Protein AF-A0A849STH9-F1 (afdb_monomer_lite)

pLDDT: mean 73.0, std 20.39, range [23.73, 96.5]

Sequence (697 aa):
MSNASRDKDNRKSISVLEIKLRSEIDTLRRQVTKLKKALAIHDAAAAAALGDVASPVGAETAAHSQVEAADTLPVAPTAELGEGVALARSPADAALRLGGVRVRELLRAVSHISGHLDLGAVLQGVAEGIRDALGYRIVMIRLCDAATQRLEARAFVGLRASERARLEADPIAVDEFRSWLKEDFRIGRAFLIGHQHPFARVLPEGVVSDLGDRVAGEWHPEDVLLVPLQNVDGELLGYVSVDDPVDRQVPSQETVELLEVFAGHAVVAIQNARLYSQLGEHTRQLEQANDRLQELHVLKSHFVSTISHELRTPLTAIRAYVDTLLTLPADRQEPEQTRRFLQVINEESHRLSRLIESVLDLSRFDAGAVQPRRESHNLAELVRETSELLRPIADAARVVLKVVEVEADTHVDADRDQMRQLLLHLGGNAIKFTPAGGSVVLRLTGGERGVSLFVEDTGIGIPEPELDKIFDRFYQIDSSLVRQYGGTGLGLAISRSIVESHGGEIVATSTPGKGSTFQVRLPRHAGPRVLLRSHPEGAKPSDDVLRIAVEMVSEAMDARVVSVMGLEPDGDLVIRAAAGLDLWVVQETRVRPGDGVAGWVAQNRRPLAVGDVTTHDSLPSANGLPRYRSRTFLSVPLEGEHGMLGVLNVTDPLQERAFGTEDCGLLLELAARVSRAWQKADRVDRGHEGHADVVHR

Organism: Eiseniibacteriota bacterium (NCBI:txid2212470)

Foldseek 3Di:
DPPVVVVVVLVVVLVVLVVVLVVLLVVLVVVLVVLVVVVVVVVVVVVVVVDDDDDDDDDDDDDDDDDDDDDDDDDDDDDDDDDDDDDDDDPVVVVVVVLVVVVVVLVVVLVVVLVDLDLLVSVQSLQVSLCVNLQFQKKWWWFADPVQQWTATRYIGNDDPVLVVVRRVDTHHNVRVVVQPDPVQDQPQKGKDDPVDPCLVVDPDHDQDCPDDDDPQFDHSSIKIKGFQADPVRDGGTMMITGHGPVRHDDDSVSVVVVVVSSPSSNVSVVSSVVVVVVVVVVVVVVVVVVVVVVVVVVVVVVVVLLVVQLVVLVVLLVVLVVVVVPDDPVRDDVVVNVVSVVSNVVSVVVNVVSVVLVVLVVCLVVVNDQAQWDWDQLLVLLVVLQVVCVVVLVVQQEAEEEAEDDDGRIARGRSVLSSLLSCLLSVVQSLQAHRPWYWYFYWDDDPFFIKTKIWHQGQKDDPVCQVPLLPAQDDDPDPSRVVSDDSSRSSVSSQSRLVSQLKDWGKDIDGNRTIMIMITGGRHRWWDKDFLDDPDDDALLLVLLRSLQVSLCSSLQFQKKFWWFADPVQWTATGIMTNFDNCCRNPDTHHQQAFQFNVCQVVQAKDWDQASVVDPRHPDPPPVVTAPFRTKTKHFQADPVGTGTMIITGHHPPPDGDDPVSNVVVVVSSPSSSVSSVSRVVSRVVVVVVVVVVVD

Radius of gyration: 39.27 Å; chains: 1; bounding box: 104×84×126 Å

Structure (mmCIF, N/CA/C/O backbone):
data_AF-A0A849STH9-F1
#
_entry.id   AF-A0A849STH9-F1
#
loop_
_atom_site.group_PDB
_atom_site.id
_atom_site.type_symbol
_atom_site.label_atom_id
_atom_site.label_alt_id
_atom_site.label_comp_id
_atom_site.label_asym_id
_atom_site.label_entity_id
_atom_site.label_seq_id
_atom_site.pdbx_PDB_ins_code
_atom_site.Cartn_x
_atom_site.Cartn_y
_atom_site.Cartn_z
_atom_site.occupancy
_atom_site.B_iso_or_equiv
_atom_site.auth_seq_id
_atom_site.auth_comp_id
_atom_site.auth_asym_id
_atom_site.auth_atom_id
_atom_site.pdbx_PDB_model_num
ATOM 1 N N . MET A 1 1 ? 39.028 -28.696 0.237 1.00 41.56 1 MET A N 1
ATOM 2 C CA . MET A 1 1 ? 38.561 -27.314 -0.042 1.00 41.56 1 MET A CA 1
ATOM 3 C C . MET A 1 1 ? 37.402 -27.228 -1.052 1.00 41.56 1 MET A C 1
ATOM 5 O O . MET A 1 1 ? 36.836 -26.153 -1.168 1.00 41.56 1 MET A O 1
ATOM 9 N N . SER A 1 2 ? 36.979 -28.301 -1.740 1.00 46.41 2 SER A N 1
ATOM 10 C CA . SER A 1 2 ? 35.912 -28.227 -2.764 1.00 46.41 2 SER A CA 1
ATOM 11 C C . SER A 1 2 ? 34.483 -28.014 -2.226 1.00 46.41 2 SER A C 1
ATOM 13 O O . SER A 1 2 ? 33.717 -27.280 -2.847 1.00 46.41 2 SER A O 1
ATOM 15 N N . ASN A 1 3 ? 34.111 -28.592 -1.074 1.00 34.88 3 ASN A N 1
ATOM 16 C CA . ASN A 1 3 ? 32.731 -28.482 -0.559 1.00 34.88 3 ASN A CA 1
ATOM 17 C C . ASN A 1 3 ? 32.338 -27.051 -0.146 1.00 34.88 3 ASN A C 1
ATOM 19 O O . ASN A 1 3 ? 31.227 -26.620 -0.438 1.00 34.88 3 ASN A O 1
ATOM 23 N N . ALA A 1 4 ? 33.255 -26.288 0.459 1.00 37.16 4 ALA A N 1
ATOM 24 C CA . ALA A 1 4 ? 32.973 -24.925 0.923 1.00 37.16 4 ALA A CA 1
ATOM 25 C C . ALA A 1 4 ? 32.753 -23.911 -0.220 1.00 37.16 4 ALA A C 1
ATOM 27 O O . ALA A 1 4 ? 32.120 -22.882 -0.001 1.00 37.16 4 ALA A O 1
ATOM 28 N N . SER A 1 5 ? 33.254 -24.188 -1.433 1.00 34.88 5 SER A N 1
ATOM 29 C CA . SER A 1 5 ? 32.958 -23.353 -2.608 1.00 34.88 5 SER A CA 1
ATOM 30 C C . SER A 1 5 ? 31.560 -23.649 -3.151 1.00 34.88 5 SER A C 1
ATOM 32 O O . SER A 1 5 ? 30.793 -22.724 -3.394 1.00 34.88 5 SER A O 1
ATOM 34 N N . ARG A 1 6 ? 31.195 -24.939 -3.255 1.00 36.56 6 ARG A N 1
ATOM 35 C CA . ARG A 1 6 ? 29.871 -25.373 -3.732 1.00 36.56 6 ARG A CA 1
ATOM 36 C C . ARG A 1 6 ? 28.722 -24.826 -2.882 1.00 36.56 6 ARG A C 1
ATOM 38 O O . ARG A 1 6 ? 27.776 -24.300 -3.450 1.00 36.56 6 ARG A O 1
ATOM 45 N N . ASP A 1 7 ? 28.817 -24.896 -1.554 1.00 35.53 7 ASP A N 1
ATOM 46 C CA . ASP A 1 7 ? 27.783 -24.367 -0.638 1.00 35.53 7 ASP A CA 1
ATOM 47 C C . ASP A 1 7 ? 27.615 -22.836 -0.788 1.00 35.53 7 ASP A C 1
ATOM 49 O O . ASP A 1 7 ? 26.506 -22.299 -0.794 1.00 35.53 7 ASP A O 1
ATOM 53 N N . LYS A 1 8 ? 28.717 -22.113 -1.031 1.00 36.25 8 LYS A N 1
ATOM 54 C CA . LYS A 1 8 ? 28.707 -20.651 -1.198 1.00 36.25 8 LYS A CA 1
ATOM 55 C C . LYS A 1 8 ? 28.076 -20.198 -2.519 1.00 36.25 8 LYS A C 1
ATOM 57 O O . LYS A 1 8 ? 27.388 -19.176 -2.535 1.00 36.25 8 LYS A O 1
ATOM 62 N N . ASP A 1 9 ? 28.277 -20.953 -3.597 1.00 37.19 9 ASP A N 1
ATOM 63 C CA . ASP A 1 9 ? 27.620 -20.699 -4.883 1.00 37.19 9 ASP A CA 1
ATOM 64 C C . ASP A 1 9 ? 26.142 -21.124 -4.854 1.00 37.19 9 ASP A C 1
ATOM 66 O O . ASP A 1 9 ? 25.290 -20.389 -5.348 1.00 37.19 9 ASP A O 1
ATOM 70 N N . ASN A 1 10 ? 25.804 -22.223 -4.166 1.00 35.47 10 ASN A N 1
ATOM 71 C CA . ASN A 1 10 ? 24.419 -22.688 -4.030 1.00 35.47 10 ASN A CA 1
ATOM 72 C C . ASN A 1 10 ? 23.546 -21.685 -3.244 1.00 35.47 10 ASN A C 1
ATOM 74 O O . ASN A 1 10 ? 22.456 -21.324 -3.689 1.00 35.47 10 ASN A O 1
ATOM 78 N N . ARG A 1 11 ? 24.053 -21.134 -2.127 1.00 33.84 11 ARG A N 1
ATOM 79 C CA . ARG A 1 11 ? 23.356 -20.076 -1.362 1.00 33.84 11 ARG A CA 1
ATOM 80 C C . ARG A 1 11 ? 23.145 -18.787 -2.164 1.00 33.84 11 ARG A C 1
ATOM 82 O O . ARG A 1 11 ? 22.103 -18.152 -2.021 1.00 33.84 11 ARG A O 1
ATOM 89 N N . LYS A 1 12 ? 24.096 -18.409 -3.029 1.00 36.41 12 LYS A N 1
ATOM 90 C CA . LYS A 1 12 ? 23.926 -17.277 -3.959 1.00 36.41 12 LYS A CA 1
ATOM 91 C C . LYS A 1 12 ? 22.850 -17.558 -5.009 1.00 36.41 12 LYS A C 1
ATOM 93 O O . LYS A 1 12 ? 22.065 -16.669 -5.323 1.00 36.41 12 LYS A O 1
ATOM 98 N N . SER A 1 13 ? 22.786 -18.778 -5.545 1.00 37.84 13 SER A N 1
ATOM 99 C CA . SER A 1 13 ? 21.746 -19.162 -6.506 1.00 37.84 13 SER A CA 1
ATOM 100 C C . SER A 1 13 ? 20.342 -19.111 -5.894 1.00 37.84 13 SER A C 1
ATOM 102 O O . SER A 1 13 ? 19.417 -18.637 -6.554 1.00 37.84 13 SER A O 1
ATOM 104 N N . ILE A 1 14 ? 20.192 -19.521 -4.629 1.00 37.72 14 ILE A N 1
ATOM 105 C CA . ILE A 1 14 ? 18.919 -19.461 -3.895 1.00 37.72 14 ILE A CA 1
ATOM 106 C C . ILE A 1 14 ? 18.461 -18.008 -3.684 1.00 37.72 14 ILE A C 1
ATOM 108 O O . ILE A 1 14 ? 17.322 -17.689 -4.023 1.00 37.72 14 ILE A O 1
ATOM 112 N N . SER A 1 15 ? 19.333 -17.093 -3.233 1.00 41.56 15 SER A N 1
ATOM 113 C CA . SER A 1 15 ? 18.920 -15.690 -3.031 1.00 41.56 15 SER A CA 1
ATOM 114 C C . SER A 1 15 ? 18.577 -14.967 -4.342 1.00 41.56 15 SER A C 1
ATOM 116 O O . SER A 1 15 ? 17.655 -14.155 -4.380 1.00 41.56 15 SER A O 1
ATOM 118 N N . VAL A 1 16 ? 19.246 -15.303 -5.453 1.00 41.38 16 VAL A N 1
ATOM 119 C CA . VAL A 1 16 ? 18.903 -14.781 -6.791 1.00 41.38 16 VAL A CA 1
ATOM 120 C C . VAL A 1 16 ? 17.549 -15.310 -7.282 1.00 41.38 16 VAL A C 1
ATOM 122 O O . VAL A 1 16 ? 16.809 -14.575 -7.942 1.00 41.38 16 VAL A O 1
ATOM 125 N N . LEU A 1 17 ? 17.196 -16.559 -6.962 1.00 42.12 17 LEU A N 1
ATOM 126 C CA . LEU A 1 17 ? 15.872 -17.123 -7.246 1.00 42.12 17 LEU A CA 1
ATOM 127 C C . LEU A 1 17 ? 14.774 -16.433 -6.430 1.00 42.12 17 LEU A C 1
ATOM 129 O O . LEU A 1 17 ? 13.747 -16.070 -7.000 1.00 42.12 17 LEU A O 1
ATOM 133 N N . GLU A 1 18 ? 15.013 -16.176 -5.144 1.00 42.72 18 GLU A N 1
ATOM 134 C CA . GLU A 1 18 ? 14.070 -15.479 -4.264 1.00 42.72 18 GLU A CA 1
ATOM 135 C C . GLU A 1 18 ? 13.828 -14.023 -4.709 1.00 42.72 18 GLU A C 1
ATOM 137 O O . GLU A 1 18 ? 12.683 -13.580 -4.813 1.00 42.72 18 GLU A O 1
ATOM 142 N N . ILE A 1 19 ? 14.887 -13.293 -5.084 1.00 46.78 19 ILE A N 1
ATOM 143 C CA . ILE A 1 19 ? 14.786 -11.935 -5.651 1.00 46.78 19 ILE A CA 1
ATOM 144 C C . ILE A 1 19 ? 13.994 -11.946 -6.970 1.00 46.78 19 ILE A C 1
ATOM 146 O O . ILE A 1 19 ? 13.142 -11.082 -7.191 1.00 46.78 19 ILE A O 1
ATOM 150 N N . LYS A 1 20 ? 14.216 -12.943 -7.839 1.00 47.22 20 LYS A N 1
ATOM 151 C CA . LYS A 1 20 ? 13.427 -13.110 -9.073 1.00 47.22 20 LYS A CA 1
ATOM 152 C C . LYS A 1 20 ? 11.958 -13.437 -8.790 1.00 47.22 20 LYS A C 1
ATOM 154 O O . LYS A 1 20 ? 11.107 -12.954 -9.530 1.00 47.22 20 LYS A O 1
ATOM 159 N N . LEU A 1 21 ? 11.660 -14.212 -7.746 1.00 43.81 21 LEU A N 1
ATOM 160 C CA . LEU A 1 21 ? 10.289 -14.546 -7.347 1.00 43.81 21 LEU A CA 1
ATOM 161 C C . LEU A 1 21 ? 9.547 -13.309 -6.813 1.00 43.81 21 LEU A C 1
ATOM 163 O O . LEU A 1 21 ? 8.432 -13.030 -7.246 1.00 43.81 21 LEU A O 1
ATOM 167 N N . ARG A 1 22 ? 10.198 -12.504 -5.959 1.00 47.34 22 ARG A N 1
ATOM 168 C CA . ARG A 1 22 ? 9.665 -11.211 -5.486 1.00 47.34 22 ARG A CA 1
ATOM 169 C C . ARG A 1 22 ? 9.408 -10.243 -6.651 1.00 47.34 22 ARG A C 1
ATOM 171 O O . ARG A 1 22 ? 8.345 -9.636 -6.714 1.00 47.34 22 ARG A O 1
ATOM 178 N N . SER A 1 23 ? 10.319 -10.173 -7.625 1.00 47.00 23 SER A N 1
ATOM 179 C CA . SER A 1 23 ? 10.143 -9.361 -8.842 1.00 47.00 23 SER A CA 1
ATOM 180 C C . SER A 1 23 ? 8.957 -9.817 -9.711 1.00 47.00 23 SER A C 1
ATOM 182 O O . SER A 1 23 ? 8.210 -8.982 -10.227 1.00 47.00 23 SER A O 1
ATOM 184 N N . GLU A 1 24 ? 8.721 -11.127 -9.844 1.00 50.28 24 GLU A N 1
ATOM 185 C CA . GLU A 1 24 ? 7.532 -11.668 -10.523 1.00 50.28 24 GLU A CA 1
ATOM 186 C C . GLU A 1 24 ? 6.239 -11.383 -9.749 1.00 50.28 24 GLU A C 1
ATOM 188 O O . GLU A 1 24 ? 5.254 -10.983 -10.366 1.00 50.28 24 GLU A O 1
ATOM 193 N N . ILE A 1 25 ? 6.248 -11.489 -8.417 1.00 46.19 25 ILE A N 1
ATOM 194 C CA . ILE A 1 25 ? 5.127 -11.089 -7.550 1.00 46.19 25 ILE A CA 1
ATOM 195 C C . ILE A 1 25 ? 4.799 -9.599 -7.732 1.00 46.19 25 ILE A C 1
ATOM 197 O O . ILE A 1 25 ? 3.639 -9.243 -7.940 1.00 46.19 25 ILE A O 1
ATOM 201 N N . ASP A 1 26 ? 5.803 -8.722 -7.748 1.00 46.94 26 ASP A N 1
ATOM 202 C CA . ASP A 1 26 ? 5.603 -7.288 -7.985 1.00 46.94 26 ASP A CA 1
ATOM 203 C C . ASP A 1 26 ? 5.234 -6.964 -9.441 1.00 46.94 26 ASP A C 1
ATOM 205 O O . ASP A 1 26 ? 4.660 -5.909 -9.722 1.00 46.94 26 ASP A O 1
ATOM 209 N N . THR A 1 27 ? 5.538 -7.858 -10.383 1.00 50.00 27 THR A N 1
ATOM 210 C CA . THR A 1 27 ? 5.085 -7.761 -11.778 1.00 50.00 27 THR A CA 1
ATOM 211 C C . THR A 1 27 ? 3.618 -8.172 -11.898 1.00 50.00 27 THR A C 1
ATOM 213 O O . THR A 1 27 ? 2.844 -7.445 -12.518 1.00 50.00 27 THR A O 1
ATOM 216 N N . LEU A 1 28 ? 3.207 -9.264 -11.245 1.00 48.53 28 LEU A N 1
ATOM 217 C CA . LEU A 1 28 ? 1.808 -9.686 -11.126 1.00 48.53 28 LEU A CA 1
ATOM 218 C C . LEU A 1 28 ? 0.972 -8.590 -10.453 1.00 48.53 28 LEU A C 1
ATOM 220 O O . LEU A 1 28 ? -0.009 -8.139 -11.036 1.00 48.53 28 LEU A O 1
ATOM 224 N N . ARG A 1 29 ? 1.417 -8.053 -9.308 1.00 48.03 29 ARG A N 1
ATOM 225 C CA . ARG A 1 29 ? 0.772 -6.916 -8.622 1.00 48.03 29 ARG A CA 1
ATOM 226 C C . ARG A 1 29 ? 0.625 -5.689 -9.525 1.00 48.03 29 ARG A C 1
ATOM 228 O O . ARG A 1 29 ? -0.466 -5.137 -9.635 1.00 48.03 29 ARG A O 1
ATOM 235 N N . ARG A 1 30 ? 1.690 -5.277 -10.228 1.00 49.25 30 ARG A N 1
ATOM 236 C CA . ARG A 1 30 ? 1.625 -4.151 -11.183 1.00 49.25 30 ARG A CA 1
ATOM 237 C C . ARG A 1 30 ? 0.674 -4.421 -12.353 1.00 49.25 30 ARG A C 1
ATOM 239 O O . ARG A 1 30 ? 0.010 -3.494 -12.813 1.00 49.25 30 ARG A O 1
ATOM 246 N N . GLN A 1 31 ? 0.579 -5.666 -12.819 1.00 50.94 31 GLN A N 1
ATOM 247 C CA . GLN A 1 31 ? -0.357 -6.063 -13.873 1.00 50.94 31 GLN A CA 1
ATOM 248 C C . GLN A 1 31 ? -1.809 -6.109 -13.382 1.00 50.94 31 GLN A C 1
ATOM 250 O O . GLN A 1 31 ? -2.675 -5.638 -14.113 1.00 50.94 31 GLN A O 1
ATOM 255 N N . VAL A 1 32 ? -2.074 -6.547 -12.146 1.00 44.38 32 VAL A N 1
ATOM 256 C CA . VAL A 1 32 ? -3.393 -6.416 -11.498 1.00 44.38 32 VAL A CA 1
ATOM 257 C C . VAL A 1 32 ? -3.796 -4.945 -11.420 1.00 44.38 32 VAL A C 1
ATOM 259 O O . VAL A 1 32 ? -4.875 -4.587 -11.878 1.00 44.38 32 VAL A O 1
ATOM 262 N N . THR A 1 33 ? -2.910 -4.049 -10.975 1.00 46.50 33 THR A N 1
ATOM 263 C CA . THR A 1 33 ? -3.182 -2.598 -10.975 1.00 46.50 33 THR A CA 1
ATOM 264 C C . THR A 1 33 ? -3.432 -2.040 -12.385 1.00 46.50 33 THR A C 1
ATOM 266 O O . THR A 1 33 ? -4.225 -1.112 -12.549 1.00 46.50 33 THR A O 1
ATOM 269 N N . LYS A 1 34 ? -2.801 -2.602 -13.426 1.00 48.47 34 LYS A N 1
ATOM 270 C CA . LYS A 1 34 ? -3.046 -2.217 -14.826 1.00 48.47 34 LYS A CA 1
ATOM 271 C C . LYS A 1 34 ? -4.391 -2.742 -15.351 1.00 48.47 34 LYS A C 1
ATOM 273 O O . LYS A 1 34 ? -5.082 -1.995 -16.035 1.00 48.47 34 LYS A O 1
ATOM 278 N N . LEU A 1 35 ? -4.781 -3.968 -14.996 1.00 46.81 35 LEU A N 1
ATOM 279 C CA . LEU A 1 35 ? -6.092 -4.552 -15.308 1.00 46.81 35 LEU A CA 1
ATOM 280 C C . LEU A 1 35 ? -7.223 -3.811 -14.580 1.00 46.81 35 LEU A C 1
ATOM 282 O O . LEU A 1 35 ? -8.195 -3.433 -15.223 1.00 46.81 35 LEU A O 1
ATOM 286 N N . LYS A 1 36 ? -7.042 -3.472 -13.296 1.00 42.94 36 LYS A N 1
ATOM 287 C CA . LYS A 1 36 ? -7.938 -2.582 -12.532 1.00 42.94 36 LY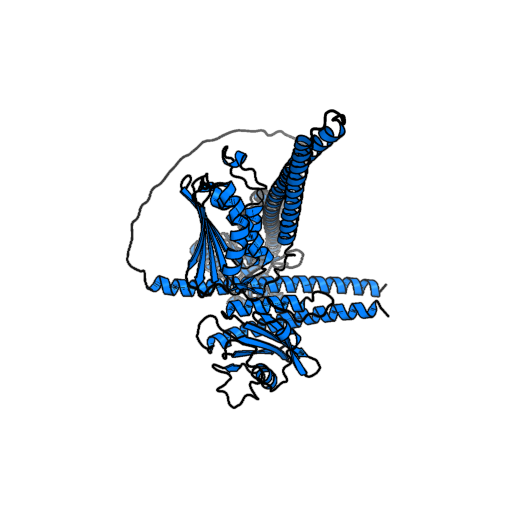S A CA 1
ATOM 288 C C . LYS A 1 36 ? -8.163 -1.249 -13.237 1.00 42.94 36 LYS A C 1
ATOM 290 O O . LYS A 1 36 ? -9.300 -0.813 -13.376 1.00 42.94 36 LYS A O 1
ATOM 295 N N . LYS A 1 37 ? -7.088 -0.610 -13.717 1.00 45.56 37 LYS A N 1
ATOM 296 C CA . LYS A 1 37 ? -7.201 0.627 -14.504 1.00 45.56 37 LYS A CA 1
ATOM 297 C C . LYS A 1 37 ? -7.923 0.404 -15.835 1.00 45.56 37 LYS A C 1
ATOM 299 O O . LYS A 1 37 ? -8.713 1.256 -16.212 1.00 45.56 37 LYS A O 1
ATOM 304 N N . ALA A 1 38 ? -7.688 -0.711 -16.525 1.00 42.81 38 ALA A N 1
ATOM 305 C CA . ALA A 1 38 ? -8.368 -1.019 -17.784 1.00 42.81 38 ALA A CA 1
ATOM 306 C C . ALA A 1 38 ? -9.883 -1.248 -17.599 1.00 42.81 38 ALA A C 1
ATOM 308 O O . ALA A 1 38 ? -10.659 -0.672 -18.356 1.00 42.81 38 ALA A O 1
ATOM 309 N N . LEU A 1 39 ? -10.305 -1.998 -16.570 1.00 38.66 39 LEU A N 1
ATOM 310 C CA . LEU A 1 39 ? -11.725 -2.158 -16.222 1.00 38.66 39 LEU A CA 1
ATOM 311 C C . LEU A 1 39 ? -12.363 -0.819 -15.824 1.00 38.66 39 LEU A C 1
ATOM 313 O O . LEU A 1 39 ? -13.390 -0.447 -16.380 1.00 38.66 39 LEU A O 1
ATOM 317 N N . ALA A 1 40 ? -11.715 -0.047 -14.944 1.00 39.19 40 ALA A N 1
ATOM 318 C CA . ALA A 1 40 ? -12.232 1.253 -14.510 1.00 39.19 40 ALA A CA 1
ATOM 319 C C . ALA A 1 40 ? -12.358 2.272 -15.661 1.00 39.19 40 ALA A C 1
ATOM 321 O O . ALA A 1 40 ? -13.253 3.114 -15.646 1.00 39.19 40 ALA A O 1
ATOM 322 N N . ILE A 1 41 ? -11.491 2.195 -16.680 1.00 41.56 41 ILE A N 1
ATOM 323 C CA . ILE A 1 41 ? -11.625 2.982 -17.918 1.00 41.56 41 ILE A CA 1
ATOM 324 C C . ILE A 1 41 ? -12.841 2.519 -18.734 1.00 41.56 41 ILE A C 1
ATOM 326 O O . ILE A 1 41 ? -13.489 3.350 -19.365 1.00 41.56 41 ILE A O 1
ATOM 330 N N . HIS A 1 42 ? -13.181 1.229 -18.709 1.00 38.59 42 HIS A N 1
ATOM 331 C CA . HIS A 1 42 ? -14.335 0.695 -19.430 1.00 38.59 42 HIS A CA 1
ATOM 332 C C . HIS A 1 42 ? -15.671 1.141 -18.806 1.00 38.59 42 HIS A C 1
ATOM 334 O O . HIS A 1 42 ? -16.572 1.551 -19.541 1.00 38.59 42 HIS A O 1
ATOM 340 N N . ASP A 1 43 ? -15.760 1.159 -17.472 1.00 35.22 43 ASP A N 1
ATOM 341 C CA . ASP A 1 43 ? -16.900 1.725 -16.732 1.00 35.22 43 ASP A CA 1
ATOM 342 C C . ASP A 1 43 ? -16.995 3.250 -16.914 1.00 35.22 43 ASP A C 1
ATOM 344 O O . ASP A 1 43 ? -18.076 3.797 -17.150 1.00 35.22 43 ASP A O 1
ATOM 348 N N . ALA A 1 44 ? -15.858 3.955 -16.880 1.00 37.22 44 ALA A N 1
ATOM 349 C CA . ALA A 1 44 ? -15.813 5.394 -17.135 1.00 37.22 44 ALA A CA 1
ATOM 350 C C . ALA A 1 44 ? -16.218 5.751 -18.578 1.00 37.22 44 ALA A C 1
ATOM 352 O O . ALA A 1 44 ? -16.884 6.762 -18.789 1.00 37.22 44 ALA A O 1
ATOM 353 N N . ALA A 1 45 ? -15.875 4.920 -19.567 1.00 34.88 45 ALA A N 1
ATOM 354 C CA . ALA A 1 45 ? -16.301 5.098 -20.955 1.00 34.88 45 ALA A CA 1
ATOM 355 C C . ALA A 1 45 ? -17.816 4.881 -21.130 1.00 34.88 45 ALA A C 1
ATOM 357 O O . ALA A 1 45 ? -18.457 5.626 -21.872 1.00 34.88 45 ALA A O 1
ATOM 358 N N . ALA A 1 46 ? -18.403 3.920 -20.407 1.00 33.34 46 ALA A N 1
ATOM 359 C CA . ALA A 1 46 ? -19.853 3.721 -20.374 1.00 33.34 46 ALA A CA 1
ATOM 360 C C . ALA A 1 46 ? -20.591 4.911 -19.727 1.00 33.34 46 ALA A C 1
ATOM 362 O O . ALA A 1 46 ? -21.652 5.309 -20.206 1.00 33.34 46 ALA A O 1
ATOM 363 N N . ALA A 1 47 ? -20.011 5.527 -18.690 1.00 33.56 47 ALA A N 1
ATOM 364 C CA . ALA A 1 47 ? -20.545 6.744 -18.076 1.00 33.56 47 ALA A CA 1
ATOM 365 C C . ALA A 1 47 ? -20.375 7.995 -18.966 1.00 33.56 47 ALA A C 1
ATOM 367 O O . ALA A 1 47 ? -21.281 8.826 -19.044 1.00 33.56 47 ALA A O 1
ATOM 368 N N . ALA A 1 48 ? -19.246 8.124 -19.672 1.00 36.56 48 ALA A N 1
ATOM 369 C CA . ALA A 1 48 ? -18.962 9.259 -20.555 1.00 36.56 48 ALA A CA 1
ATOM 370 C C . ALA A 1 48 ? -19.886 9.314 -21.787 1.00 36.56 48 ALA A C 1
ATOM 372 O O . ALA A 1 48 ? -20.227 10.400 -22.252 1.00 36.56 48 ALA A O 1
ATOM 373 N N . ALA A 1 49 ? -20.362 8.162 -22.275 1.00 33.38 49 ALA A N 1
ATOM 374 C CA . ALA A 1 49 ? -21.292 8.073 -23.406 1.00 33.38 49 ALA A CA 1
ATOM 375 C C . ALA A 1 49 ? -22.685 8.702 -23.153 1.00 33.38 49 ALA A C 1
ATOM 377 O O . ALA A 1 49 ? -23.494 8.781 -24.076 1.00 33.38 49 ALA A O 1
ATOM 378 N N . LEU A 1 50 ? -22.976 9.147 -21.923 1.00 32.69 50 LEU A N 1
ATOM 379 C CA . LEU A 1 50 ? -24.247 9.763 -21.518 1.00 32.69 50 LEU A CA 1
ATOM 380 C C . LEU A 1 50 ? -24.153 11.271 -21.212 1.00 32.69 50 LEU A C 1
ATOM 382 O O . LEU A 1 50 ? -25.153 11.860 -20.803 1.00 32.69 50 LEU A O 1
ATOM 386 N N . GLY A 1 51 ? -22.988 11.908 -21.392 1.00 31.56 51 GLY A N 1
ATOM 387 C CA . GLY A 1 51 ? -22.738 13.261 -20.881 1.00 31.56 51 GLY A CA 1
ATOM 388 C C . GLY A 1 51 ? -21.923 14.172 -21.796 1.00 31.56 51 GLY A C 1
ATOM 389 O O . GLY A 1 51 ? -20.881 14.656 -21.367 1.00 31.56 51 GLY A O 1
ATOM 390 N N . ASP A 1 52 ? -22.406 14.454 -23.011 1.00 28.59 52 ASP A N 1
ATOM 391 C CA . ASP A 1 52 ? -21.755 15.405 -23.928 1.00 28.59 52 ASP A CA 1
ATOM 392 C C . ASP A 1 52 ? -22.720 16.489 -24.454 1.00 28.59 52 ASP A C 1
ATOM 394 O O . ASP A 1 52 ? -23.321 16.360 -25.520 1.00 28.59 52 ASP A O 1
ATOM 398 N N . VAL A 1 53 ? -22.885 17.566 -23.670 1.00 26.91 53 VAL A N 1
ATOM 399 C CA . VAL A 1 53 ? -23.423 18.867 -24.120 1.00 26.91 53 VAL A CA 1
ATOM 400 C C . VAL A 1 53 ? -22.793 20.009 -23.302 1.00 26.91 53 VAL A C 1
ATOM 402 O O . VAL A 1 53 ? -23.325 20.364 -22.252 1.00 26.91 53 VAL A O 1
ATOM 405 N N . ALA A 1 54 ? -21.699 20.613 -23.787 1.00 25.17 54 ALA A N 1
ATOM 406 C CA . ALA A 1 54 ? -21.453 22.075 -23.793 1.00 25.17 54 ALA A CA 1
ATOM 407 C C . ALA A 1 54 ? -20.009 22.432 -24.214 1.00 25.17 54 ALA A C 1
ATOM 409 O O . ALA A 1 54 ? -19.058 21.715 -23.930 1.00 25.17 54 ALA A O 1
ATOM 410 N N . SER A 1 55 ? -19.854 23.586 -24.871 1.00 23.73 55 SER A N 1
ATOM 411 C CA . SER A 1 55 ? -18.599 24.118 -25.441 1.00 23.73 55 SER A CA 1
ATOM 412 C C . SER A 1 55 ? -18.292 25.543 -24.882 1.00 23.73 55 SER A C 1
ATOM 414 O O . SER A 1 55 ? -19.057 25.997 -24.028 1.00 23.73 55 SER A O 1
ATOM 416 N N . PRO A 1 56 ? -17.183 26.249 -25.223 1.00 40.50 56 PRO A N 1
ATOM 417 C CA . PRO A 1 56 ? -16.287 26.787 -24.182 1.00 40.50 56 PRO A CA 1
ATOM 418 C C . PRO A 1 56 ? -15.993 28.311 -24.208 1.00 40.50 56 PRO A C 1
ATOM 420 O O . PRO A 1 56 ? -16.208 28.980 -25.215 1.00 40.50 56 PRO A O 1
ATOM 423 N N . VAL A 1 57 ? -15.390 28.820 -23.115 1.00 24.44 57 VAL A N 1
ATOM 424 C CA . VAL A 1 57 ? -14.672 30.119 -22.951 1.00 24.44 57 VAL A CA 1
ATOM 425 C C . VAL A 1 57 ? -13.639 29.955 -21.802 1.00 24.44 57 VAL A C 1
ATOM 427 O O . VAL A 1 57 ? -13.946 29.241 -20.853 1.00 24.44 57 VAL A O 1
ATOM 430 N N . GLY A 1 58 ? -12.430 30.543 -21.748 1.00 25.23 58 GLY A N 1
ATOM 431 C CA . GLY A 1 58 ? -11.663 31.324 -22.739 1.00 25.23 58 GLY A CA 1
ATOM 432 C C . GLY A 1 58 ? -11.049 32.636 -22.190 1.00 25.23 58 GLY A C 1
ATOM 433 O O . GLY A 1 58 ? -11.704 33.667 -22.295 1.00 25.23 58 GLY A O 1
ATOM 434 N N . ALA A 1 59 ? -9.816 32.631 -21.639 1.00 25.58 59 ALA A N 1
ATOM 435 C CA . ALA A 1 59 ? -9.109 33.857 -21.198 1.00 25.58 59 ALA A CA 1
ATOM 436 C C . ALA A 1 59 ? -7.565 33.734 -21.107 1.00 25.58 59 ALA A C 1
ATOM 438 O O . ALA A 1 59 ? -7.037 32.728 -20.637 1.00 25.58 59 ALA A O 1
ATOM 439 N N . GLU A 1 60 ? -6.862 34.804 -21.495 1.00 25.25 60 GLU A N 1
ATOM 440 C CA . GLU A 1 60 ? -5.423 35.063 -21.280 1.00 25.25 60 GLU A CA 1
ATOM 441 C C . GLU A 1 60 ? -5.196 35.894 -19.995 1.00 25.25 60 GLU A C 1
ATOM 443 O O . GLU A 1 60 ? -6.120 36.575 -19.554 1.00 25.25 60 GLU A O 1
ATOM 448 N N . THR A 1 61 ? -3.968 35.947 -19.446 1.00 26.31 61 THR A N 1
ATOM 449 C CA . THR A 1 61 ? -3.151 37.193 -19.284 1.00 26.31 61 THR A CA 1
ATOM 450 C C . THR A 1 61 ? -1.843 36.976 -18.489 1.00 26.31 61 THR A C 1
ATOM 452 O O . THR A 1 61 ? -1.608 35.916 -17.916 1.00 26.31 61 THR A O 1
ATOM 455 N N . ALA A 1 62 ? -0.941 37.967 -18.545 1.00 25.55 62 ALA A N 1
ATOM 456 C CA . ALA A 1 62 ? 0.492 37.877 -18.228 1.00 25.55 62 ALA A CA 1
ATOM 457 C C . ALA A 1 62 ? 0.915 38.418 -16.841 1.00 25.55 62 ALA A C 1
ATOM 459 O O . ALA A 1 62 ? 0.162 39.134 -16.186 1.00 25.55 62 ALA A O 1
ATOM 460 N N . ALA A 1 63 ? 2.188 38.196 -16.474 1.00 25.23 63 ALA A N 1
ATOM 461 C CA . ALA A 1 63 ? 2.941 39.051 -15.544 1.00 25.23 63 ALA A CA 1
ATOM 462 C C . ALA A 1 63 ? 4.462 39.059 -15.846 1.00 25.23 63 ALA A C 1
ATOM 464 O O . ALA A 1 63 ? 5.031 38.058 -16.277 1.00 25.23 63 ALA A O 1
ATOM 465 N N . HIS A 1 64 ? 5.112 40.203 -15.606 1.00 25.12 64 HIS A N 1
ATOM 466 C CA . HIS A 1 64 ? 6.560 40.463 -15.699 1.00 25.12 64 HIS A CA 1
ATOM 467 C C . HIS A 1 64 ? 7.111 40.840 -14.312 1.00 25.12 64 HIS A C 1
ATOM 469 O O . HIS A 1 64 ? 6.411 41.537 -13.578 1.00 25.12 64 HIS A O 1
ATOM 475 N N . SER A 1 65 ? 8.391 40.556 -14.031 1.00 24.77 65 SER A N 1
ATOM 476 C CA . SER A 1 65 ? 9.258 41.434 -13.212 1.00 24.77 65 SER A CA 1
ATOM 477 C C . SER A 1 65 ? 10.749 41.045 -13.280 1.00 24.77 65 SER A C 1
ATOM 479 O O . SER A 1 65 ? 11.097 39.876 -13.419 1.00 24.77 65 SER A O 1
ATOM 481 N N . GLN A 1 66 ? 11.628 42.053 -13.208 1.00 24.92 66 GLN A N 1
ATOM 482 C CA . GLN A 1 66 ? 13.103 41.968 -13.218 1.00 24.92 66 GLN A CA 1
ATOM 483 C C . GLN A 1 66 ? 13.674 42.278 -11.819 1.00 24.92 66 GLN A C 1
ATOM 485 O O . GLN A 1 66 ? 13.031 43.029 -11.087 1.00 24.92 66 GLN A O 1
ATOM 490 N N . VAL A 1 67 ? 14.901 41.828 -11.501 1.00 26.19 67 VAL A N 1
ATOM 491 C CA . VAL A 1 67 ? 15.807 42.427 -10.482 1.00 26.19 67 VAL A CA 1
ATOM 492 C C . VAL A 1 67 ? 17.279 42.289 -10.942 1.00 26.19 67 VAL A C 1
ATOM 494 O O . VAL A 1 67 ? 17.596 41.406 -11.738 1.00 26.19 67 VAL A O 1
ATOM 497 N N . GLU A 1 68 ? 18.155 43.192 -10.485 1.00 25.59 68 GLU A N 1
ATOM 498 C CA . GLU A 1 68 ? 19.504 43.477 -11.010 1.00 25.59 68 GLU A CA 1
ATOM 499 C C . GLU A 1 68 ? 20.704 42.846 -10.249 1.00 25.59 68 GLU A C 1
ATOM 501 O O . GLU A 1 68 ? 20.654 42.609 -9.049 1.00 25.59 68 GLU A O 1
ATOM 506 N N . ALA A 1 69 ? 21.787 42.640 -11.015 1.00 25.17 69 ALA A N 1
ATOM 507 C CA . ALA A 1 69 ? 23.240 42.849 -10.800 1.00 25.17 69 ALA A CA 1
ATOM 508 C C . ALA A 1 69 ? 24.011 42.730 -9.443 1.00 25.17 69 ALA A C 1
ATOM 510 O O . ALA A 1 69 ? 23.634 43.276 -8.414 1.00 25.17 69 ALA A O 1
ATOM 511 N N . ALA A 1 70 ? 25.262 42.246 -9.624 1.00 24.39 70 ALA A N 1
ATOM 512 C CA . ALA A 1 70 ? 26.547 42.584 -8.958 1.00 24.39 70 ALA A CA 1
ATOM 513 C C . ALA A 1 70 ? 26.968 41.913 -7.621 1.00 24.39 70 ALA A C 1
ATOM 515 O O . ALA A 1 70 ? 26.306 42.076 -6.605 1.00 24.39 70 ALA A O 1
ATOM 516 N N . ASP A 1 71 ? 28.152 41.263 -7.605 1.00 25.59 71 ASP A N 1
ATOM 517 C CA . ASP A 1 71 ? 29.403 41.842 -7.045 1.00 25.59 71 ASP A CA 1
ATOM 518 C C . ASP A 1 71 ? 30.680 41.054 -7.492 1.00 25.59 71 ASP A C 1
ATOM 520 O O . ASP A 1 71 ? 30.605 40.241 -8.417 1.00 25.59 71 ASP A O 1
ATOM 524 N N . THR A 1 72 ? 31.865 41.337 -6.921 1.00 25.52 72 THR A N 1
ATOM 525 C CA . THR A 1 72 ? 33.188 41.222 -7.581 1.00 25.52 72 THR A CA 1
ATOM 526 C C . THR A 1 72 ? 34.324 40.502 -6.806 1.00 25.52 72 THR A C 1
ATOM 528 O O . THR A 1 72 ? 34.433 40.619 -5.591 1.00 25.52 72 THR A O 1
ATOM 531 N N . LEU A 1 73 ? 35.271 39.906 -7.573 1.00 24.48 73 LEU A N 1
ATOM 532 C CA . LEU A 1 73 ? 36.718 39.677 -7.269 1.00 24.48 73 LEU A CA 1
ATOM 533 C C . LEU A 1 73 ? 37.108 38.686 -6.123 1.00 24.48 73 LEU A C 1
ATOM 535 O O . LEU A 1 73 ? 36.235 38.280 -5.363 1.00 24.48 73 LEU A O 1
ATOM 539 N N . PRO A 1 74 ? 38.398 38.248 -5.971 1.00 33.16 74 PRO A N 1
ATOM 540 C CA . PRO A 1 74 ? 39.639 38.646 -6.673 1.00 33.16 74 PRO A CA 1
ATOM 541 C C . PRO A 1 74 ? 40.521 37.509 -7.271 1.00 33.16 74 PRO A C 1
ATOM 543 O O . PRO A 1 74 ? 40.291 36.321 -7.070 1.00 33.16 74 PRO A O 1
ATOM 546 N N . VAL A 1 75 ? 41.604 37.910 -7.961 1.00 35.94 75 VAL A N 1
ATOM 547 C CA . VAL A 1 75 ? 42.705 37.067 -8.494 1.00 35.94 75 VAL A CA 1
ATOM 548 C C . VAL A 1 75 ? 44.047 37.477 -7.858 1.00 35.94 75 VAL A C 1
ATOM 550 O O . VAL A 1 75 ? 44.273 38.668 -7.652 1.00 35.94 75 VAL A O 1
ATOM 553 N N . ALA A 1 76 ? 44.954 36.522 -7.595 1.00 26.83 76 ALA A N 1
ATOM 554 C CA . ALA A 1 76 ? 46.356 36.745 -7.184 1.00 26.83 76 ALA A CA 1
ATOM 555 C C . ALA A 1 76 ? 47.244 35.502 -7.549 1.00 26.83 76 ALA A C 1
ATOM 557 O O . ALA A 1 76 ? 46.677 34.497 -7.979 1.00 26.83 76 ALA A O 1
ATOM 558 N N . PRO A 1 77 ? 48.601 35.538 -7.508 1.00 35.38 77 PRO A N 1
ATOM 559 C CA . PRO A 1 77 ? 49.345 35.783 -8.756 1.00 35.38 77 PRO A CA 1
ATOM 560 C C . PRO A 1 77 ? 50.642 34.949 -8.999 1.00 35.38 77 PRO A C 1
ATOM 562 O O . PRO A 1 77 ? 51.138 34.254 -8.121 1.00 35.38 77 PRO A O 1
ATOM 565 N N . THR A 1 78 ? 51.234 35.147 -10.192 1.00 26.39 78 THR A N 1
ATOM 566 C CA . THR A 1 78 ? 52.681 35.064 -10.563 1.00 26.39 78 THR A CA 1
ATOM 567 C C . THR A 1 78 ? 53.540 33.810 -10.305 1.00 26.39 78 THR A C 1
ATOM 569 O O . THR A 1 78 ? 53.789 33.441 -9.164 1.00 26.39 78 THR A O 1
ATOM 572 N N . ALA A 1 79 ? 54.232 33.361 -11.366 1.00 25.53 79 ALA A N 1
ATOM 573 C CA . ALA A 1 79 ? 55.689 33.125 -11.356 1.00 25.53 79 ALA A CA 1
ATOM 574 C C . ALA A 1 79 ? 56.268 33.157 -12.793 1.00 25.53 79 ALA A C 1
ATOM 576 O O . ALA A 1 79 ? 55.817 32.410 -13.658 1.00 25.53 79 ALA A O 1
ATOM 577 N N . GLU A 1 80 ? 57.268 34.006 -13.043 1.00 26.80 80 GLU A N 1
ATOM 578 C CA . GLU A 1 80 ? 58.082 34.015 -14.274 1.00 26.80 80 GLU A CA 1
ATOM 579 C C . GLU A 1 80 ? 59.356 33.167 -14.099 1.00 26.80 80 GLU A C 1
ATOM 581 O O . GLU A 1 80 ? 59.804 32.986 -12.966 1.00 26.80 80 GLU A O 1
ATOM 586 N N . LEU A 1 81 ? 59.973 32.723 -15.209 1.00 25.25 81 LEU A N 1
ATOM 587 C CA . LEU A 1 81 ? 61.397 32.951 -15.560 1.00 25.25 81 LEU A CA 1
ATOM 588 C C . LEU A 1 81 ? 61.885 32.013 -16.685 1.00 25.25 81 LEU A C 1
ATOM 590 O O . LEU A 1 81 ? 61.610 30.816 -16.660 1.00 25.25 81 LEU A O 1
ATOM 594 N N . GLY A 1 82 ? 62.718 32.541 -17.596 1.00 24.75 82 GLY A N 1
ATOM 595 C CA . GLY A 1 82 ? 63.676 31.736 -18.376 1.00 24.75 82 GLY A CA 1
ATOM 596 C C . GLY A 1 82 ? 63.652 31.902 -19.901 1.00 24.75 82 GLY A C 1
ATOM 597 O O . GLY A 1 82 ? 63.171 31.020 -20.608 1.00 24.75 82 GLY A O 1
ATOM 598 N N . GLU A 1 83 ? 64.258 32.972 -20.428 1.00 33.62 83 GLU A N 1
ATOM 599 C CA . GLU A 1 83 ? 64.684 33.005 -21.838 1.00 33.62 83 GLU A CA 1
ATOM 600 C C . GLU A 1 83 ? 65.889 32.077 -22.079 1.00 33.62 83 GLU A C 1
ATOM 602 O O . GLU A 1 83 ? 66.776 31.960 -21.231 1.00 33.62 83 GLU A O 1
ATOM 607 N N . GLY A 1 84 ? 65.962 31.445 -23.258 1.00 23.88 84 GLY A N 1
ATOM 608 C CA . GLY A 1 84 ? 67.050 30.517 -23.584 1.00 23.88 84 GLY A CA 1
ATOM 609 C C . GLY A 1 84 ? 67.152 30.123 -25.060 1.00 23.88 84 GLY A C 1
ATOM 610 O O . GLY A 1 84 ? 66.662 29.070 -25.442 1.00 23.88 84 GLY A O 1
ATOM 611 N N . VAL A 1 85 ? 67.854 30.958 -25.838 1.00 25.33 85 VAL A N 1
ATOM 612 C CA . VAL A 1 85 ? 68.594 30.673 -27.094 1.00 25.33 85 VAL A CA 1
ATOM 613 C C . VAL A 1 85 ? 67.884 29.883 -28.214 1.00 25.33 85 VAL A C 1
ATOM 615 O O . VAL A 1 85 ? 67.570 28.700 -28.115 1.00 25.33 85 VAL A O 1
ATOM 618 N N . ALA A 1 86 ? 67.777 30.524 -29.381 1.00 30.25 86 ALA A N 1
ATOM 619 C CA . ALA A 1 86 ? 67.269 29.914 -30.603 1.00 30.25 86 ALA A CA 1
ATOM 620 C C . ALA A 1 86 ? 68.217 28.857 -31.211 1.00 30.25 86 ALA A C 1
ATOM 622 O O . ALA A 1 86 ? 69.403 29.103 -31.426 1.00 30.25 86 ALA A O 1
ATOM 623 N N . LEU A 1 87 ? 67.638 27.729 -31.628 1.00 26.12 87 LEU A N 1
ATOM 624 C CA . LEU A 1 87 ? 68.156 26.871 -32.694 1.00 26.12 87 LEU A CA 1
ATOM 625 C C . LEU A 1 87 ? 67.043 26.705 -33.727 1.00 26.12 87 LEU A C 1
ATOM 627 O O . LEU A 1 87 ? 65.936 26.291 -33.379 1.00 26.12 87 LEU A O 1
ATOM 631 N N . ALA A 1 88 ? 67.327 27.047 -34.984 1.00 32.69 88 ALA A N 1
ATOM 632 C CA . ALA A 1 88 ? 66.348 26.976 -36.061 1.00 32.69 88 ALA A CA 1
ATOM 633 C C . ALA A 1 88 ? 65.831 25.538 -36.233 1.00 32.69 88 ALA A C 1
ATOM 635 O O . ALA A 1 88 ? 66.609 24.604 -36.434 1.00 32.69 88 ALA A O 1
ATOM 636 N N . ARG A 1 89 ? 64.508 25.371 -36.167 1.00 31.58 89 ARG A N 1
ATOM 637 C CA . ARG A 1 89 ? 63.798 24.127 -36.483 1.00 31.58 89 ARG A CA 1
ATOM 638 C C . ARG A 1 89 ? 62.685 24.425 -37.480 1.00 31.58 89 ARG A C 1
ATOM 640 O O . ARG A 1 89 ? 62.232 25.563 -37.577 1.00 31.58 89 ARG A O 1
ATOM 647 N N . SER A 1 90 ? 62.346 23.428 -38.293 1.00 33.19 90 SER A N 1
ATOM 648 C CA . SER A 1 90 ? 61.629 23.647 -39.555 1.00 33.19 90 SER A CA 1
ATOM 649 C C . SER A 1 90 ? 60.176 24.128 -39.361 1.00 33.19 90 SER A C 1
ATOM 651 O O . SER A 1 90 ? 59.614 23.949 -38.278 1.00 33.19 90 SER A O 1
ATOM 653 N N . PRO A 1 91 ? 59.520 24.662 -40.412 1.00 31.91 91 PRO A N 1
ATOM 654 C CA . PRO A 1 91 ? 58.101 25.029 -40.360 1.00 31.91 91 PRO A CA 1
ATOM 655 C C . PRO A 1 91 ? 57.164 23.890 -39.910 1.00 31.91 91 PRO A C 1
ATOM 657 O O . PRO A 1 91 ? 56.113 24.164 -39.334 1.00 31.91 91 PRO A O 1
ATOM 660 N N . ALA A 1 92 ? 57.553 22.623 -40.104 1.00 31.09 92 ALA A N 1
ATOM 661 C CA . ALA A 1 92 ? 56.779 21.464 -39.655 1.00 31.09 92 ALA A CA 1
ATOM 662 C C . ALA A 1 92 ? 56.755 21.315 -38.117 1.00 31.09 92 ALA A C 1
ATOM 664 O O . ALA A 1 92 ? 55.708 21.012 -37.546 1.00 31.09 92 ALA A O 1
ATOM 665 N N . ASP A 1 93 ? 57.861 21.622 -37.425 1.00 29.44 93 ASP A N 1
ATOM 666 C CA . ASP A 1 93 ? 57.925 21.586 -35.950 1.00 29.44 93 ASP A CA 1
ATOM 667 C C . ASP A 1 93 ? 57.049 22.684 -35.315 1.00 29.44 93 ASP A C 1
ATOM 669 O O . ASP A 1 93 ? 56.552 22.527 -34.196 1.00 29.44 93 ASP A O 1
ATOM 673 N N . ALA A 1 94 ? 56.846 23.802 -36.022 1.00 28.58 94 ALA A N 1
ATOM 674 C CA . ALA A 1 94 ? 55.934 24.862 -35.599 1.00 28.58 94 ALA A CA 1
ATOM 675 C C . ALA A 1 94 ? 54.462 24.452 -35.779 1.00 28.58 94 ALA A C 1
ATOM 677 O O . ALA A 1 94 ? 53.654 24.683 -34.877 1.00 28.58 94 ALA A O 1
ATOM 678 N N . ALA A 1 95 ? 54.125 23.790 -36.893 1.00 32.34 95 ALA A N 1
ATOM 679 C CA . ALA A 1 95 ? 52.778 23.284 -37.160 1.00 32.34 95 ALA A CA 1
ATOM 680 C C . ALA A 1 95 ? 52.332 22.229 -36.128 1.00 32.34 95 ALA A C 1
ATOM 682 O O . ALA A 1 95 ? 51.267 22.386 -35.528 1.00 32.34 95 ALA A O 1
ATOM 683 N N . LEU A 1 96 ? 53.176 21.229 -35.821 1.00 31.83 96 LEU A N 1
ATOM 684 C CA . LEU A 1 96 ? 52.868 20.222 -34.790 1.00 31.83 96 LEU A CA 1
ATOM 685 C C . LEU A 1 96 ? 52.675 20.843 -33.395 1.00 31.83 96 LEU A C 1
ATOM 687 O O . LEU A 1 96 ? 51.820 20.403 -32.624 1.00 31.83 96 LEU A O 1
ATOM 691 N N . ARG A 1 97 ? 53.442 21.888 -33.052 1.00 33.75 97 ARG A N 1
ATOM 692 C CA . ARG A 1 97 ? 53.274 22.599 -31.772 1.00 33.75 97 ARG A CA 1
ATOM 693 C C . ARG A 1 97 ? 51.987 23.420 -31.728 1.00 33.75 97 ARG A C 1
ATOM 695 O O . ARG A 1 97 ? 51.323 23.409 -30.696 1.00 33.75 97 ARG A O 1
ATOM 702 N N . LEU A 1 98 ? 51.611 24.081 -32.822 1.00 35.53 98 LEU A N 1
ATOM 703 C CA . LEU A 1 98 ? 50.350 24.824 -32.916 1.00 35.53 98 LEU A CA 1
ATOM 704 C C . LEU A 1 98 ? 49.133 23.891 -32.818 1.00 35.53 98 LEU A C 1
ATOM 706 O O . LEU A 1 98 ? 48.215 24.194 -32.057 1.00 35.53 98 LEU A O 1
ATOM 710 N N . GLY A 1 99 ? 49.158 22.726 -33.475 1.00 39.00 99 GLY A N 1
ATOM 711 C CA . GLY A 1 99 ? 48.139 21.683 -33.294 1.00 39.00 99 GLY A CA 1
ATOM 712 C C . GLY A 1 99 ? 48.081 21.171 -31.849 1.00 39.00 99 GLY A C 1
ATOM 713 O O . GLY A 1 99 ? 47.034 21.217 -31.206 1.00 39.00 99 GLY A O 1
ATOM 714 N N . GLY A 1 100 ? 49.227 20.778 -31.282 1.00 38.16 100 GLY A N 1
ATOM 715 C CA . GLY A 1 100 ? 49.323 20.226 -29.924 1.00 38.16 100 GLY A CA 1
ATOM 716 C C . GLY A 1 100 ? 49.088 21.212 -28.767 1.00 38.16 100 GLY A C 1
ATOM 717 O O . GLY A 1 100 ? 48.968 20.770 -27.618 1.00 38.16 100 GLY A O 1
ATOM 718 N N . VAL A 1 101 ? 49.044 22.524 -29.029 1.00 40.28 101 VAL A N 1
ATOM 719 C CA . VAL A 1 101 ? 48.581 23.562 -28.085 1.00 40.28 101 VAL A CA 1
ATOM 720 C C . VAL A 1 101 ? 47.079 23.788 -28.245 1.00 40.28 101 VAL A C 1
ATOM 722 O O . VAL A 1 101 ? 46.358 23.728 -27.255 1.00 40.28 101 VAL A O 1
ATOM 725 N N . ARG A 1 102 ? 46.595 23.928 -29.483 1.00 45.03 102 ARG A N 1
ATOM 726 C CA . ARG A 1 102 ? 45.185 24.192 -29.812 1.00 45.03 102 ARG A CA 1
ATOM 727 C C . ARG A 1 102 ? 44.257 23.029 -29.439 1.00 45.03 102 ARG A C 1
ATOM 729 O O . ARG A 1 102 ? 43.191 23.261 -28.879 1.00 45.03 102 ARG A O 1
ATOM 736 N N . VAL A 1 103 ? 44.707 21.781 -29.607 1.00 44.38 103 VAL A N 1
ATOM 737 C CA . VAL A 1 103 ? 44.033 20.595 -29.042 1.00 44.38 103 VAL A CA 1
ATOM 738 C C . VAL A 1 103 ? 44.025 20.651 -27.510 1.00 44.38 103 VAL A C 1
ATOM 740 O O . VAL A 1 103 ? 43.008 20.362 -26.895 1.00 44.38 103 VAL A O 1
ATOM 743 N N . ARG A 1 104 ? 45.110 21.087 -26.856 1.00 44.03 104 ARG A N 1
ATOM 744 C CA . ARG A 1 104 ? 45.159 21.204 -25.384 1.00 44.03 104 ARG A CA 1
ATOM 745 C C . ARG A 1 104 ? 44.235 22.291 -24.833 1.00 44.03 104 ARG A C 1
ATOM 747 O O . ARG A 1 104 ? 43.691 22.120 -23.745 1.00 44.03 104 ARG A O 1
ATOM 754 N N . GLU A 1 105 ? 44.055 23.386 -25.561 1.00 45.97 105 GLU A N 1
ATOM 755 C CA . GLU A 1 105 ? 43.105 24.448 -25.218 1.00 45.97 105 GLU A CA 1
ATOM 756 C C . GLU A 1 105 ? 41.656 24.000 -25.439 1.00 45.97 105 GLU A C 1
ATOM 758 O O . GLU A 1 105 ? 40.835 24.186 -24.543 1.00 45.97 105 GLU A O 1
ATOM 763 N N . LEU A 1 106 ? 41.358 23.295 -26.537 1.00 48.84 106 LEU A N 1
ATOM 764 C CA . LEU A 1 106 ? 40.051 22.659 -26.757 1.00 48.84 106 LEU A CA 1
ATOM 765 C C . LEU A 1 106 ? 39.725 21.608 -25.684 1.00 48.84 106 LEU A C 1
ATOM 767 O O . LEU A 1 106 ? 38.623 21.605 -25.141 1.00 48.84 106 LEU A O 1
ATOM 771 N N . LEU A 1 107 ? 40.685 20.765 -25.295 1.00 45.41 107 LEU A N 1
ATOM 772 C CA . LEU A 1 107 ? 40.489 19.790 -24.215 1.00 45.41 107 LEU A CA 1
ATOM 773 C C . LEU A 1 107 ? 40.304 20.462 -22.842 1.00 45.41 107 LEU A C 1
ATOM 775 O O . LEU A 1 107 ? 39.530 19.971 -22.019 1.00 45.41 107 LEU A O 1
ATOM 779 N N . ARG A 1 108 ? 40.936 21.617 -22.590 1.00 46.59 108 ARG A N 1
ATOM 780 C CA . ARG A 1 108 ? 40.641 22.450 -21.408 1.00 46.59 108 ARG A CA 1
ATOM 781 C C . ARG A 1 108 ? 39.250 23.083 -21.471 1.00 46.59 108 ARG A C 1
ATOM 783 O O . ARG A 1 108 ? 38.585 23.128 -20.440 1.00 46.59 108 ARG A O 1
ATOM 790 N N . ALA A 1 109 ? 38.790 23.520 -22.643 1.00 45.53 109 ALA A N 1
ATOM 791 C CA . ALA A 1 109 ? 37.429 24.022 -22.822 1.00 45.53 109 ALA A CA 1
ATOM 792 C C . ALA A 1 109 ? 36.393 22.924 -22.523 1.00 45.53 109 ALA A C 1
ATOM 794 O O . ALA A 1 109 ? 35.518 23.135 -21.690 1.00 45.53 109 ALA A O 1
ATOM 795 N N . VAL A 1 110 ? 36.565 21.716 -23.075 1.00 44.25 110 VAL A N 1
ATOM 796 C CA . VAL A 1 110 ? 35.726 20.539 -22.760 1.00 44.25 110 VAL A CA 1
ATOM 797 C C . VAL A 1 110 ? 35.790 20.181 -21.267 1.00 44.25 110 VAL A C 1
ATOM 799 O O . VAL A 1 110 ? 34.767 19.869 -20.659 1.00 44.25 110 VAL A O 1
ATOM 802 N N . SER A 1 111 ? 36.962 20.311 -20.634 1.00 43.59 111 SER A N 1
ATOM 803 C CA . SER A 1 111 ? 37.109 20.110 -19.183 1.00 43.59 111 SER A CA 1
ATOM 804 C C . SER A 1 111 ? 36.286 21.120 -18.366 1.00 43.59 111 SER A C 1
ATOM 806 O O . SER A 1 111 ? 35.719 20.748 -17.342 1.00 43.59 111 SER A O 1
ATOM 808 N N . HIS A 1 112 ? 36.156 22.369 -18.830 1.00 40.41 112 HIS A N 1
ATOM 809 C CA . HIS A 1 112 ? 35.328 23.402 -18.193 1.00 40.41 112 HIS A CA 1
ATOM 810 C C . HIS A 1 112 ? 33.811 23.169 -18.333 1.00 40.41 112 HIS A C 1
ATOM 812 O O . HIS A 1 112 ? 33.064 23.580 -17.445 1.00 40.41 112 HIS A O 1
ATOM 818 N N . ILE A 1 113 ? 33.343 22.472 -19.378 1.00 44.50 113 ILE A N 1
ATOM 819 C CA . ILE A 1 113 ? 31.909 22.140 -19.544 1.00 44.50 113 ILE A CA 1
ATOM 820 C C . ILE A 1 113 ? 31.444 21.130 -18.472 1.00 44.50 113 ILE A C 1
ATOM 822 O O . ILE A 1 113 ? 30.269 21.105 -18.114 1.00 44.50 113 ILE A O 1
ATOM 826 N N . SER A 1 114 ? 32.368 20.391 -17.842 1.00 42.03 114 SER A N 1
ATOM 827 C CA . SER A 1 114 ? 32.073 19.477 -16.718 1.00 42.03 114 SER A CA 1
ATOM 828 C C . SER A 1 114 ? 31.478 20.163 -15.472 1.00 42.03 114 SER A C 1
ATOM 830 O O . SER A 1 114 ? 31.122 19.482 -14.514 1.00 42.03 114 SER A O 1
ATOM 832 N N . GLY A 1 115 ? 31.361 21.497 -15.460 1.00 42.12 115 GLY A N 1
ATOM 833 C CA . GLY A 1 115 ? 30.649 22.246 -14.425 1.00 42.12 115 GLY A CA 1
ATOM 834 C C . GLY A 1 115 ? 29.119 22.270 -14.562 1.00 42.12 115 GLY A C 1
ATOM 835 O O . GLY A 1 115 ? 28.460 22.722 -13.626 1.00 42.12 115 GLY A O 1
ATOM 836 N N . HIS A 1 116 ? 28.528 21.845 -15.688 1.00 45.16 116 HIS A N 1
ATOM 837 C CA . HIS A 1 116 ? 27.074 21.905 -15.920 1.00 45.16 116 HIS A CA 1
ATOM 838 C C . HIS A 1 116 ? 26.506 20.534 -16.328 1.00 45.16 116 HIS A C 1
ATOM 840 O O . HIS A 1 116 ? 27.005 19.887 -17.242 1.00 45.16 116 HIS A O 1
ATOM 846 N N . LEU A 1 117 ? 25.444 20.092 -15.640 1.00 56.75 117 LEU A N 1
ATOM 847 C CA . LEU A 1 117 ? 24.913 18.715 -15.677 1.00 56.75 117 LEU A CA 1
ATOM 848 C C . LEU A 1 117 ? 24.169 18.315 -16.975 1.00 56.75 117 LEU A C 1
ATOM 850 O O . LEU A 1 117 ? 23.540 17.257 -17.011 1.00 56.75 117 LEU A O 1
ATOM 854 N N . ASP A 1 118 ? 24.208 19.123 -18.035 1.00 72.94 118 ASP A N 1
ATOM 855 C CA . ASP A 1 118 ? 23.500 18.820 -19.282 1.00 72.94 118 ASP A CA 1
ATOM 856 C C . ASP A 1 118 ? 24.377 18.023 -20.260 1.00 72.94 118 ASP A C 1
ATOM 858 O O . ASP A 1 118 ? 25.249 18.562 -20.946 1.00 72.94 118 ASP A O 1
ATOM 862 N N . LEU A 1 119 ? 24.095 16.721 -20.364 1.00 79.00 119 LEU A N 1
ATOM 863 C CA . LEU A 1 119 ? 24.726 15.825 -21.333 1.00 79.00 119 LEU A CA 1
ATOM 864 C C . LEU A 1 119 ? 24.557 16.315 -22.784 1.00 79.00 119 LEU A C 1
ATOM 866 O O . LEU A 1 119 ? 25.467 16.122 -23.587 1.00 79.00 119 LEU A O 1
ATOM 870 N N . GLY A 1 120 ? 23.440 16.968 -23.127 1.00 81.00 120 GLY A N 1
ATOM 871 C CA . GLY A 1 120 ? 23.223 17.540 -24.457 1.00 81.00 120 GLY A CA 1
ATOM 872 C C . GLY A 1 120 ? 24.244 18.632 -24.776 1.00 81.00 120 GLY A C 1
ATOM 873 O O . GLY A 1 120 ? 24.929 18.554 -25.796 1.00 81.00 120 GLY A O 1
ATOM 874 N N . ALA A 1 121 ? 24.420 19.592 -23.864 1.00 79.56 121 ALA A N 1
ATOM 875 C CA . ALA A 1 121 ? 25.418 20.654 -23.990 1.00 79.56 121 ALA A CA 1
ATOM 876 C C . ALA A 1 121 ? 26.859 20.113 -24.087 1.00 79.56 121 ALA A C 1
ATOM 878 O O . ALA A 1 121 ? 27.645 20.600 -24.901 1.00 79.56 121 ALA A O 1
ATOM 879 N N . VAL A 1 122 ? 27.205 19.076 -23.312 1.00 78.25 122 VAL A N 1
ATOM 880 C CA . VAL A 1 122 ? 28.543 18.459 -23.373 1.00 78.25 122 VAL A CA 1
ATOM 881 C C . VAL A 1 122 ? 28.795 17.798 -24.733 1.00 78.25 122 VAL A C 1
ATOM 883 O O . VAL A 1 122 ? 29.845 18.017 -25.337 1.00 78.25 122 VAL A O 1
ATOM 886 N N . LEU A 1 123 ? 27.836 17.020 -25.249 1.00 85.06 123 LEU A N 1
ATOM 887 C CA . LEU A 1 123 ? 27.957 16.366 -26.559 1.00 85.06 123 LEU A CA 1
ATOM 888 C C . LEU A 1 123 ? 28.007 17.380 -27.706 1.00 85.06 123 LEU A C 1
ATOM 890 O O . LEU A 1 123 ? 28.784 17.201 -28.643 1.00 85.06 123 LEU A O 1
ATOM 894 N N . GLN A 1 124 ? 27.223 18.456 -27.614 1.00 86.75 124 GLN A N 1
ATOM 895 C CA . GLN A 1 124 ? 27.248 19.554 -28.578 1.00 86.75 124 GLN A CA 1
ATOM 896 C C . GLN A 1 124 ? 28.629 20.226 -28.617 1.00 86.75 124 GLN A C 1
ATOM 898 O O . GLN A 1 124 ? 29.194 20.392 -29.697 1.00 86.75 124 GLN A O 1
ATOM 903 N N . GLY A 1 125 ? 29.228 20.506 -27.453 1.00 83.44 125 GLY A N 1
ATOM 904 C CA . GLY A 1 125 ? 30.590 21.039 -27.361 1.00 83.44 125 GLY A CA 1
ATOM 905 C C . GLY A 1 125 ? 31.660 20.101 -27.938 1.00 83.44 125 GLY A C 1
ATOM 906 O O . GLY A 1 125 ? 32.606 20.568 -28.574 1.00 83.44 125 GLY A O 1
ATOM 907 N N . VAL A 1 126 ? 31.506 18.778 -27.790 1.00 85.00 126 VAL A N 1
ATOM 908 C CA . VAL A 1 126 ? 32.401 17.807 -28.452 1.00 85.00 126 VAL A CA 1
ATOM 909 C C . VAL A 1 126 ? 32.226 17.837 -29.973 1.00 85.00 126 VAL A C 1
ATOM 911 O O . VAL A 1 126 ? 33.224 17.863 -30.692 1.00 85.00 126 VAL A O 1
ATOM 914 N N . ALA A 1 127 ? 30.989 17.868 -30.476 1.00 89.25 127 ALA A N 1
ATOM 915 C CA . ALA A 1 127 ? 30.719 17.913 -31.913 1.00 89.25 127 ALA A CA 1
ATOM 916 C C . ALA A 1 127 ? 31.264 19.200 -32.570 1.00 89.25 127 ALA A C 1
ATOM 918 O O . ALA A 1 127 ? 31.821 19.157 -33.667 1.00 89.25 127 ALA A O 1
ATOM 919 N N . GLU A 1 128 ? 31.170 20.340 -31.881 1.00 87.25 128 GLU A N 1
ATOM 920 C CA . GLU A 1 128 ? 31.745 21.614 -32.331 1.00 87.25 128 GLU 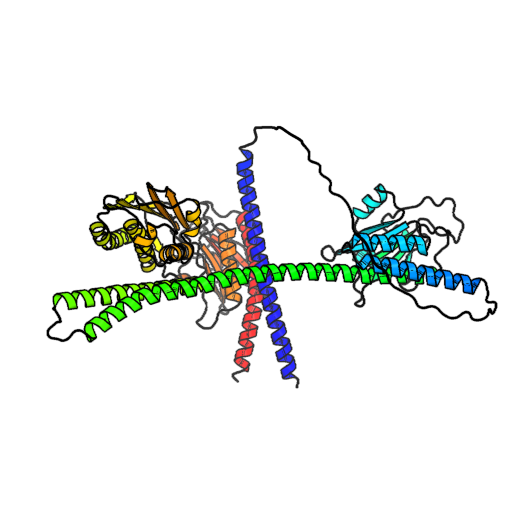A CA 1
ATOM 921 C C . GLU A 1 128 ? 33.278 21.593 -32.300 1.00 87.25 128 GLU A C 1
ATOM 923 O O . GLU A 1 128 ? 33.913 22.002 -33.273 1.00 87.25 128 GLU A O 1
ATOM 928 N N . GLY A 1 129 ? 33.879 21.015 -31.253 1.00 83.69 129 GLY A N 1
ATOM 929 C CA . GLY A 1 129 ? 35.325 20.792 -31.181 1.00 83.69 129 GLY A CA 1
ATOM 930 C C . GLY A 1 129 ? 35.861 19.910 -32.315 1.00 83.69 129 GLY A C 1
ATOM 931 O O . GLY A 1 129 ? 36.935 20.190 -32.845 1.00 83.69 129 GLY A O 1
ATOM 932 N N . ILE A 1 130 ? 35.098 18.895 -32.738 1.00 87.06 130 ILE A N 1
ATOM 933 C CA . ILE A 1 130 ? 35.413 18.054 -33.904 1.00 87.06 130 ILE A CA 1
ATOM 934 C C . ILE A 1 130 ? 35.394 18.884 -35.195 1.00 87.06 130 ILE A C 1
ATOM 936 O O . ILE A 1 130 ? 36.386 18.860 -35.924 1.00 87.06 130 ILE A O 1
ATOM 940 N N . ARG A 1 131 ? 34.330 19.664 -35.464 1.00 88.44 131 ARG A N 1
ATOM 941 C CA . ARG A 1 131 ? 34.271 20.573 -36.632 1.00 88.44 131 ARG A CA 1
ATOM 942 C C . ARG A 1 131 ? 35.491 21.499 -36.666 1.00 88.44 131 ARG A C 1
ATOM 944 O O . ARG A 1 131 ? 36.165 21.597 -37.690 1.00 88.44 131 ARG A O 1
ATOM 951 N N . ASP A 1 132 ? 35.782 22.163 -35.550 1.00 84.44 132 ASP A N 1
ATOM 952 C CA . ASP A 1 132 ? 36.772 23.247 -35.488 1.00 84.44 132 ASP A CA 1
ATOM 953 C C . ASP A 1 132 ? 38.233 22.757 -35.482 1.00 84.44 132 ASP A C 1
ATOM 955 O O . ASP A 1 132 ? 39.140 23.508 -35.863 1.00 84.44 132 ASP A O 1
ATOM 959 N N . ALA A 1 133 ? 38.474 21.510 -35.063 1.00 82.00 133 ALA A N 1
ATOM 960 C CA . ALA A 1 133 ? 39.798 20.888 -35.062 1.00 82.00 133 ALA A CA 1
ATOM 961 C C . ALA A 1 133 ? 40.099 20.070 -36.327 1.00 82.00 133 ALA A C 1
ATOM 963 O O . ALA A 1 133 ? 41.248 20.060 -36.764 1.00 82.00 133 ALA A O 1
ATOM 964 N N . LEU A 1 134 ? 39.099 19.384 -36.893 1.00 85.81 134 LEU A N 1
ATOM 965 C CA . LEU A 1 134 ? 39.277 18.423 -37.992 1.00 85.81 134 LEU A CA 1
ATOM 966 C C . LEU A 1 134 ? 38.731 18.909 -39.338 1.00 85.81 134 LEU A C 1
ATOM 968 O O . LEU A 1 134 ? 39.027 18.301 -40.360 1.00 85.81 134 LEU A O 1
ATOM 972 N N . GLY A 1 135 ? 37.957 19.997 -39.366 1.00 84.62 135 GLY A N 1
ATOM 973 C CA . GLY A 1 135 ? 37.481 20.592 -40.614 1.00 84.62 135 GLY A CA 1
ATOM 974 C C . GLY A 1 135 ? 36.358 19.818 -41.309 1.00 84.62 135 GLY A C 1
ATOM 975 O O . GLY A 1 135 ? 36.174 19.999 -42.508 1.00 84.62 135 GLY A O 1
ATOM 976 N N . TYR A 1 136 ? 35.594 18.989 -40.597 1.00 88.81 136 TYR A N 1
ATOM 977 C CA . TYR A 1 136 ? 34.351 18.400 -41.116 1.00 88.81 136 TYR A CA 1
ATOM 978 C C . TYR A 1 136 ? 33.192 19.371 -40.922 1.00 88.81 136 TYR A C 1
ATOM 980 O O . TYR A 1 136 ? 32.965 19.831 -39.803 1.00 88.81 136 TYR A O 1
ATOM 988 N N . ARG A 1 137 ? 32.453 19.698 -41.990 1.00 87.81 137 ARG A N 1
ATOM 989 C CA . ARG A 1 137 ? 31.301 20.611 -41.894 1.00 87.81 137 ARG A CA 1
ATOM 990 C C . ARG A 1 137 ? 30.156 19.979 -41.114 1.00 87.81 137 ARG A C 1
ATOM 992 O O . ARG A 1 137 ? 29.500 20.692 -40.355 1.00 87.81 137 ARG A O 1
ATOM 999 N N . ILE A 1 138 ? 29.942 18.676 -41.291 1.00 90.06 138 ILE A N 1
ATOM 1000 C CA . ILE A 1 138 ? 28.878 17.913 -40.645 1.00 90.06 138 ILE A CA 1
ATOM 1001 C C . ILE A 1 138 ? 29.485 17.016 -39.565 1.00 90.06 138 ILE A C 1
ATOM 1003 O O . ILE A 1 138 ? 30.417 16.254 -39.818 1.00 90.06 138 ILE A O 1
ATOM 1007 N N . VAL A 1 139 ? 28.930 17.097 -38.355 1.00 91.75 139 VAL A N 1
ATOM 1008 C CA . VAL A 1 139 ? 29.256 16.201 -37.237 1.00 91.75 139 VAL A CA 1
ATOM 1009 C C . VAL A 1 139 ? 27.959 15.784 -36.559 1.00 91.75 139 VAL A C 1
ATOM 1011 O O . VAL A 1 139 ? 27.112 16.628 -36.263 1.00 91.75 139 VAL A O 1
ATOM 1014 N N . MET A 1 140 ? 27.809 14.495 -36.276 1.00 92.50 140 MET A N 1
ATOM 1015 C CA . MET A 1 140 ? 26.662 13.945 -35.557 1.00 92.50 140 MET A CA 1
ATOM 1016 C C . MET A 1 140 ? 27.137 12.989 -34.466 1.00 92.50 140 MET A C 1
ATOM 1018 O O . MET A 1 140 ? 28.044 12.187 -34.681 1.00 92.50 140 MET A O 1
ATOM 1022 N N . ILE A 1 141 ? 26.484 13.037 -33.304 1.00 93.12 141 ILE A N 1
ATOM 1023 C CA . ILE A 1 141 ? 26.670 12.046 -32.241 1.00 93.12 141 ILE A CA 1
ATOM 1024 C C . ILE A 1 141 ? 25.333 11.360 -31.965 1.00 93.12 141 ILE A C 1
ATOM 1026 O O . ILE A 1 141 ? 24.357 12.014 -31.579 1.00 93.12 141 ILE A O 1
ATOM 1030 N N . ARG A 1 142 ? 25.300 10.034 -32.135 1.00 94.25 142 ARG A N 1
ATOM 1031 C CA . ARG A 1 142 ? 24.185 9.185 -31.702 1.00 94.25 142 ARG A CA 1
ATOM 1032 C C . ARG A 1 142 ? 24.547 8.451 -30.414 1.00 94.25 142 ARG A C 1
ATOM 1034 O O . ARG A 1 142 ? 25.650 7.924 -30.304 1.00 94.25 142 ARG A O 1
ATOM 1041 N N . LEU A 1 143 ? 23.626 8.386 -29.454 1.00 94.19 143 LEU A N 1
ATOM 1042 C CA . LEU A 1 143 ? 23.774 7.622 -28.213 1.00 94.19 143 LEU A CA 1
ATOM 1043 C C . LEU A 1 143 ? 22.834 6.421 -28.173 1.00 94.19 143 LEU A C 1
ATOM 1045 O O . LEU A 1 143 ? 21.708 6.483 -28.654 1.00 94.19 143 LEU A O 1
ATOM 1049 N N . CYS A 1 144 ? 23.304 5.344 -27.554 1.00 93.62 144 CYS A N 1
ATOM 1050 C CA . CYS A 1 144 ? 22.530 4.140 -27.296 1.00 93.62 144 CYS A CA 1
ATOM 1051 C C . CYS A 1 144 ? 21.588 4.360 -26.103 1.00 93.62 144 CYS A C 1
ATOM 1053 O O . CYS A 1 144 ? 22.047 4.610 -24.979 1.00 93.62 144 CYS A O 1
ATOM 1055 N N . ASP A 1 145 ? 20.285 4.234 -26.349 1.00 89.62 145 ASP A N 1
ATOM 1056 C CA . ASP A 1 145 ? 19.280 4.061 -25.307 1.00 89.62 145 ASP A CA 1
ATOM 1057 C C . ASP A 1 145 ? 19.214 2.581 -24.894 1.00 89.62 145 ASP A C 1
ATOM 1059 O O . ASP A 1 145 ? 18.932 1.682 -25.694 1.00 89.62 145 ASP A O 1
ATOM 1063 N N . ALA A 1 146 ? 19.490 2.321 -23.615 1.00 82.56 146 ALA A N 1
ATOM 1064 C CA . ALA A 1 146 ? 19.630 0.964 -23.097 1.00 82.56 146 ALA A CA 1
ATOM 1065 C C . ALA A 1 146 ? 18.300 0.189 -23.039 1.00 82.56 146 ALA A C 1
ATOM 1067 O O . ALA A 1 146 ? 18.319 -1.043 -23.096 1.00 82.56 146 ALA A O 1
ATOM 1068 N N . ALA A 1 147 ? 17.160 0.880 -22.932 1.00 84.31 147 ALA A N 1
ATOM 1069 C CA . ALA A 1 147 ? 15.844 0.259 -22.790 1.00 84.31 147 ALA A CA 1
ATOM 1070 C C . ALA A 1 147 ? 15.248 -0.169 -24.141 1.00 84.31 147 ALA A C 1
ATOM 1072 O O . ALA A 1 147 ? 14.590 -1.205 -24.227 1.00 84.31 147 ALA A O 1
ATOM 1073 N N . THR A 1 148 ? 15.492 0.614 -25.191 1.00 90.19 148 THR A N 1
ATOM 1074 C CA . THR A 1 148 ? 14.987 0.380 -26.551 1.00 90.19 148 THR A CA 1
ATOM 1075 C C . THR A 1 148 ? 15.996 -0.321 -27.462 1.00 90.19 148 THR A C 1
ATOM 1077 O O . THR A 1 148 ? 15.586 -0.862 -28.487 1.00 90.19 148 THR A O 1
ATOM 1080 N N . GLN A 1 149 ? 17.288 -0.337 -27.100 1.00 92.06 149 GLN A N 1
ATOM 1081 C CA . GLN A 1 149 ? 18.398 -0.817 -27.940 1.00 92.06 149 GLN A CA 1
ATOM 1082 C C . GLN A 1 149 ? 18.470 -0.086 -29.295 1.00 92.06 149 GLN A C 1
ATOM 1084 O O . GLN A 1 149 ? 18.718 -0.690 -30.346 1.00 92.06 149 GLN A O 1
ATOM 1089 N N . ARG A 1 150 ? 18.259 1.236 -29.268 1.00 94.75 150 ARG A N 1
ATOM 1090 C CA . ARG A 1 150 ? 18.353 2.115 -30.443 1.00 94.75 150 ARG A CA 1
ATOM 1091 C C . ARG A 1 150 ? 19.361 3.239 -30.229 1.00 94.75 150 ARG A C 1
ATOM 1093 O O . ARG A 1 150 ? 19.631 3.658 -29.107 1.00 94.75 150 ARG A O 1
ATOM 1100 N N . LEU A 1 151 ? 19.924 3.704 -31.337 1.00 93.81 151 LEU A N 1
ATOM 1101 C CA . LEU A 1 151 ? 20.887 4.789 -31.431 1.00 93.81 151 LEU A CA 1
ATOM 1102 C C . LEU A 1 151 ? 20.147 6.065 -31.835 1.00 93.81 151 LEU A C 1
ATOM 1104 O O . LEU A 1 151 ? 19.789 6.259 -32.997 1.00 93.81 151 LEU A O 1
ATOM 1108 N N . GLU A 1 152 ? 19.916 6.929 -30.857 1.00 93.69 152 GLU A N 1
ATOM 1109 C CA . GLU A 1 152 ? 19.222 8.204 -31.015 1.00 93.69 152 GLU A CA 1
ATOM 1110 C C . GLU A 1 152 ? 20.227 9.327 -31.250 1.00 93.69 152 GLU A C 1
ATOM 1112 O O . GLU A 1 152 ? 21.253 9.397 -30.574 1.00 93.69 152 GLU A O 1
ATOM 1117 N N . ALA A 1 153 ? 19.941 10.242 -32.172 1.00 91.19 153 ALA A N 1
ATOM 1118 C CA . ALA A 1 153 ? 20.803 11.394 -32.399 1.00 91.19 153 ALA A CA 1
ATOM 1119 C C . ALA A 1 153 ? 20.624 12.450 -31.295 1.00 91.19 153 ALA A C 1
ATOM 1121 O O . ALA A 1 153 ? 19.506 12.862 -30.997 1.00 91.19 153 ALA A O 1
ATOM 1122 N N . ARG A 1 154 ? 21.732 12.847 -30.652 1.00 89.19 154 ARG A N 1
ATOM 1123 C CA . ARG A 1 154 ? 21.731 13.709 -29.452 1.00 89.19 154 ARG A CA 1
ATOM 1124 C C . ARG A 1 154 ? 22.553 14.996 -29.591 1.00 89.19 154 ARG A C 1
ATOM 1126 O O . ARG A 1 154 ? 22.340 15.908 -28.799 1.00 89.19 154 ARG A O 1
ATOM 1133 N N . ALA A 1 155 ? 23.452 15.093 -30.572 1.00 90.38 155 ALA A N 1
ATOM 1134 C CA . ALA A 1 155 ? 24.185 16.322 -30.893 1.00 90.38 155 ALA A CA 1
ATOM 1135 C C . ALA A 1 155 ? 24.479 16.419 -32.396 1.00 90.38 155 ALA A C 1
ATOM 1137 O O . ALA A 1 155 ? 24.687 15.394 -33.054 1.00 90.38 155 ALA A O 1
ATOM 1138 N N . PHE A 1 156 ? 24.502 17.649 -32.921 1.00 91.44 156 PHE A N 1
ATOM 1139 C CA . PHE A 1 156 ? 24.619 17.923 -34.355 1.00 91.44 156 PHE A CA 1
ATOM 1140 C C . PHE A 1 156 ? 25.360 19.227 -34.639 1.00 91.44 156 PHE A C 1
ATOM 1142 O O . PHE A 1 156 ? 25.128 20.250 -33.993 1.00 91.44 156 PHE A O 1
ATOM 1149 N N . VAL A 1 157 ? 26.157 19.228 -35.701 1.00 90.50 157 VAL A N 1
ATOM 1150 C CA . VAL A 1 157 ? 26.798 20.417 -36.263 1.00 90.50 157 VAL A CA 1
ATOM 1151 C C . VAL A 1 157 ? 26.671 20.379 -37.785 1.00 90.50 157 VAL A C 1
ATOM 1153 O O . VAL A 1 157 ? 26.764 19.312 -38.384 1.00 90.50 157 VAL A O 1
ATOM 1156 N N . GLY A 1 158 ? 26.434 21.539 -38.406 1.00 85.69 158 GLY A N 1
ATOM 1157 C CA . GLY A 1 158 ? 26.412 21.700 -39.868 1.00 85.69 158 GLY A CA 1
ATOM 1158 C C . GLY A 1 158 ? 25.087 21.398 -40.574 1.00 85.69 158 GLY A C 1
ATOM 1159 O O . GLY A 1 158 ? 24.985 21.644 -41.771 1.00 85.69 158 GLY A O 1
ATOM 1160 N N . LEU A 1 159 ? 24.070 20.910 -39.858 1.00 86.19 159 LEU A N 1
ATOM 1161 C CA . LEU A 1 159 ? 22.787 20.495 -40.441 1.00 86.19 159 LEU A CA 1
ATOM 1162 C C . LEU A 1 159 ? 21.703 21.577 -40.384 1.00 86.19 159 LEU A C 1
ATOM 1164 O O . LEU A 1 159 ? 21.629 22.362 -39.433 1.00 86.19 159 LEU A O 1
ATOM 1168 N N . ARG A 1 160 ? 20.793 21.571 -41.365 1.00 87.31 160 ARG A N 1
ATOM 1169 C CA . ARG A 1 160 ? 19.565 22.382 -41.340 1.00 87.31 160 ARG A CA 1
ATOM 1170 C C . ARG A 1 160 ? 18.560 21.804 -40.340 1.00 87.31 160 ARG A C 1
ATOM 1172 O O . ARG A 1 160 ? 18.528 20.603 -40.084 1.00 87.31 160 ARG A O 1
ATOM 1179 N N . ALA A 1 161 ? 17.661 22.647 -39.829 1.00 84.75 161 ALA A N 1
ATOM 1180 C CA . ALA A 1 161 ? 16.646 22.234 -38.853 1.00 84.75 161 ALA A CA 1
ATOM 1181 C C . ALA A 1 161 ? 15.740 21.082 -39.346 1.00 84.75 161 ALA A C 1
ATOM 1183 O O . ALA A 1 161 ? 15.383 20.206 -38.564 1.00 84.75 161 ALA A O 1
ATOM 1184 N N . SER A 1 162 ? 15.409 21.046 -40.642 1.00 85.25 162 SER A N 1
ATOM 1185 C CA . SER A 1 162 ? 14.624 19.969 -41.264 1.00 85.25 162 SER A CA 1
ATOM 1186 C C . SER A 1 162 ? 15.378 18.637 -41.345 1.00 85.25 162 SER A C 1
ATOM 1188 O O . SER A 1 162 ? 14.792 17.583 -41.112 1.00 85.25 162 SER A O 1
ATOM 1190 N N . GLU A 1 163 ? 16.677 18.676 -41.648 1.00 85.81 163 GLU A N 1
ATOM 1191 C CA . GLU A 1 163 ? 17.548 17.493 -41.692 1.00 85.81 163 GLU A CA 1
ATOM 1192 C C . GLU A 1 163 ? 17.755 16.928 -40.286 1.00 85.81 163 GLU A C 1
ATOM 1194 O O . GLU A 1 163 ? 17.608 15.725 -40.075 1.00 85.81 163 GLU A O 1
ATOM 1199 N N . ARG A 1 164 ? 18.002 17.813 -39.311 1.00 87.06 164 ARG A N 1
ATOM 1200 C CA . ARG A 1 164 ? 18.091 17.472 -37.890 1.00 87.06 164 ARG A CA 1
ATOM 1201 C C . ARG A 1 164 ? 16.817 16.785 -37.394 1.00 87.06 164 ARG A C 1
ATOM 1203 O O . ARG A 1 164 ? 16.906 15.673 -36.887 1.00 87.06 164 ARG A O 1
ATOM 1210 N N . ALA A 1 165 ? 15.647 17.396 -37.591 1.00 85.62 165 ALA A N 1
ATOM 1211 C CA . ALA A 1 165 ? 14.376 16.832 -37.132 1.00 85.62 165 ALA A CA 1
ATOM 1212 C C . ALA A 1 165 ? 14.083 15.450 -37.752 1.00 85.62 165 ALA A C 1
ATOM 1214 O O . ALA A 1 165 ? 13.564 14.569 -37.070 1.00 85.62 165 ALA A O 1
ATOM 1215 N N . ARG A 1 166 ? 14.469 15.227 -39.020 1.00 88.56 166 ARG A N 1
ATOM 1216 C CA . ARG A 1 166 ? 14.388 13.907 -39.670 1.00 88.56 166 ARG A CA 1
ATOM 1217 C C . ARG A 1 166 ? 15.286 12.873 -38.978 1.00 88.56 166 ARG A C 1
ATOM 1219 O O . ARG A 1 166 ? 14.830 11.770 -38.713 1.00 88.56 166 ARG A O 1
ATOM 1226 N N . LEU A 1 167 ? 16.535 13.227 -38.666 1.00 86.00 167 LEU A N 1
ATOM 1227 C CA . LEU A 1 167 ? 17.504 12.325 -38.022 1.00 86.00 167 LEU A CA 1
ATOM 1228 C C . LEU A 1 167 ? 17.227 12.073 -36.529 1.00 86.00 167 LEU A C 1
ATOM 1230 O O . LEU A 1 167 ? 17.620 11.026 -36.016 1.00 86.00 167 LEU A O 1
ATOM 1234 N N . GLU A 1 168 ? 16.576 13.015 -35.838 1.00 88.25 168 GLU A N 1
ATOM 1235 C CA . GLU A 1 168 ? 16.058 12.836 -34.471 1.00 88.25 168 GLU A CA 1
ATOM 1236 C C . GLU A 1 168 ? 14.832 11.905 -34.452 1.00 88.25 168 GLU A C 1
ATOM 1238 O O . GLU A 1 168 ? 14.666 11.135 -33.509 1.00 88.25 168 GLU A O 1
ATOM 1243 N N . ALA A 1 169 ? 14.003 11.932 -35.503 1.00 87.81 169 ALA A N 1
ATOM 1244 C CA . ALA A 1 169 ? 12.825 11.072 -35.643 1.00 87.81 169 ALA A CA 1
ATOM 1245 C C . ALA A 1 169 ? 13.131 9.633 -36.112 1.00 87.81 169 ALA A C 1
ATOM 1247 O O . ALA A 1 169 ? 12.249 8.778 -36.017 1.00 87.81 169 ALA A O 1
ATOM 1248 N N . ASP A 1 170 ? 14.349 9.356 -36.596 1.00 88.38 170 ASP A N 1
ATOM 1249 C CA . ASP A 1 170 ? 14.756 8.054 -37.147 1.00 88.38 170 ASP A CA 1
ATOM 1250 C C . ASP A 1 170 ? 15.921 7.405 -36.354 1.00 88.38 170 ASP A C 1
ATOM 1252 O O . ASP A 1 170 ? 17.105 7.633 -36.650 1.00 88.38 170 ASP A O 1
ATOM 1256 N N . PRO A 1 171 ? 15.610 6.631 -35.289 1.00 91.12 171 PRO A N 1
ATOM 1257 C CA . PRO A 1 171 ? 16.599 5.973 -34.440 1.00 91.12 171 PRO A CA 1
ATOM 1258 C C . PRO A 1 171 ? 16.967 4.559 -34.936 1.00 91.12 171 PRO A C 1
ATOM 1260 O O . PRO A 1 171 ? 16.143 3.631 -34.957 1.00 91.12 171 PRO A O 1
ATOM 1263 N N . ILE A 1 172 ? 18.254 4.380 -35.242 1.00 91.62 172 ILE A N 1
ATOM 1264 C CA . ILE A 1 172 ? 18.850 3.156 -35.812 1.00 91.62 172 ILE A CA 1
ATOM 1265 C C . ILE A 1 172 ? 18.903 2.033 -34.768 1.00 91.62 172 ILE A C 1
ATOM 1267 O O . ILE A 1 172 ? 19.194 2.287 -33.599 1.00 91.62 172 ILE A O 1
ATOM 1271 N N . ALA A 1 173 ? 18.670 0.778 -35.157 1.00 93.62 173 ALA A N 1
ATOM 1272 C CA . ALA A 1 173 ? 18.816 -0.349 -34.231 1.00 93.62 173 ALA A CA 1
ATOM 1273 C C . ALA A 1 173 ? 20.299 -0.631 -33.909 1.00 93.62 173 ALA A C 1
ATOM 1275 O O . ALA A 1 173 ? 21.155 -0.603 -34.793 1.00 93.62 173 ALA A O 1
ATOM 1276 N N . VAL A 1 174 ? 20.627 -0.970 -32.656 1.00 93.19 174 VAL A N 1
ATOM 1277 C CA . VAL A 1 174 ? 22.021 -1.264 -32.255 1.00 93.19 174 VAL A CA 1
ATOM 1278 C C . VAL A 1 174 ? 22.639 -2.401 -33.081 1.00 93.19 174 VAL A C 1
ATOM 1280 O O . VAL A 1 174 ? 23.802 -2.307 -33.474 1.00 93.19 174 VAL A O 1
ATOM 1283 N N . ASP A 1 175 ? 21.875 -3.449 -33.394 1.00 91.75 175 ASP A N 1
ATOM 1284 C CA . ASP A 1 175 ? 22.363 -4.577 -34.202 1.00 91.75 175 ASP A CA 1
ATOM 1285 C C . ASP A 1 175 ? 22.518 -4.236 -35.692 1.00 91.75 175 ASP A C 1
ATOM 1287 O O . ASP A 1 175 ? 23.402 -4.773 -36.361 1.00 91.75 175 ASP A O 1
ATOM 1291 N N . GLU A 1 176 ? 21.728 -3.288 -36.200 1.00 91.94 176 GLU A N 1
ATOM 1292 C CA . GLU A 1 176 ? 21.898 -2.742 -37.546 1.00 91.94 176 GLU A CA 1
ATOM 1293 C C . GLU A 1 176 ? 23.224 -1.981 -37.639 1.00 91.94 176 GLU A C 1
ATOM 1295 O O . GLU A 1 176 ? 24.061 -2.323 -38.473 1.00 91.94 176 GLU A O 1
ATOM 1300 N N . PHE A 1 177 ? 23.480 -1.049 -36.715 1.00 93.12 177 PHE A N 1
ATOM 1301 C CA . PHE A 1 177 ? 24.752 -0.324 -36.645 1.00 93.12 177 PHE A CA 1
ATOM 1302 C C . PHE A 1 177 ? 25.956 -1.261 -36.456 1.00 93.12 177 PHE A C 1
ATOM 1304 O O . PHE A 1 177 ? 26.983 -1.095 -37.113 1.00 93.12 177 PHE A O 1
ATOM 1311 N N . ARG A 1 178 ? 25.838 -2.303 -35.618 1.00 91.75 178 ARG A N 1
ATOM 1312 C CA . ARG A 1 178 ? 26.884 -3.335 -35.474 1.00 91.75 178 ARG A CA 1
ATOM 1313 C C . ARG A 1 178 ? 27.212 -4.027 -36.797 1.00 91.75 178 ARG A C 1
ATOM 1315 O O . ARG A 1 178 ? 28.373 -4.357 -37.019 1.00 91.75 178 ARG A O 1
ATOM 1322 N N . SER A 1 179 ? 26.237 -4.211 -37.690 1.00 90.94 179 SER A N 1
ATOM 1323 C CA . SER A 1 179 ? 26.475 -4.801 -39.016 1.00 90.94 179 SER A CA 1
ATOM 1324 C C . SER A 1 179 ? 27.337 -3.921 -39.936 1.00 90.94 179 SER 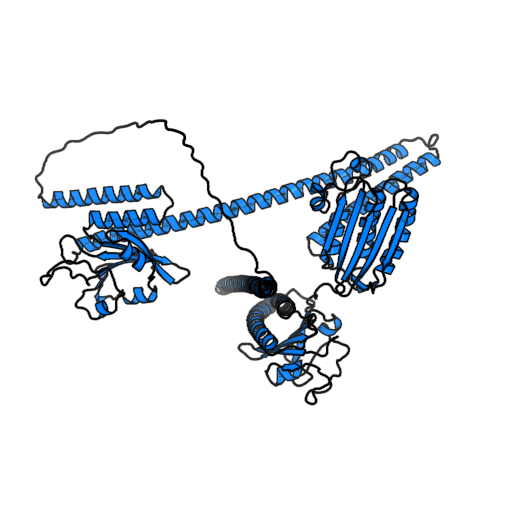A C 1
ATOM 1326 O O . SER A 1 179 ? 27.879 -4.424 -40.925 1.00 90.94 179 SER A O 1
ATOM 1328 N N . TRP A 1 180 ? 27.492 -2.630 -39.614 1.00 91.25 180 TRP A N 1
ATOM 1329 C CA . TRP A 1 180 ? 28.334 -1.687 -40.353 1.00 91.25 180 TRP A CA 1
ATOM 1330 C C . TRP A 1 180 ? 29.810 -1.778 -39.943 1.00 91.25 180 TRP A C 1
ATOM 1332 O O . TRP A 1 180 ? 30.682 -1.434 -40.737 1.00 91.25 180 TRP A O 1
ATOM 1342 N N . LEU A 1 181 ? 30.106 -2.284 -38.740 1.00 91.62 181 LEU A N 1
ATOM 1343 C CA . LEU A 1 181 ? 31.449 -2.352 -38.147 1.00 91.62 181 LEU A CA 1
ATOM 1344 C C . LEU A 1 181 ? 32.273 -3.534 -38.695 1.00 91.62 181 LEU A C 1
ATOM 1346 O O . LEU A 1 181 ? 32.709 -4.415 -37.954 1.00 91.62 181 LEU A O 1
ATOM 1350 N N . LYS A 1 182 ? 32.455 -3.581 -40.018 1.00 91.12 182 LYS A N 1
ATOM 1351 C CA . LYS A 1 182 ? 33.207 -4.638 -40.712 1.00 91.12 182 LYS A CA 1
ATOM 1352 C C . LYS A 1 182 ? 34.696 -4.319 -40.735 1.00 91.12 182 LYS A C 1
ATOM 1354 O O . LYS A 1 182 ? 35.078 -3.178 -40.978 1.00 91.12 182 LYS A O 1
ATOM 1359 N N . GLU A 1 183 ? 35.530 -5.342 -40.557 1.00 89.88 183 GLU A N 1
ATOM 1360 C CA . GLU A 1 183 ? 36.993 -5.193 -40.575 1.00 89.88 183 GLU A CA 1
ATOM 1361 C C . GLU A 1 183 ? 37.498 -4.624 -41.918 1.00 89.88 183 GLU A C 1
ATOM 1363 O O . GLU A 1 183 ? 38.423 -3.820 -41.926 1.00 89.88 183 GLU A O 1
ATOM 1368 N N . ASP A 1 184 ? 36.818 -4.930 -43.032 1.00 90.25 184 ASP A N 1
ATOM 1369 C CA . ASP A 1 184 ? 37.111 -4.396 -44.376 1.00 90.25 184 ASP A CA 1
ATOM 1370 C C . ASP A 1 184 ? 37.026 -2.857 -44.481 1.00 90.25 184 ASP A C 1
ATOM 1372 O O . ASP A 1 184 ? 37.587 -2.271 -45.405 1.00 90.25 184 ASP A O 1
ATOM 1376 N N . PHE A 1 185 ? 36.314 -2.193 -43.561 1.00 91.19 185 PHE A N 1
ATOM 1377 C CA . PHE A 1 185 ? 36.158 -0.730 -43.519 1.00 91.19 185 PHE A CA 1
ATOM 1378 C C . PHE A 1 185 ? 37.014 -0.072 -42.430 1.00 91.19 185 PHE A C 1
ATOM 1380 O O . PHE A 1 185 ? 36.963 1.145 -42.247 1.00 91.19 185 PHE A O 1
ATOM 1387 N N . ARG A 1 186 ? 37.743 -0.862 -41.639 1.00 92.19 186 ARG A N 1
ATOM 1388 C CA . ARG A 1 186 ? 38.329 -0.411 -40.380 1.00 92.19 186 ARG A CA 1
ATOM 1389 C C . ARG A 1 186 ? 39.644 0.336 -40.588 1.00 92.19 186 ARG A C 1
ATOM 1391 O O . ARG A 1 186 ? 40.581 -0.173 -41.198 1.00 92.19 186 ARG A O 1
ATOM 1398 N N . ILE A 1 187 ? 39.744 1.514 -39.979 1.00 90.00 187 ILE A N 1
ATOM 1399 C CA . ILE A 1 187 ? 40.964 2.320 -39.898 1.00 90.00 187 ILE A CA 1
ATOM 1400 C C . ILE A 1 187 ? 41.179 2.648 -38.416 1.00 90.00 187 ILE A C 1
ATOM 1402 O O . ILE A 1 187 ? 40.500 3.501 -37.854 1.00 90.00 187 ILE A O 1
ATOM 1406 N N . GLY A 1 188 ? 42.077 1.913 -37.752 1.00 88.06 188 GLY A N 1
ATOM 1407 C CA . GLY A 1 188 ? 42.270 2.015 -36.299 1.00 88.06 188 GLY A CA 1
ATOM 1408 C C . GLY A 1 188 ? 41.055 1.496 -35.516 1.00 88.06 188 GLY A C 1
ATOM 1409 O O . GLY A 1 188 ? 40.770 0.292 -35.503 1.00 88.06 188 GLY A O 1
ATOM 1410 N N . ARG A 1 189 ? 40.344 2.401 -34.839 1.00 88.94 189 ARG A N 1
ATOM 1411 C CA . ARG A 1 189 ? 39.019 2.183 -34.229 1.00 88.94 189 ARG A CA 1
ATOM 1412 C C . ARG A 1 189 ? 37.892 2.875 -35.005 1.00 88.94 189 ARG A C 1
ATOM 1414 O O . ARG A 1 189 ? 36.732 2.648 -34.672 1.00 88.94 189 ARG A O 1
ATOM 1421 N N . ALA A 1 190 ? 38.205 3.691 -36.011 1.00 93.75 190 ALA A N 1
ATOM 1422 C CA . ALA A 1 190 ? 37.224 4.259 -36.928 1.00 93.75 190 ALA A CA 1
ATOM 1423 C C . ALA A 1 190 ? 36.868 3.283 -38.063 1.00 93.75 190 ALA A C 1
ATOM 1425 O O . ALA A 1 190 ? 37.567 2.299 -38.312 1.00 93.75 190 ALA A O 1
ATOM 1426 N N . PHE A 1 191 ? 35.782 3.585 -38.770 1.00 94.44 191 PHE A N 1
ATOM 1427 C CA . PHE A 1 191 ? 35.317 2.850 -39.942 1.00 94.44 191 PHE A CA 1
ATOM 1428 C C . PHE A 1 191 ? 34.992 3.846 -41.058 1.00 94.44 191 PHE A C 1
ATOM 1430 O O . PHE A 1 191 ? 34.201 4.767 -40.850 1.00 94.44 191 PHE A O 1
ATOM 1437 N N . LEU A 1 192 ? 35.610 3.659 -42.225 1.00 92.88 192 LEU A N 1
ATOM 1438 C CA . LEU A 1 192 ? 35.382 4.443 -43.436 1.00 92.88 192 LEU A CA 1
ATOM 1439 C C . LEU A 1 192 ? 34.653 3.570 -44.462 1.00 92.88 192 LEU A C 1
ATOM 1441 O O . LEU A 1 192 ? 35.230 2.637 -45.023 1.00 92.88 192 LEU A O 1
ATOM 1445 N N . ILE A 1 193 ? 33.384 3.878 -44.717 1.00 90.62 193 ILE A N 1
ATOM 1446 C CA . ILE A 1 193 ? 32.562 3.173 -45.703 1.00 90.62 193 ILE A CA 1
ATOM 1447 C C . ILE A 1 193 ? 32.559 4.005 -46.984 1.00 90.62 193 ILE A C 1
ATOM 1449 O O . ILE A 1 193 ? 31.969 5.079 -47.021 1.00 90.62 193 ILE A O 1
ATOM 1453 N N . GLY A 1 194 ? 33.241 3.517 -48.022 1.00 87.88 194 GLY A N 1
ATOM 1454 C CA . GLY A 1 194 ? 33.337 4.215 -49.306 1.00 87.88 194 GLY A CA 1
ATOM 1455 C C . GLY A 1 194 ? 32.144 3.961 -50.235 1.00 87.88 194 GLY A C 1
ATOM 1456 O O . GLY A 1 194 ? 31.705 2.817 -50.386 1.00 87.88 194 GLY A O 1
ATOM 1457 N N . HIS A 1 195 ? 31.690 5.002 -50.934 1.00 86.06 195 HIS A N 1
ATOM 1458 C CA . HIS A 1 195 ? 30.556 5.019 -51.875 1.00 86.06 195 HIS A CA 1
ATOM 1459 C C . HIS A 1 195 ? 30.577 3.910 -52.943 1.00 86.06 195 HIS A C 1
ATOM 1461 O O . HIS A 1 195 ? 29.537 3.397 -53.358 1.00 86.06 195 HIS A O 1
ATOM 1467 N N . GLN A 1 196 ? 31.768 3.505 -53.397 1.00 84.62 196 GLN A N 1
ATOM 1468 C CA . GLN A 1 196 ? 31.928 2.466 -54.424 1.00 84.62 196 GLN A CA 1
ATOM 1469 C C . GLN A 1 196 ? 31.595 1.061 -53.908 1.00 84.62 196 GLN A C 1
ATOM 1471 O O . GLN A 1 196 ? 31.353 0.147 -54.700 1.00 84.62 196 GLN A O 1
ATOM 1476 N N . HIS A 1 197 ? 31.592 0.865 -52.589 1.00 87.00 197 HIS A N 1
ATOM 1477 C CA . HIS A 1 197 ? 31.332 -0.432 -51.995 1.00 87.00 197 HIS A CA 1
ATOM 1478 C C . HIS A 1 197 ? 29.819 -0.730 -51.985 1.00 87.00 197 HIS A C 1
ATOM 1480 O O . HIS A 1 197 ? 29.043 0.097 -51.505 1.00 87.00 197 HIS A O 1
ATOM 1486 N N . PRO A 1 198 ? 29.353 -1.923 -52.418 1.00 83.62 198 PRO A N 1
ATOM 1487 C CA . PRO A 1 198 ? 27.919 -2.235 -52.510 1.00 83.62 198 PRO A CA 1
ATOM 1488 C C . PRO A 1 198 ? 27.122 -2.045 -51.212 1.00 83.62 198 PRO A C 1
ATOM 1490 O O . PRO A 1 198 ? 25.911 -1.851 -51.258 1.00 83.62 198 PRO A O 1
ATOM 1493 N N . PHE A 1 199 ? 27.798 -2.094 -50.061 1.00 83.12 199 PHE A N 1
ATOM 1494 C CA . PHE A 1 199 ? 27.197 -1.880 -48.745 1.00 83.12 199 PHE A CA 1
ATOM 1495 C C . PHE A 1 199 ? 26.774 -0.427 -48.473 1.00 83.12 199 PHE A C 1
ATOM 1497 O O . PHE A 1 199 ? 25.832 -0.232 -47.715 1.00 83.12 199 PHE A O 1
ATOM 1504 N N . ALA A 1 200 ? 27.402 0.574 -49.106 1.00 78.31 200 ALA A N 1
ATOM 1505 C CA . ALA A 1 200 ? 27.025 1.982 -48.930 1.00 78.31 200 ALA A CA 1
ATOM 1506 C C . ALA A 1 200 ? 25.556 2.233 -49.328 1.00 78.31 200 ALA A C 1
ATOM 1508 O O . ALA A 1 200 ? 24.842 2.972 -48.663 1.00 78.31 200 ALA A O 1
ATOM 1509 N N . ARG A 1 201 ? 25.060 1.497 -50.335 1.00 76.94 201 ARG A N 1
ATOM 1510 C CA . ARG A 1 201 ? 23.661 1.528 -50.811 1.00 76.94 201 ARG A CA 1
ATOM 1511 C C . ARG A 1 201 ? 22.635 0.914 -49.848 1.00 76.94 201 ARG A C 1
ATOM 1513 O O . ARG A 1 201 ? 21.452 0.889 -50.171 1.00 76.94 201 ARG A O 1
ATOM 1520 N N . VAL A 1 202 ? 23.090 0.334 -48.738 1.00 76.44 202 VAL A N 1
ATOM 1521 C CA . VAL A 1 202 ? 22.258 -0.335 -47.720 1.00 76.44 202 VAL A CA 1
ATOM 1522 C C . VAL A 1 202 ? 22.305 0.431 -46.388 1.00 76.44 202 VAL A C 1
ATOM 1524 O O . VAL A 1 202 ? 21.642 0.041 -45.433 1.00 76.44 202 VAL A O 1
ATOM 1527 N N . LEU A 1 203 ? 23.069 1.526 -46.312 1.00 77.12 203 LEU A N 1
ATOM 1528 C CA . LEU A 1 203 ? 23.020 2.442 -45.176 1.00 77.12 203 LEU A CA 1
ATOM 1529 C C . LEU A 1 203 ? 21.708 3.258 -45.204 1.00 77.12 203 LEU A C 1
ATOM 1531 O O . LEU A 1 203 ? 21.205 3.553 -46.292 1.00 77.12 203 LEU A O 1
ATOM 1535 N N . PRO A 1 204 ? 21.161 3.655 -44.039 1.00 73.00 204 PRO A N 1
ATOM 1536 C CA . PRO A 1 204 ? 20.055 4.607 -43.955 1.00 73.00 204 PRO A CA 1
ATOM 1537 C C . PRO A 1 204 ? 20.368 5.929 -44.667 1.00 73.00 204 PRO A C 1
ATOM 1539 O O . PRO A 1 204 ? 21.526 6.346 -44.727 1.00 73.00 204 PRO A O 1
ATOM 1542 N N . GLU A 1 205 ? 19.338 6.623 -45.161 1.00 68.94 205 GLU A N 1
ATOM 1543 C CA . GLU A 1 205 ? 19.509 7.902 -45.862 1.00 68.94 205 GLU A CA 1
ATOM 1544 C C . GLU A 1 205 ? 20.150 8.976 -44.964 1.00 68.94 205 GLU A C 1
ATOM 1546 O O . GLU A 1 205 ? 19.500 9.601 -44.119 1.00 68.94 205 GLU A O 1
ATOM 1551 N N . GLY A 1 206 ? 21.441 9.227 -45.191 1.00 68.50 206 GLY A N 1
ATOM 1552 C CA . GLY A 1 206 ? 22.202 10.294 -44.548 1.00 68.50 206 GLY A CA 1
ATOM 1553 C C . GLY A 1 206 ? 21.827 11.697 -45.041 1.00 68.50 206 GLY A C 1
ATOM 1554 O O . GLY A 1 206 ? 20.781 11.926 -45.657 1.00 68.50 206 GLY A O 1
ATOM 1555 N N . VAL A 1 207 ? 22.701 12.665 -44.764 1.00 67.38 207 VAL A N 1
ATOM 1556 C CA . VAL A 1 207 ? 22.600 14.023 -45.317 1.00 67.38 207 VAL A CA 1
ATOM 1557 C C . VAL A 1 207 ? 23.612 14.158 -46.443 1.00 67.38 207 VAL A C 1
ATOM 1559 O O . VAL A 1 207 ? 24.814 14.133 -46.209 1.00 67.38 207 VAL A O 1
ATOM 1562 N N . VAL A 1 208 ? 23.112 14.309 -47.667 1.00 66.94 208 VAL A N 1
ATOM 1563 C CA . VAL A 1 208 ? 23.943 14.492 -48.858 1.00 66.94 208 VAL A CA 1
ATOM 1564 C C . VAL A 1 208 ? 24.195 15.988 -49.053 1.00 66.94 208 VAL A C 1
ATOM 1566 O O . VAL A 1 208 ? 23.290 16.727 -49.446 1.00 66.94 208 VAL A O 1
ATOM 1569 N N . SER A 1 209 ? 25.417 16.446 -48.771 1.00 64.81 209 SER A N 1
ATOM 1570 C CA . SER A 1 209 ? 25.859 17.796 -49.144 1.00 64.81 209 SER A CA 1
ATOM 1571 C C . SER A 1 209 ? 25.975 17.928 -50.666 1.00 64.81 209 SER A C 1
ATOM 1573 O O . SER A 1 209 ? 26.488 17.031 -51.336 1.00 64.81 209 SER A O 1
ATOM 1575 N N . ASP A 1 210 ? 25.578 19.079 -51.215 1.00 66.44 210 ASP A N 1
ATOM 1576 C CA . ASP A 1 210 ? 25.950 19.452 -52.583 1.00 66.44 210 ASP A CA 1
ATOM 1577 C C . ASP A 1 210 ? 27.427 19.876 -52.598 1.00 66.44 210 ASP A C 1
ATOM 1579 O O . ASP A 1 210 ? 27.791 20.975 -52.171 1.00 66.44 210 ASP A O 1
ATOM 1583 N N . LEU A 1 211 ? 28.286 18.952 -53.029 1.00 67.06 211 LEU A N 1
ATOM 1584 C CA . LEU A 1 211 ? 29.741 19.111 -53.038 1.00 67.06 211 LEU A CA 1
ATOM 1585 C C . LEU A 1 211 ? 30.300 19.573 -54.401 1.00 67.06 211 LEU A C 1
ATOM 1587 O O . LEU A 1 211 ? 31.510 19.827 -54.513 1.00 67.06 211 LEU A O 1
ATOM 1591 N N . GLY A 1 212 ? 29.434 19.721 -55.413 1.00 68.88 212 GLY A N 1
ATOM 1592 C CA . GLY A 1 212 ? 29.804 19.956 -56.811 1.00 68.88 212 GLY A CA 1
ATOM 1593 C C . GLY A 1 212 ? 30.508 18.764 -57.477 1.00 68.88 212 GLY A C 1
ATOM 1594 O O . GLY A 1 212 ? 30.588 17.671 -56.915 1.00 68.88 212 GLY A O 1
ATOM 1595 N N . ASP A 1 213 ? 31.043 18.988 -58.682 1.00 70.50 213 ASP A N 1
ATOM 1596 C CA . ASP A 1 213 ? 31.773 17.964 -59.439 1.00 70.50 213 ASP A CA 1
ATOM 1597 C C . ASP A 1 213 ? 32.983 17.420 -58.655 1.00 70.50 213 ASP A C 1
ATOM 1599 O O . ASP A 1 213 ? 33.742 18.173 -58.032 1.00 70.50 213 ASP A O 1
ATOM 1603 N N . ARG A 1 214 ? 33.171 16.094 -58.709 1.00 69.88 214 ARG A N 1
ATOM 1604 C CA . ARG A 1 214 ? 34.217 15.358 -57.984 1.00 69.88 214 ARG A CA 1
ATOM 1605 C C . ARG A 1 214 ? 35.243 14.723 -58.910 1.00 69.88 214 ARG A C 1
ATOM 1607 O O . ARG A 1 214 ? 34.908 14.177 -59.959 1.00 69.88 214 ARG A O 1
ATOM 1614 N N . VAL A 1 215 ? 36.503 14.756 -58.477 1.00 75.56 215 VAL A N 1
ATOM 1615 C CA . VAL A 1 215 ? 37.629 14.088 -59.143 1.00 75.56 215 VAL A CA 1
ATOM 1616 C C . VAL A 1 215 ? 37.940 12.769 -58.433 1.00 75.56 215 VAL A C 1
ATOM 1618 O O . VAL A 1 215 ? 37.736 12.640 -57.226 1.00 75.56 215 VAL A O 1
ATOM 1621 N N . ALA A 1 216 ? 38.445 11.775 -59.167 1.00 72.00 216 ALA A N 1
ATOM 1622 C CA . ALA A 1 216 ? 38.796 10.478 -58.592 1.00 72.00 216 ALA A CA 1
ATOM 1623 C C . ALA A 1 216 ? 39.871 10.625 -57.495 1.00 72.00 216 ALA A C 1
ATOM 1625 O O . ALA A 1 216 ? 40.986 11.064 -57.777 1.00 72.00 216 ALA A O 1
ATOM 1626 N N . GLY A 1 217 ? 39.528 10.236 -56.262 1.00 73.56 217 GLY A N 1
ATOM 1627 C CA . GLY A 1 217 ? 40.381 10.366 -55.072 1.00 73.56 217 GLY A CA 1
ATOM 1628 C C . GLY A 1 217 ? 39.948 11.452 -54.076 1.00 73.56 217 GLY A C 1
ATOM 1629 O O . GLY A 1 217 ? 40.503 11.501 -52.982 1.00 73.56 217 GLY A O 1
ATOM 1630 N N . GLU A 1 218 ? 38.962 12.293 -54.412 1.00 85.31 218 GLU A N 1
ATOM 1631 C CA . GLU A 1 218 ? 38.290 13.172 -53.440 1.00 85.31 218 GLU A CA 1
ATOM 1632 C C . GLU A 1 218 ? 37.199 12.431 -52.644 1.00 85.31 218 GLU A C 1
ATOM 1634 O O . GLU A 1 218 ? 36.662 11.420 -53.099 1.00 85.31 218 GLU A O 1
ATOM 1639 N N . TRP A 1 219 ? 36.827 12.990 -51.487 1.00 86.62 219 TRP A N 1
ATOM 1640 C CA . TRP A 1 219 ? 35.680 12.560 -50.681 1.00 86.62 219 TRP A CA 1
ATOM 1641 C C . TRP A 1 219 ? 34.358 12.690 -51.457 1.00 86.62 219 TRP A C 1
ATOM 1643 O O . TRP A 1 219 ? 33.977 13.781 -51.913 1.00 86.62 219 TRP A O 1
ATOM 1653 N N . HIS A 1 220 ? 33.621 11.587 -51.558 1.00 86.00 220 HIS A N 1
ATOM 1654 C CA . HIS A 1 220 ? 32.306 11.512 -52.188 1.00 86.00 220 HIS A CA 1
ATOM 1655 C C . HIS A 1 220 ? 31.179 11.850 -51.191 1.00 86.00 220 HIS A C 1
ATOM 1657 O O . HIS A 1 220 ? 31.289 11.495 -50.021 1.00 86.00 220 HIS A O 1
ATOM 1663 N N . PRO A 1 221 ? 30.054 12.464 -51.612 1.00 79.44 221 PRO A N 1
ATOM 1664 C CA . PRO A 1 221 ? 28.913 12.735 -50.723 1.00 79.44 221 PRO A CA 1
ATOM 1665 C C . PRO A 1 221 ? 28.286 11.509 -50.029 1.00 79.44 221 PRO A C 1
ATOM 1667 O O . PRO A 1 221 ? 27.494 11.681 -49.111 1.00 79.44 221 PRO A O 1
ATOM 1670 N N . GLU A 1 222 ? 28.604 10.296 -50.493 1.00 81.75 222 GLU A N 1
ATOM 1671 C CA . GLU A 1 222 ? 28.137 9.013 -49.933 1.00 81.75 222 GLU A CA 1
ATOM 1672 C C . GLU A 1 222 ? 29.252 8.237 -49.197 1.00 81.75 222 GLU A C 1
ATOM 1674 O O . GLU A 1 222 ? 29.027 7.106 -48.769 1.00 81.75 222 GLU A O 1
ATOM 1679 N N . ASP A 1 223 ? 30.462 8.800 -49.084 1.00 87.50 223 ASP A N 1
ATOM 1680 C CA . ASP A 1 223 ? 31.472 8.271 -48.163 1.00 87.50 223 ASP A CA 1
ATOM 1681 C C . ASP A 1 223 ? 31.055 8.619 -46.727 1.00 87.50 223 ASP A C 1
ATOM 1683 O O . ASP A 1 223 ? 30.584 9.727 -46.477 1.00 87.50 223 ASP A O 1
ATOM 1687 N N . VAL A 1 224 ? 31.234 7.687 -45.786 1.00 86.06 224 VAL A N 1
ATOM 1688 C CA . VAL A 1 224 ? 30.862 7.868 -44.371 1.00 86.06 224 VAL A CA 1
ATOM 1689 C C . VAL A 1 224 ? 32.037 7.494 -43.475 1.00 86.06 224 VAL A C 1
ATOM 1691 O O . VAL A 1 224 ? 32.522 6.361 -43.537 1.00 86.06 224 VAL A O 1
ATOM 1694 N N . LEU A 1 225 ? 32.463 8.411 -42.599 1.00 92.19 225 LEU A N 1
ATOM 1695 C CA . LEU A 1 225 ? 33.447 8.140 -41.544 1.00 92.19 225 LEU A CA 1
ATOM 1696 C C . LEU A 1 225 ? 32.751 8.128 -40.182 1.00 92.19 225 LEU A C 1
ATOM 1698 O O . LEU A 1 225 ? 32.125 9.109 -39.778 1.00 92.19 225 LEU A O 1
ATOM 1702 N N . LEU A 1 226 ? 32.892 7.024 -39.448 1.00 94.25 226 LEU A N 1
ATOM 1703 C CA . LEU A 1 226 ? 32.300 6.865 -38.120 1.00 94.25 226 LEU A CA 1
ATOM 1704 C C . LEU A 1 226 ? 33.269 6.263 -37.098 1.00 94.25 226 LEU A C 1
ATOM 1706 O O . LEU A 1 226 ? 34.161 5.487 -37.436 1.00 94.25 226 LEU A O 1
ATOM 1710 N N . VAL A 1 227 ? 33.066 6.604 -35.825 1.00 96.06 227 VAL A N 1
ATOM 1711 C CA . VAL A 1 227 ? 33.802 6.058 -34.678 1.00 96.06 227 VAL A CA 1
ATOM 1712 C C . VAL A 1 227 ? 32.800 5.564 -33.629 1.00 96.06 227 VAL A C 1
ATOM 1714 O O . VAL A 1 227 ? 32.036 6.376 -33.094 1.00 96.06 227 VAL A O 1
ATOM 1717 N N . PRO A 1 228 ? 32.768 4.259 -33.300 1.00 96.38 228 PRO A N 1
ATOM 1718 C CA . PRO A 1 228 ? 31.928 3.744 -32.228 1.00 96.38 228 PRO A CA 1
ATOM 1719 C C . PRO A 1 228 ? 32.421 4.254 -30.866 1.00 96.38 228 PRO A C 1
ATOM 1721 O O . PRO A 1 228 ? 33.601 4.163 -30.527 1.00 96.38 228 PRO A O 1
ATOM 1724 N N . LEU A 1 229 ? 31.493 4.761 -30.058 1.00 94.88 229 LEU A N 1
ATOM 1725 C CA . LEU A 1 229 ? 31.740 5.170 -28.680 1.00 94.88 229 LEU A CA 1
ATOM 1726 C C . LEU A 1 229 ? 31.577 3.937 -27.792 1.00 94.88 229 LEU A C 1
ATOM 1728 O O . LEU A 1 229 ? 30.454 3.533 -27.494 1.00 94.88 229 LEU A O 1
ATOM 1732 N N . GLN A 1 230 ? 32.690 3.325 -27.395 1.00 92.88 230 GLN A N 1
ATOM 1733 C CA . GLN A 1 230 ? 32.709 2.140 -26.534 1.00 92.88 230 GLN A CA 1
ATOM 1734 C C . GLN A 1 230 ? 33.385 2.440 -25.195 1.00 92.88 230 GLN A C 1
ATOM 1736 O O . GLN A 1 230 ? 34.373 3.176 -25.149 1.00 92.88 230 GLN A O 1
ATOM 1741 N N . ASN A 1 231 ? 32.858 1.874 -24.107 1.00 87.38 231 ASN A N 1
ATOM 1742 C CA . ASN A 1 231 ? 33.520 1.925 -22.801 1.00 87.38 231 ASN A CA 1
ATOM 1743 C C . ASN A 1 231 ? 34.655 0.882 -22.696 1.00 87.38 231 ASN A C 1
ATOM 1745 O O . ASN A 1 231 ? 34.917 0.121 -23.628 1.00 87.38 231 ASN A O 1
ATOM 1749 N N . VAL A 1 232 ? 35.337 0.849 -21.547 1.00 85.25 232 VAL A N 1
ATOM 1750 C CA . VAL A 1 232 ? 36.458 -0.076 -21.278 1.00 85.25 232 VAL A CA 1
ATOM 1751 C C . VAL A 1 232 ? 36.028 -1.551 -21.330 1.00 85.25 232 VAL A C 1
ATOM 1753 O O . VAL A 1 232 ? 36.829 -2.405 -21.700 1.00 85.25 232 VAL A O 1
ATOM 1756 N N . ASP A 1 233 ? 34.762 -1.841 -21.026 1.00 85.88 233 ASP A N 1
ATOM 1757 C CA . ASP A 1 233 ? 34.171 -3.185 -21.054 1.00 85.88 233 ASP A CA 1
ATOM 1758 C C . ASP A 1 233 ? 33.674 -3.603 -22.459 1.00 85.88 233 ASP A C 1
ATOM 1760 O O . ASP A 1 233 ? 33.160 -4.708 -22.636 1.00 85.88 233 ASP A O 1
ATOM 1764 N N . GLY A 1 234 ? 33.822 -2.736 -23.472 1.00 85.00 234 GLY A N 1
ATOM 1765 C CA . GLY A 1 234 ? 33.374 -2.972 -24.850 1.00 85.00 234 GLY A CA 1
ATOM 1766 C C . GLY A 1 234 ? 31.881 -2.711 -25.100 1.00 85.00 234 GLY A C 1
ATOM 1767 O O . GLY A 1 234 ? 31.373 -3.014 -26.181 1.00 85.00 234 GLY A O 1
ATOM 1768 N N . GLU A 1 235 ? 31.158 -2.141 -24.133 1.00 90.62 235 GLU A N 1
ATOM 1769 C CA . GLU A 1 235 ? 29.757 -1.742 -24.292 1.00 90.62 235 GLU A CA 1
ATOM 1770 C C . GLU A 1 235 ? 29.645 -0.552 -25.254 1.00 90.62 235 GLU A C 1
ATOM 1772 O O . GLU A 1 235 ? 30.331 0.460 -25.092 1.00 90.62 235 GLU A O 1
ATOM 1777 N N . LEU A 1 236 ? 28.744 -0.647 -26.235 1.00 93.31 236 LEU A N 1
ATOM 1778 C CA . LEU A 1 236 ? 28.465 0.435 -27.176 1.00 93.31 236 LEU A CA 1
ATOM 1779 C C . LEU A 1 236 ? 27.577 1.507 -26.522 1.00 93.31 236 LEU A C 1
ATOM 1781 O O . LEU A 1 236 ? 26.368 1.327 -26.381 1.00 93.31 236 LEU A O 1
ATOM 1785 N N . LEU A 1 237 ? 28.173 2.650 -26.187 1.00 93.31 237 LEU A N 1
ATOM 1786 C CA . LEU A 1 237 ? 27.479 3.831 -25.671 1.00 93.31 237 LEU A CA 1
ATOM 1787 C C . LEU A 1 237 ? 26.830 4.673 -26.778 1.00 93.31 237 LEU A C 1
ATOM 1789 O O . LEU A 1 237 ? 25.928 5.459 -26.491 1.00 93.31 237 LEU A O 1
ATOM 1793 N N . GLY A 1 238 ? 27.297 4.547 -28.021 1.00 94.81 238 GLY A N 1
ATOM 1794 C CA . GLY A 1 238 ? 26.881 5.386 -29.143 1.00 94.81 238 GLY A CA 1
ATOM 1795 C C . GLY A 1 238 ? 27.862 5.329 -30.314 1.00 94.81 238 GLY A C 1
ATOM 1796 O O . GLY A 1 238 ? 28.707 4.437 -30.378 1.00 94.81 238 GLY A O 1
ATOM 1797 N N . TYR A 1 239 ? 27.801 6.311 -31.208 1.00 95.19 239 TYR A N 1
ATOM 1798 C CA . TYR A 1 239 ? 28.838 6.568 -32.206 1.00 95.19 239 TYR A CA 1
ATOM 1799 C C . TYR A 1 239 ? 28.884 8.049 -32.606 1.00 95.19 239 TYR A C 1
ATOM 1801 O O . TYR A 1 239 ? 27.904 8.781 -32.456 1.00 95.19 239 TYR A O 1
ATOM 1809 N N . VAL A 1 240 ? 30.030 8.472 -33.132 1.00 94.94 240 VAL A N 1
ATOM 1810 C CA . VAL A 1 240 ? 30.214 9.755 -33.823 1.00 94.94 240 VAL A CA 1
ATOM 1811 C C . VAL A 1 240 ? 30.307 9.475 -35.319 1.00 94.94 240 VAL A C 1
ATOM 1813 O O . VAL A 1 240 ? 31.007 8.537 -35.697 1.00 94.94 240 VAL A O 1
ATOM 1816 N N . SER A 1 241 ? 29.652 10.266 -36.165 1.00 93.06 241 SER A N 1
ATOM 1817 C CA . SER A 1 241 ? 29.963 10.330 -37.600 1.00 93.06 241 SER A CA 1
ATOM 1818 C C . SER A 1 241 ? 30.325 11.747 -38.020 1.00 93.06 241 SER A C 1
ATOM 1820 O O . SER A 1 241 ? 29.865 12.725 -37.419 1.00 93.06 241 SER A O 1
ATOM 1822 N N . VAL A 1 242 ? 31.180 11.837 -39.034 1.00 91.62 242 VAL A N 1
ATOM 1823 C CA . VAL A 1 242 ? 31.641 13.094 -39.620 1.00 91.62 242 VAL A CA 1
ATOM 1824 C C . VAL A 1 242 ? 31.598 12.999 -41.137 1.00 91.62 242 VAL A C 1
ATOM 1826 O O . VAL A 1 242 ? 32.050 12.012 -41.715 1.00 91.62 242 VAL A O 1
ATOM 1829 N N . ASP A 1 243 ? 31.073 14.046 -41.764 1.00 88.69 243 ASP A N 1
ATOM 1830 C CA . ASP A 1 243 ? 30.838 14.109 -43.204 1.00 88.69 243 ASP A CA 1
ATOM 1831 C C . ASP A 1 243 ? 31.213 15.507 -43.734 1.00 88.69 243 ASP A C 1
ATOM 1833 O O . ASP A 1 243 ? 31.359 16.470 -42.970 1.00 88.69 243 ASP A O 1
ATOM 1837 N N . ASP A 1 244 ? 31.378 15.629 -45.055 1.00 86.69 244 ASP A N 1
ATOM 1838 C CA . ASP A 1 244 ? 31.699 16.892 -45.743 1.00 86.69 244 ASP A CA 1
ATOM 1839 C C . ASP A 1 244 ? 33.004 17.565 -45.228 1.00 86.69 244 ASP A C 1
ATOM 1841 O O . ASP A 1 244 ? 32.971 18.630 -44.595 1.00 86.69 244 ASP A O 1
ATOM 1845 N N . PRO A 1 245 ? 34.185 16.954 -45.472 1.00 89.00 245 PRO A N 1
ATOM 1846 C CA . PRO A 1 245 ? 35.475 17.555 -45.142 1.00 89.00 245 PRO A CA 1
ATOM 1847 C C . PRO A 1 245 ? 35.742 18.815 -45.983 1.00 89.00 245 PRO A C 1
ATOM 1849 O O . PRO A 1 245 ? 35.585 18.839 -47.209 1.00 89.00 245 PRO A O 1
ATOM 1852 N N . VAL A 1 246 ? 36.189 19.886 -45.322 1.00 86.06 246 VAL A N 1
ATOM 1853 C CA . VAL A 1 246 ? 36.433 21.204 -45.932 1.00 86.06 246 VAL A CA 1
ATOM 1854 C C . VAL A 1 246 ? 37.511 21.156 -47.015 1.00 86.06 246 VAL A C 1
ATOM 1856 O O . VAL A 1 246 ? 37.364 21.845 -48.028 1.00 86.06 246 VAL A O 1
ATOM 1859 N N . ASP A 1 247 ? 38.551 20.343 -46.823 1.00 85.62 247 ASP A N 1
ATOM 1860 C CA . ASP A 1 247 ? 39.659 20.143 -47.766 1.00 85.62 247 ASP A CA 1
ATOM 1861 C C . ASP A 1 247 ? 39.338 19.168 -48.915 1.00 85.62 247 ASP A C 1
ATOM 1863 O O . ASP A 1 247 ? 40.121 19.075 -49.862 1.00 85.62 247 ASP A O 1
ATOM 1867 N N . ARG A 1 248 ? 38.167 18.510 -48.862 1.00 85.50 248 ARG A N 1
ATOM 1868 C CA . ARG A 1 248 ? 37.648 17.534 -49.836 1.00 85.50 248 ARG A CA 1
ATOM 1869 C C . ARG A 1 248 ? 38.442 16.222 -49.922 1.00 85.50 248 ARG A C 1
ATOM 1871 O O . ARG A 1 248 ? 38.194 15.442 -50.843 1.00 85.50 248 ARG A O 1
ATOM 1878 N N . GLN A 1 249 ? 39.370 15.956 -49.005 1.00 86.50 249 GLN A N 1
ATOM 1879 C CA . GLN A 1 249 ? 40.233 14.773 -49.070 1.00 86.50 249 GLN A CA 1
ATOM 1880 C C . GLN A 1 249 ? 39.649 13.584 -48.298 1.00 86.50 249 GLN A C 1
ATOM 1882 O O . GLN A 1 249 ? 38.869 13.733 -47.358 1.00 86.50 249 GLN A O 1
ATOM 1887 N N . VAL A 1 250 ? 40.046 12.377 -48.704 1.00 85.50 250 VAL A N 1
ATOM 1888 C CA . VAL A 1 250 ? 39.840 11.164 -47.902 1.00 85.50 250 VAL A CA 1
ATOM 1889 C C . VAL A 1 250 ? 40.685 11.290 -46.619 1.00 85.50 250 VAL A C 1
ATOM 1891 O O . VAL A 1 250 ? 41.843 11.704 -46.714 1.00 85.50 250 VAL A O 1
ATOM 1894 N N . PRO A 1 251 ? 40.148 10.963 -45.426 1.00 87.25 251 PRO A N 1
ATOM 1895 C CA . PRO A 1 251 ? 40.833 11.150 -44.146 1.00 87.25 251 PRO A CA 1
ATOM 1896 C C . PRO A 1 251 ? 42.224 10.514 -44.102 1.00 87.25 251 PRO A C 1
ATOM 1898 O O . PRO A 1 251 ? 42.403 9.336 -44.414 1.00 87.25 251 PRO A O 1
ATOM 1901 N N . SER A 1 252 ? 43.202 11.285 -43.624 1.00 87.50 252 SER A N 1
ATOM 1902 C CA . SER A 1 252 ? 44.526 10.763 -43.290 1.00 87.50 252 SER A CA 1
ATOM 1903 C C . SER A 1 252 ? 44.491 9.956 -41.985 1.00 87.50 252 SER A C 1
ATOM 1905 O O . SER A 1 252 ? 43.584 10.116 -41.165 1.00 87.50 252 SER A O 1
ATOM 1907 N N . GLN A 1 253 ? 45.518 9.137 -41.739 1.00 84.75 253 GLN A N 1
ATOM 1908 C CA . GLN A 1 253 ? 45.652 8.428 -40.462 1.00 84.75 253 GLN A CA 1
ATOM 1909 C C . GLN A 1 253 ? 45.710 9.399 -39.263 1.00 84.75 253 GLN A C 1
ATOM 1911 O O . GLN A 1 253 ? 45.076 9.136 -38.248 1.00 84.75 253 GLN A O 1
ATOM 1916 N N . GLU A 1 254 ? 46.378 10.551 -39.396 1.00 83.69 254 GLU A N 1
ATOM 1917 C CA . GLU A 1 254 ? 46.435 11.589 -38.350 1.00 83.69 254 GLU A CA 1
ATOM 1918 C C . GLU A 1 254 ? 45.044 12.193 -38.067 1.00 83.69 254 GLU A C 1
ATOM 1920 O O . GLU A 1 254 ? 44.670 12.406 -36.912 1.00 83.69 254 GLU A O 1
ATOM 1925 N N . THR A 1 255 ? 44.234 12.394 -39.115 1.00 86.81 255 THR A N 1
ATOM 1926 C CA . THR A 1 255 ? 42.834 12.842 -39.010 1.00 86.81 255 THR A CA 1
ATOM 1927 C C . THR A 1 255 ? 41.989 11.837 -38.220 1.00 86.81 255 THR A C 1
ATOM 1929 O O . THR A 1 255 ? 41.214 12.229 -37.346 1.00 86.81 255 THR A O 1
ATOM 1932 N N . VAL A 1 256 ? 42.157 10.539 -38.501 1.00 89.88 256 VAL A N 1
ATOM 1933 C CA . VAL A 1 256 ? 41.445 9.449 -37.814 1.00 89.88 256 VAL A CA 1
ATOM 1934 C C . VAL A 1 256 ? 41.882 9.328 -36.354 1.00 89.88 256 VAL A C 1
ATOM 1936 O O . VAL A 1 256 ? 41.030 9.288 -35.468 1.00 89.88 256 VAL A O 1
ATOM 1939 N N . GLU A 1 257 ? 43.189 9.339 -36.083 1.00 86.19 257 GLU A N 1
ATOM 1940 C CA . GLU A 1 257 ? 43.736 9.269 -34.723 1.00 86.19 257 GLU A CA 1
ATOM 1941 C C . GLU A 1 257 ? 43.246 10.437 -33.852 1.00 86.19 257 GLU A C 1
ATOM 1943 O O . GLU A 1 257 ? 42.873 10.234 -32.696 1.00 86.19 257 GLU A O 1
ATOM 1948 N N . LEU A 1 258 ? 43.158 11.654 -34.399 1.00 84.31 258 LEU A N 1
ATOM 1949 C CA . LEU A 1 258 ? 42.632 12.804 -33.663 1.00 84.31 258 LEU A CA 1
ATOM 1950 C C . LEU A 1 258 ? 41.101 12.735 -33.468 1.00 84.31 258 LEU A C 1
ATOM 1952 O O . LEU A 1 258 ? 40.622 13.058 -32.377 1.00 84.31 258 LEU A O 1
ATOM 1956 N N . LEU A 1 259 ? 40.328 12.250 -34.449 1.00 87.25 259 LEU A N 1
ATOM 1957 C CA . LEU A 1 259 ? 38.885 11.993 -34.286 1.00 87.25 259 LEU A CA 1
ATOM 1958 C C . LEU A 1 259 ? 38.614 10.958 -33.181 1.00 87.25 259 LEU A C 1
ATOM 1960 O O . LEU A 1 259 ? 37.725 11.137 -32.347 1.00 87.25 259 LEU A O 1
ATOM 1964 N N . GLU A 1 260 ? 39.432 9.911 -33.123 1.00 89.06 260 GLU A N 1
ATOM 1965 C CA . GLU A 1 260 ? 39.418 8.905 -32.065 1.00 89.06 260 GLU A CA 1
ATOM 1966 C C . GLU A 1 260 ? 39.707 9.475 -30.663 1.00 89.06 260 GLU A C 1
ATOM 1968 O O . GLU A 1 260 ? 39.152 8.982 -29.673 1.00 89.06 260 GLU A O 1
ATOM 1973 N N . VAL A 1 261 ? 40.545 10.514 -30.551 1.00 85.25 261 VAL A N 1
ATOM 1974 C CA . VAL A 1 261 ? 40.768 11.228 -29.282 1.00 85.25 261 VAL A CA 1
ATOM 1975 C C . VAL A 1 261 ? 39.515 12.001 -28.861 1.00 85.25 261 VAL A C 1
ATOM 1977 O O . VAL A 1 261 ? 39.145 11.954 -27.687 1.00 85.25 261 VAL A O 1
ATOM 1980 N N . PHE A 1 262 ? 38.816 12.674 -29.781 1.00 83.38 262 PHE A N 1
ATOM 1981 C CA . PHE A 1 262 ? 37.537 13.326 -29.461 1.00 83.38 262 PHE A CA 1
ATOM 1982 C C . PHE A 1 262 ? 36.457 12.314 -29.052 1.00 83.38 262 PHE A C 1
ATOM 1984 O O . PHE A 1 262 ? 35.776 12.519 -28.045 1.00 83.38 262 PHE A O 1
ATOM 1991 N N . ALA A 1 263 ? 36.355 11.187 -29.761 1.00 87.19 263 ALA A N 1
ATOM 1992 C CA . ALA A 1 263 ? 35.450 10.093 -29.413 1.00 87.19 263 ALA A CA 1
ATOM 1993 C C . ALA A 1 263 ? 35.741 9.523 -28.007 1.00 87.19 263 ALA A C 1
ATOM 1995 O O . ALA A 1 263 ? 34.821 9.314 -27.216 1.00 87.19 263 ALA A O 1
ATOM 1996 N N . GLY A 1 264 ? 37.017 9.355 -27.642 1.00 84.38 264 GLY A N 1
ATOM 1997 C CA . GLY A 1 264 ? 37.416 8.944 -26.290 1.00 84.38 264 GLY A CA 1
ATOM 1998 C C . GLY A 1 264 ? 36.967 9.921 -25.194 1.00 84.38 264 GLY A C 1
ATOM 1999 O O . GLY A 1 264 ? 36.491 9.492 -24.143 1.00 84.38 264 GLY A O 1
ATOM 2000 N N . HIS A 1 265 ? 37.040 11.232 -25.441 1.00 80.56 265 HIS A N 1
ATOM 2001 C CA . HIS A 1 265 ? 36.542 12.232 -24.490 1.00 80.56 265 HIS A CA 1
ATOM 2002 C C . HIS A 1 265 ? 35.009 12.257 -24.401 1.00 80.56 265 HIS A C 1
ATOM 2004 O O . HIS A 1 265 ? 34.479 12.419 -23.301 1.00 80.56 265 HIS A O 1
ATOM 2010 N N . ALA A 1 266 ? 34.292 12.019 -25.508 1.00 83.31 266 ALA A N 1
ATOM 2011 C CA . ALA A 1 266 ? 32.840 11.836 -25.477 1.00 83.31 266 ALA A CA 1
ATOM 2012 C C . ALA A 1 266 ? 32.437 10.656 -24.576 1.00 83.31 266 ALA A C 1
ATOM 2014 O O . ALA A 1 266 ? 31.544 10.813 -23.748 1.00 83.31 266 ALA A O 1
ATOM 2015 N N . VAL A 1 267 ? 33.124 9.506 -24.669 1.00 88.81 267 VAL A N 1
ATOM 2016 C CA . VAL A 1 267 ? 32.886 8.342 -23.788 1.00 88.81 267 VAL A CA 1
ATOM 2017 C C . VAL A 1 267 ? 32.982 8.734 -22.308 1.00 88.81 267 VAL A C 1
ATOM 2019 O O . VAL A 1 267 ? 32.038 8.490 -21.555 1.00 88.81 267 VAL A O 1
ATOM 2022 N N . VAL A 1 268 ? 34.068 9.402 -21.902 1.00 83.94 268 VAL A N 1
ATOM 2023 C CA . VAL A 1 268 ? 34.274 9.836 -20.505 1.00 83.94 268 VAL A CA 1
ATOM 2024 C C . VAL A 1 268 ? 33.188 10.821 -20.054 1.00 83.94 268 VAL A C 1
ATOM 2026 O O . VAL A 1 268 ? 32.638 10.682 -18.961 1.00 83.94 268 VAL A O 1
ATOM 2029 N N . ALA A 1 269 ? 32.829 11.786 -20.903 1.00 78.19 269 ALA A N 1
ATOM 2030 C CA . ALA A 1 269 ? 31.762 12.745 -20.630 1.00 78.19 269 ALA A CA 1
ATOM 2031 C C . ALA A 1 269 ? 30.392 12.072 -20.415 1.00 78.19 269 ALA A C 1
ATOM 2033 O O . ALA A 1 269 ? 29.701 12.374 -19.440 1.00 78.19 269 ALA A O 1
ATOM 2034 N N . ILE A 1 270 ? 30.022 11.125 -21.286 1.00 82.81 270 ILE A N 1
ATOM 2035 C CA . ILE A 1 270 ? 28.772 10.353 -21.189 1.00 82.81 270 ILE A CA 1
ATOM 2036 C C . ILE A 1 270 ? 28.733 9.559 -19.879 1.00 82.81 270 ILE A C 1
ATOM 2038 O O . ILE A 1 270 ? 27.710 9.553 -19.190 1.00 82.81 270 ILE A O 1
ATOM 2042 N N . GLN A 1 271 ? 29.840 8.903 -19.516 1.00 84.19 271 GLN A N 1
ATOM 2043 C CA . GLN A 1 271 ? 29.938 8.132 -18.276 1.00 84.19 271 GLN A CA 1
ATOM 2044 C C . GLN A 1 271 ? 29.803 9.026 -17.038 1.00 84.19 271 GLN A C 1
ATOM 2046 O O . GLN A 1 271 ? 29.004 8.713 -16.156 1.00 84.19 271 GLN A O 1
ATOM 2051 N N . ASN A 1 272 ? 30.501 10.165 -16.996 1.00 82.38 272 ASN A N 1
ATOM 2052 C CA . ASN A 1 272 ? 30.406 11.116 -15.886 1.00 82.38 272 ASN A CA 1
ATOM 2053 C C . ASN A 1 272 ? 28.976 11.654 -15.720 1.00 82.38 272 ASN A C 1
ATOM 2055 O O . ASN A 1 272 ? 28.442 11.631 -14.612 1.00 82.38 272 ASN A O 1
ATOM 2059 N N . ALA A 1 273 ? 28.319 12.073 -16.807 1.00 78.50 273 ALA A N 1
ATOM 2060 C CA . ALA A 1 273 ? 26.939 12.561 -16.754 1.00 78.50 273 ALA A CA 1
ATOM 2061 C C . ALA A 1 273 ? 25.956 11.492 -16.234 1.00 78.50 273 ALA A C 1
ATOM 2063 O O . ALA A 1 273 ? 25.110 11.788 -15.387 1.00 78.50 273 ALA A O 1
ATOM 2064 N N . ARG A 1 274 ? 26.102 10.233 -16.681 1.00 79.56 274 ARG A N 1
ATOM 2065 C CA . ARG A 1 274 ? 25.312 9.095 -16.174 1.00 79.56 274 ARG A CA 1
ATOM 2066 C C . ARG A 1 274 ? 25.548 8.865 -14.673 1.00 79.56 274 ARG A C 1
ATOM 2068 O O . ARG A 1 274 ? 24.576 8.736 -13.932 1.00 79.56 274 ARG A O 1
ATOM 2075 N N . LEU A 1 275 ? 26.804 8.883 -14.216 1.00 82.31 275 LEU A N 1
ATOM 2076 C CA . LEU A 1 275 ? 27.164 8.709 -12.801 1.00 82.31 275 LEU A CA 1
ATOM 2077 C C . LEU A 1 275 ? 26.599 9.824 -11.906 1.00 82.31 275 LEU A C 1
ATOM 2079 O O . LEU A 1 275 ? 26.027 9.530 -10.857 1.00 82.31 275 LEU A O 1
ATOM 2083 N N . TYR A 1 276 ? 26.700 11.093 -12.317 1.00 78.25 276 TYR A N 1
ATOM 2084 C CA . TYR A 1 276 ? 26.125 12.210 -11.556 1.00 78.25 276 TYR A CA 1
ATOM 2085 C C . TYR A 1 276 ? 24.593 12.157 -11.506 1.00 78.25 276 TYR A C 1
ATOM 2087 O O . TYR A 1 276 ? 24.008 12.452 -10.463 1.00 78.25 276 TYR A O 1
ATOM 2095 N N . SER A 1 277 ? 23.938 11.735 -12.594 1.00 78.12 277 SER A N 1
ATOM 2096 C CA . SER A 1 277 ? 22.484 11.543 -12.627 1.00 78.12 277 SER A CA 1
ATOM 2097 C C . SER A 1 277 ? 22.030 10.448 -11.650 1.00 78.12 277 SER A C 1
ATOM 2099 O O . SER A 1 277 ? 21.145 10.691 -10.828 1.00 78.12 277 SER A O 1
ATOM 2101 N N . GLN A 1 278 ? 22.703 9.290 -11.658 1.00 81.88 278 GLN A N 1
ATOM 2102 C CA . GLN A 1 278 ? 22.457 8.188 -10.717 1.00 81.88 278 GLN A CA 1
ATOM 2103 C C . GLN A 1 278 ? 22.695 8.606 -9.260 1.00 81.88 278 GLN A C 1
ATOM 2105 O O . GLN A 1 278 ? 21.874 8.316 -8.390 1.00 81.88 278 GLN A O 1
ATOM 2110 N N . LEU A 1 279 ? 23.782 9.337 -8.986 1.00 84.88 279 LEU A N 1
ATOM 2111 C CA . LEU A 1 279 ? 24.069 9.862 -7.651 1.00 84.88 279 LEU A CA 1
ATOM 2112 C C . LEU A 1 279 ? 22.961 10.816 -7.175 1.00 84.88 279 LEU A C 1
ATOM 2114 O O . LEU A 1 279 ? 22.477 10.678 -6.056 1.00 84.88 279 LEU A O 1
ATOM 2118 N N . GLY A 1 280 ? 22.508 11.734 -8.035 1.00 82.19 280 GLY A N 1
ATOM 2119 C CA . GLY A 1 280 ? 21.408 12.651 -7.730 1.00 82.19 280 GLY A CA 1
ATOM 2120 C C . GLY A 1 280 ? 20.047 11.965 -7.557 1.00 82.19 280 GLY A C 1
ATOM 2121 O O . GLY A 1 280 ? 19.170 12.503 -6.882 1.00 82.19 280 GLY A O 1
ATOM 2122 N N . GLU A 1 281 ? 19.830 10.785 -8.139 1.00 81.62 281 GLU A N 1
ATOM 2123 C CA . GLU A 1 281 ? 18.662 9.948 -7.841 1.00 81.62 281 GLU A CA 1
ATOM 2124 C C . GLU A 1 281 ? 18.793 9.252 -6.480 1.00 81.62 281 GLU A C 1
ATOM 2126 O O . GLU A 1 281 ? 17.886 9.363 -5.655 1.00 81.62 281 GLU A O 1
ATOM 2131 N N . HIS A 1 282 ? 19.930 8.611 -6.201 1.00 84.06 282 HIS A N 1
ATOM 2132 C CA . HIS A 1 282 ? 20.163 7.939 -4.921 1.00 84.06 282 HIS A CA 1
ATOM 2133 C C . HIS A 1 282 ? 20.151 8.898 -3.725 1.00 84.06 282 HIS A C 1
ATOM 2135 O O . HIS A 1 282 ? 19.592 8.546 -2.688 1.00 84.06 282 HIS A O 1
ATOM 2141 N N . THR A 1 283 ? 20.684 10.117 -3.858 1.00 87.88 283 THR A N 1
ATOM 2142 C CA . THR A 1 283 ? 20.585 11.144 -2.806 1.00 87.88 283 THR A CA 1
ATOM 2143 C C . THR A 1 283 ? 19.124 11.466 -2.488 1.00 87.88 283 THR A C 1
ATOM 2145 O O . THR A 1 283 ? 18.734 11.380 -1.328 1.00 87.88 283 THR A O 1
ATOM 2148 N N . ARG A 1 284 ? 18.278 11.703 -3.504 1.00 85.69 284 ARG A N 1
ATOM 2149 C CA . ARG A 1 284 ? 16.838 11.957 -3.302 1.00 85.69 284 ARG A CA 1
ATOM 2150 C C . ARG A 1 284 ? 16.105 10.768 -2.674 1.00 85.69 284 ARG A C 1
ATOM 2152 O O . ARG A 1 284 ? 15.229 10.964 -1.836 1.00 85.69 284 ARG A O 1
ATOM 2159 N N . GLN A 1 285 ? 16.461 9.536 -3.048 1.00 85.69 285 GLN A N 1
ATOM 2160 C CA . GLN A 1 285 ? 15.915 8.322 -2.424 1.00 85.69 285 GLN A CA 1
ATOM 2161 C C . GLN A 1 285 ? 16.308 8.221 -0.937 1.00 85.69 285 GLN A C 1
ATOM 2163 O O . GLN A 1 285 ? 15.479 7.845 -0.107 1.00 85.69 285 GLN A O 1
ATOM 2168 N N . LEU A 1 286 ? 17.552 8.571 -0.589 1.00 90.75 286 LEU A N 1
ATOM 2169 C CA . LEU A 1 286 ? 18.044 8.579 0.792 1.00 90.75 286 LEU A CA 1
ATOM 2170 C C . LEU A 1 286 ? 17.409 9.691 1.634 1.00 90.75 286 LEU A C 1
ATOM 2172 O O . LEU A 1 286 ? 17.052 9.432 2.780 1.00 90.75 286 LEU A O 1
ATOM 2176 N N . GLU A 1 287 ? 17.224 10.888 1.074 1.00 88.25 287 GLU A N 1
ATOM 2177 C CA . GLU A 1 287 ? 16.512 12.003 1.714 1.00 88.25 287 GLU A CA 1
ATOM 2178 C C . GLU A 1 287 ? 15.070 11.598 2.052 1.00 88.25 287 GLU A C 1
ATOM 2180 O O . GLU A 1 287 ? 14.691 11.601 3.221 1.00 88.25 287 GLU A O 1
ATOM 2185 N N . GLN A 1 288 ? 14.310 11.094 1.071 1.00 87.94 288 GLN A N 1
ATOM 2186 C CA . GLN A 1 288 ? 12.937 10.609 1.282 1.00 87.94 288 GLN A CA 1
ATOM 2187 C C . GLN A 1 288 ? 12.847 9.484 2.329 1.00 87.94 288 GLN A C 1
ATOM 2189 O O . GLN A 1 288 ? 11.923 9.456 3.146 1.00 87.94 288 GLN A O 1
ATOM 2194 N N . ALA A 1 289 ? 13.803 8.549 2.326 1.00 84.38 289 ALA A N 1
ATOM 2195 C CA . ALA A 1 289 ? 13.858 7.480 3.319 1.00 84.38 289 ALA A CA 1
ATOM 2196 C C . ALA A 1 289 ? 14.192 8.009 4.725 1.00 84.38 289 ALA A C 1
ATOM 2198 O O . ALA A 1 289 ? 13.615 7.540 5.708 1.00 84.38 289 ALA A O 1
ATOM 2199 N N . ASN A 1 290 ? 15.095 8.987 4.831 1.00 89.75 290 ASN A N 1
ATOM 2200 C CA . ASN A 1 290 ? 15.449 9.633 6.091 1.00 89.75 290 ASN A CA 1
ATOM 2201 C C . ASN A 1 290 ? 14.272 10.430 6.668 1.00 89.75 290 ASN A C 1
ATOM 2203 O O . ASN A 1 290 ? 13.957 10.258 7.843 1.00 89.75 290 ASN A O 1
ATOM 2207 N N . ASP A 1 291 ? 13.585 11.231 5.854 1.00 86.00 291 ASP A N 1
ATOM 2208 C CA . ASP A 1 291 ? 12.423 12.013 6.290 1.00 86.00 291 ASP A CA 1
ATOM 2209 C C . ASP A 1 291 ? 11.327 11.084 6.830 1.00 86.00 291 ASP A C 1
ATOM 2211 O O . ASP A 1 291 ? 10.826 11.271 7.942 1.00 86.00 291 ASP A O 1
ATOM 2215 N N . ARG A 1 292 ? 11.053 9.979 6.122 1.00 78.69 292 ARG A N 1
ATOM 2216 C CA . ARG A 1 292 ? 10.096 8.963 6.579 1.00 78.69 292 ARG A CA 1
ATOM 2217 C C . ARG A 1 292 ? 10.527 8.265 7.874 1.00 78.69 292 ARG A C 1
ATOM 2219 O O . ARG A 1 292 ? 9.680 7.930 8.705 1.00 78.69 292 ARG A O 1
ATOM 2226 N N . LEU A 1 293 ? 11.827 8.041 8.079 1.00 84.88 293 LEU A N 1
ATOM 2227 C CA . LEU A 1 293 ? 12.355 7.522 9.345 1.00 84.88 293 LEU A CA 1
ATOM 2228 C C . LEU A 1 293 ? 12.214 8.540 10.486 1.00 84.88 293 LEU A C 1
ATOM 2230 O O . LEU A 1 293 ? 11.906 8.138 11.609 1.00 84.88 293 LEU A O 1
ATOM 2234 N N . GLN A 1 294 ? 12.390 9.836 10.215 1.00 81.44 294 GLN A N 1
ATOM 2235 C CA . GLN A 1 294 ? 12.198 10.900 11.202 1.00 81.44 294 GLN A CA 1
ATOM 2236 C C . GLN A 1 294 ? 10.727 11.033 11.615 1.00 81.44 294 GLN A C 1
ATOM 2238 O O . GLN A 1 294 ? 10.451 11.076 12.814 1.00 81.44 294 GLN A O 1
ATOM 2243 N N . GLU A 1 295 ? 9.779 10.987 10.672 1.00 75.81 295 GLU A N 1
ATOM 2244 C CA . GLU A 1 295 ? 8.336 10.934 10.966 1.00 75.81 295 GLU A CA 1
ATOM 2245 C C . GLU A 1 295 ? 7.994 9.769 11.912 1.00 75.81 295 GLU A C 1
ATOM 2247 O O . GLU A 1 295 ? 7.393 9.963 12.972 1.00 75.81 295 GLU A O 1
ATOM 2252 N N . LEU A 1 296 ? 8.434 8.552 11.568 1.00 75.19 296 LEU A N 1
ATOM 2253 C CA . LEU A 1 296 ? 8.213 7.355 12.385 1.00 75.19 296 LEU A CA 1
ATOM 2254 C C . LEU A 1 296 ? 8.886 7.458 13.763 1.00 75.19 296 LEU A C 1
ATOM 2256 O O . LEU A 1 296 ? 8.325 6.997 14.760 1.00 75.19 296 LEU A O 1
ATOM 2260 N N . HIS A 1 297 ? 10.066 8.078 13.844 1.00 75.50 297 HIS A N 1
ATOM 2261 C CA . HIS A 1 297 ? 10.757 8.315 15.107 1.00 75.50 297 HIS A CA 1
ATOM 2262 C C . HIS A 1 297 ? 9.989 9.299 16.001 1.00 75.50 297 HIS A C 1
ATOM 2264 O O . HIS A 1 297 ? 9.802 9.017 17.184 1.00 75.50 297 HIS A O 1
ATOM 2270 N N . VAL A 1 298 ? 9.486 10.411 15.451 1.00 77.12 298 VAL A N 1
ATOM 2271 C CA . VAL A 1 298 ? 8.666 11.389 16.189 1.00 77.12 298 VAL A CA 1
ATOM 2272 C C . VAL A 1 298 ? 7.385 10.738 16.715 1.00 77.12 298 VAL A C 1
ATOM 2274 O O . VAL A 1 298 ? 7.095 10.847 17.909 1.00 77.12 298 VAL A O 1
ATOM 2277 N N . LEU A 1 299 ? 6.670 9.981 15.874 1.00 73.00 299 LEU A N 1
ATOM 2278 C CA . LEU A 1 299 ? 5.473 9.232 16.278 1.00 73.00 299 LEU A CA 1
ATOM 2279 C C . LEU A 1 299 ? 5.777 8.223 17.400 1.00 73.00 299 LEU A C 1
ATOM 2281 O O . LEU A 1 299 ? 5.030 8.136 18.377 1.00 73.00 299 LEU A O 1
ATOM 2285 N N . LYS A 1 300 ? 6.904 7.504 17.315 1.00 75.88 300 LYS A N 1
ATOM 2286 C CA . LYS A 1 300 ? 7.352 6.560 18.352 1.00 75.88 300 LYS A CA 1
ATOM 2287 C C . LYS A 1 300 ? 7.739 7.257 19.662 1.00 75.88 300 LYS A C 1
ATOM 2289 O O . LYS A 1 300 ? 7.409 6.758 20.737 1.00 75.88 300 LYS A O 1
ATOM 2294 N N . SER A 1 301 ? 8.421 8.399 19.607 1.00 75.94 301 SER A N 1
ATOM 2295 C CA . SER A 1 301 ? 8.753 9.182 20.803 1.00 75.94 301 SER A CA 1
ATOM 2296 C C . SER A 1 301 ? 7.496 9.738 21.479 1.00 75.94 301 SER A C 1
ATOM 2298 O O . SER A 1 301 ? 7.383 9.658 22.704 1.00 75.94 301 SER A O 1
ATOM 2300 N N . HIS A 1 302 ? 6.526 10.221 20.696 1.00 73.81 302 HIS A N 1
ATOM 2301 C CA . HIS A 1 302 ? 5.224 10.660 21.201 1.00 73.81 302 HIS A CA 1
ATOM 2302 C C . HIS A 1 302 ? 4.460 9.507 21.876 1.00 73.81 302 HIS A C 1
ATOM 2304 O O . HIS A 1 302 ? 4.036 9.647 23.021 1.00 73.81 302 HIS A O 1
ATOM 2310 N N . PHE A 1 303 ? 4.390 8.334 21.230 1.00 72.62 303 PHE A N 1
ATOM 2311 C CA . PHE A 1 303 ? 3.821 7.096 21.784 1.00 72.62 303 PHE A CA 1
ATOM 2312 C C . PHE A 1 303 ? 4.391 6.751 23.170 1.00 72.62 303 PHE A C 1
ATOM 2314 O O . PHE A 1 303 ? 3.636 6.588 24.131 1.00 72.62 303 PHE A O 1
ATOM 2321 N N . VAL A 1 304 ? 5.725 6.677 23.297 1.00 76.94 304 VAL A N 1
ATOM 2322 C CA . VAL A 1 304 ? 6.381 6.310 24.566 1.00 76.94 304 VAL A CA 1
ATOM 2323 C C . VAL A 1 304 ? 6.113 7.357 25.649 1.00 76.94 304 VAL A C 1
ATOM 2325 O O . VAL A 1 304 ? 5.861 6.990 26.799 1.00 76.94 304 VAL A O 1
ATOM 2328 N N . SER A 1 305 ? 6.133 8.645 25.294 1.00 78.44 305 SER A N 1
ATOM 2329 C CA . SER A 1 305 ? 5.846 9.737 26.228 1.00 78.44 305 SER A CA 1
ATOM 2330 C C . SER A 1 305 ? 4.412 9.658 26.761 1.00 78.44 305 SER A C 1
ATOM 2332 O O . SER A 1 305 ? 4.207 9.552 27.973 1.00 78.44 305 SER A O 1
ATOM 2334 N N . THR A 1 306 ? 3.417 9.617 25.872 1.00 70.12 306 THR A N 1
ATOM 2335 C CA . THR A 1 306 ? 1.995 9.647 26.246 1.00 70.12 306 THR A CA 1
ATOM 2336 C C . THR A 1 306 ? 1.589 8.421 27.061 1.00 70.12 306 THR A C 1
ATOM 2338 O O . THR A 1 306 ? 0.943 8.574 28.097 1.00 70.12 306 THR A O 1
ATOM 2341 N N . ILE A 1 307 ? 2.051 7.218 26.695 1.00 78.88 307 ILE A N 1
ATOM 2342 C CA . ILE A 1 307 ? 1.828 6.009 27.510 1.00 78.88 307 ILE A CA 1
ATOM 2343 C C . ILE A 1 307 ? 2.482 6.146 28.890 1.00 78.88 307 ILE A C 1
ATOM 2345 O O . ILE A 1 307 ? 1.864 5.813 29.900 1.00 78.88 307 ILE A O 1
ATOM 2349 N N . SER A 1 308 ? 3.707 6.677 28.968 1.00 79.88 308 SER A N 1
ATOM 2350 C CA . SER A 1 308 ? 4.385 6.887 30.255 1.00 79.88 308 SER A CA 1
ATOM 2351 C C . SER A 1 308 ? 3.632 7.865 31.161 1.00 79.88 308 SER A C 1
ATOM 2353 O O . SER A 1 308 ? 3.641 7.693 32.380 1.00 79.88 308 SER A O 1
ATOM 2355 N N . HIS A 1 309 ? 2.974 8.877 30.592 1.00 80.88 309 HIS A N 1
ATOM 2356 C CA . HIS A 1 309 ? 2.130 9.816 31.331 1.00 80.88 309 HIS A CA 1
ATOM 2357 C C . HIS A 1 309 ? 0.809 9.177 31.789 1.00 80.88 309 HIS A C 1
ATOM 2359 O O . HIS A 1 309 ? 0.497 9.233 32.981 1.00 80.88 309 HIS A O 1
ATOM 2365 N N . GLU A 1 310 ? 0.078 8.505 30.895 1.00 78.62 310 GLU A N 1
ATOM 2366 C CA . GLU A 1 310 ? -1.198 7.855 31.232 1.00 78.62 310 GLU A CA 1
ATOM 2367 C C . GLU A 1 310 ? -1.047 6.651 32.181 1.00 78.62 310 GLU A C 1
ATOM 2369 O O . GLU A 1 310 ? -1.968 6.369 32.941 1.00 78.62 310 GLU A O 1
ATOM 2374 N N . LEU A 1 311 ? 0.107 5.971 32.211 1.00 83.19 311 LEU A N 1
ATOM 2375 C CA . LEU A 1 311 ? 0.423 4.958 33.231 1.00 83.19 311 LEU A CA 1
ATOM 2376 C C . LEU A 1 311 ? 0.813 5.584 34.582 1.00 83.19 311 LEU A C 1
ATOM 2378 O O . LEU A 1 311 ? 0.511 5.029 35.640 1.00 83.19 311 LEU A O 1
ATOM 2382 N N . ARG A 1 312 ? 1.499 6.737 34.581 1.00 83.19 312 ARG A N 1
ATOM 2383 C CA . ARG A 1 312 ? 2.001 7.375 35.811 1.00 83.19 312 ARG A CA 1
ATOM 2384 C C . ARG A 1 312 ? 0.876 7.949 36.668 1.00 83.19 312 ARG A C 1
ATOM 2386 O O . ARG A 1 312 ? 0.972 7.876 37.891 1.00 83.19 312 ARG A O 1
ATOM 2393 N N . THR A 1 313 ? -0.167 8.502 36.055 1.00 81.69 313 THR A N 1
ATOM 2394 C CA . THR A 1 313 ? -1.322 9.097 36.752 1.00 81.69 313 THR A CA 1
ATOM 2395 C C . THR A 1 313 ? -2.055 8.104 37.679 1.00 81.69 313 THR A C 1
ATOM 2397 O O . THR A 1 313 ? -2.030 8.338 38.891 1.00 81.69 313 THR A O 1
ATOM 2400 N N . PRO A 1 314 ? -2.625 6.976 37.194 1.00 84.12 314 PRO A N 1
ATOM 2401 C CA . PRO A 1 314 ? -3.273 5.967 38.041 1.00 84.12 314 PRO A CA 1
ATOM 2402 C C . PRO A 1 314 ? -2.307 5.381 39.078 1.00 84.12 314 PRO A C 1
ATOM 2404 O O . PRO A 1 314 ? -2.658 5.248 40.247 1.00 84.12 314 PRO A O 1
ATOM 2407 N N . LEU A 1 315 ? -1.055 5.102 38.692 1.00 90.44 315 LEU A N 1
ATOM 2408 C CA . LEU A 1 315 ? -0.047 4.550 39.602 1.00 90.44 315 LEU A CA 1
ATOM 2409 C C . LEU A 1 315 ? 0.281 5.502 40.767 1.00 90.44 315 LEU A C 1
ATOM 2411 O O . LEU A 1 315 ? 0.470 5.060 41.900 1.00 90.44 315 LEU A O 1
ATOM 2415 N N . THR A 1 316 ? 0.321 6.810 40.501 1.00 88.44 316 THR A N 1
ATOM 2416 C CA . THR A 1 316 ? 0.566 7.843 41.518 1.00 88.44 316 THR A CA 1
ATOM 2417 C C . THR A 1 316 ? -0.634 7.993 42.451 1.00 88.44 316 THR A C 1
ATOM 2419 O O . THR A 1 316 ? -0.440 8.116 43.660 1.00 88.44 316 THR A O 1
ATOM 2422 N N . ALA A 1 317 ? -1.862 7.916 41.924 1.00 87.75 317 ALA A N 1
ATOM 2423 C CA . ALA A 1 317 ? -3.080 7.906 42.733 1.00 87.75 317 ALA A CA 1
ATOM 2424 C C . ALA A 1 317 ? -3.129 6.675 43.656 1.00 87.75 317 ALA A C 1
ATOM 2426 O O . ALA A 1 317 ? -3.229 6.837 44.872 1.00 87.75 317 ALA A O 1
ATOM 2427 N N . ILE A 1 318 ? -2.963 5.463 43.106 1.00 91.56 318 ILE A N 1
ATOM 2428 C CA . ILE A 1 318 ? -2.902 4.206 43.875 1.00 91.56 318 ILE A CA 1
ATOM 2429 C C . ILE A 1 318 ? -1.873 4.323 45.000 1.00 91.56 318 ILE A C 1
ATOM 2431 O O . ILE A 1 318 ? -2.197 4.066 46.159 1.00 91.56 318 ILE A O 1
ATOM 2435 N N . ARG A 1 319 ? -0.652 4.766 44.676 1.00 90.75 319 ARG A N 1
ATOM 2436 C CA . ARG A 1 319 ? 0.410 4.939 45.667 1.00 90.75 319 ARG A CA 1
ATOM 2437 C C . ARG A 1 319 ? 0.024 5.931 46.764 1.00 90.75 319 ARG A C 1
ATOM 2439 O O . ARG A 1 319 ? 0.200 5.607 47.929 1.00 90.75 319 ARG A O 1
ATOM 2446 N N . ALA A 1 320 ? -0.529 7.096 46.425 1.00 90.44 320 ALA A N 1
ATOM 2447 C CA . ALA A 1 320 ? -0.914 8.102 47.415 1.00 90.44 320 ALA A CA 1
ATOM 2448 C C . ALA A 1 320 ? -1.991 7.590 48.392 1.00 90.44 320 ALA A C 1
ATOM 2450 O O . ALA A 1 320 ? -1.883 7.822 49.598 1.00 90.44 320 ALA A O 1
ATOM 2451 N N . TYR A 1 321 ? -2.997 6.857 47.903 1.00 91.12 321 TYR A N 1
ATOM 2452 C CA . TYR A 1 321 ? -4.020 6.252 48.764 1.00 91.12 321 TYR A CA 1
ATOM 2453 C C . TYR A 1 321 ? -3.466 5.101 49.615 1.00 91.12 321 TYR A C 1
ATOM 2455 O O . TYR A 1 321 ? -3.813 5.008 50.792 1.00 91.12 321 TYR A O 1
ATOM 2463 N N . VAL A 1 322 ? -2.567 4.270 49.074 1.00 92.75 322 VAL A N 1
ATOM 2464 C CA . VAL A 1 322 ? -1.875 3.216 49.839 1.00 92.75 322 VAL A CA 1
ATOM 2465 C C . VAL A 1 322 ? -0.975 3.817 50.923 1.00 92.75 322 VAL A C 1
ATOM 2467 O O . VAL A 1 322 ? -1.098 3.436 52.084 1.00 92.75 322 VAL A O 1
ATOM 2470 N N . ASP A 1 323 ? -0.136 4.800 50.587 1.00 91.44 323 ASP A N 1
ATOM 2471 C CA . ASP A 1 323 ? 0.752 5.488 51.534 1.00 91.44 323 ASP A CA 1
ATOM 2472 C C . ASP A 1 323 ? -0.070 6.183 52.647 1.00 91.44 323 ASP A C 1
ATOM 2474 O O . ASP A 1 323 ? 0.312 6.153 53.819 1.00 91.44 323 ASP A O 1
ATOM 2478 N N . THR A 1 324 ? -1.250 6.731 52.321 1.00 88.88 324 THR A N 1
ATOM 2479 C CA . THR A 1 324 ? -2.193 7.310 53.302 1.00 88.88 324 THR A CA 1
ATOM 2480 C C . THR A 1 324 ? -2.800 6.244 54.224 1.00 88.88 324 THR A C 1
ATOM 2482 O O . THR A 1 324 ? -2.832 6.427 55.440 1.00 88.88 324 THR A O 1
ATOM 2485 N N . LEU A 1 325 ? -3.250 5.106 53.681 1.00 89.00 325 LEU A N 1
ATOM 2486 C CA . LEU A 1 325 ? -3.790 3.991 54.473 1.00 89.00 325 LEU A CA 1
ATOM 2487 C C . LEU A 1 325 ? -2.741 3.373 55.411 1.00 89.00 325 LEU A C 1
ATOM 2489 O O . LEU A 1 325 ? -3.074 3.001 56.533 1.00 89.00 325 LEU A O 1
ATOM 2493 N N . LEU A 1 326 ? -1.481 3.291 54.975 1.00 87.94 326 LEU A N 1
ATOM 2494 C CA . LEU A 1 326 ? -0.370 2.756 55.770 1.00 87.94 326 LEU A CA 1
ATOM 2495 C C . LEU A 1 326 ? 0.122 3.716 56.866 1.00 87.94 326 LEU A C 1
ATOM 2497 O O . LEU A 1 326 ? 0.735 3.265 57.832 1.00 87.94 326 LEU A O 1
ATOM 2501 N N . THR A 1 327 ? -0.123 5.024 56.730 1.00 87.69 327 THR A N 1
ATOM 2502 C CA . THR A 1 327 ? 0.316 6.045 57.702 1.00 87.69 327 THR A CA 1
ATOM 2503 C C . THR A 1 327 ? -0.772 6.478 58.686 1.00 87.69 327 THR A C 1
ATOM 2505 O O . THR A 1 327 ? -0.446 7.048 59.728 1.00 87.69 327 THR A O 1
ATOM 2508 N N . LEU A 1 328 ? -2.048 6.192 58.406 1.00 80.62 328 LEU A N 1
ATOM 2509 C CA . LEU A 1 328 ? -3.164 6.448 59.320 1.00 80.62 328 LEU A CA 1
ATOM 2510 C C . LEU A 1 328 ? -3.119 5.512 60.547 1.00 80.62 328 LEU A C 1
ATOM 2512 O O . LEU A 1 328 ? -3.254 4.298 60.376 1.00 80.62 328 LEU A O 1
ATOM 2516 N N . PRO A 1 329 ? -3.006 6.045 61.782 1.00 77.88 329 PRO A N 1
ATOM 2517 C CA . PRO A 1 329 ? -3.085 5.247 63.004 1.00 77.88 329 PRO A CA 1
ATOM 2518 C C . PRO A 1 329 ? -4.453 4.565 63.160 1.00 77.88 329 PRO A C 1
ATOM 2520 O O . PRO A 1 329 ? -5.477 5.115 62.754 1.00 77.88 329 PRO A O 1
ATOM 2523 N N . ALA A 1 330 ? -4.480 3.377 63.771 1.00 71.94 330 ALA A N 1
ATOM 2524 C CA . ALA A 1 330 ? -5.674 2.524 63.831 1.00 71.94 330 ALA A CA 1
ATOM 2525 C C . ALA A 1 330 ? -6.875 3.142 64.582 1.00 71.94 330 ALA A C 1
ATOM 2527 O O . ALA A 1 330 ? -8.013 2.776 64.307 1.00 71.94 330 ALA A O 1
ATOM 2528 N N . ASP A 1 331 ? -6.647 4.100 65.485 1.00 73.81 331 ASP A N 1
ATOM 2529 C CA . ASP A 1 331 ? -7.684 4.877 66.183 1.00 73.81 331 ASP A CA 1
ATOM 2530 C C . ASP A 1 331 ? -8.324 5.978 65.314 1.00 73.81 331 ASP A C 1
ATOM 2532 O O . ASP A 1 331 ? -9.313 6.583 65.719 1.00 73.81 331 ASP A O 1
ATOM 2536 N N . ARG A 1 332 ? -7.773 6.242 64.119 1.00 69.25 332 ARG A N 1
ATOM 2537 C CA . ARG A 1 332 ? -8.244 7.262 63.163 1.00 69.25 332 ARG A CA 1
ATOM 2538 C C . ARG A 1 332 ? -8.693 6.690 61.817 1.00 69.25 332 ARG A C 1
ATOM 2540 O O . ARG A 1 332 ? -8.969 7.454 60.894 1.00 69.25 332 ARG A O 1
ATOM 2547 N N . GLN A 1 333 ? -8.755 5.366 61.682 1.00 72.94 333 GLN A N 1
ATOM 2548 C CA . GLN A 1 333 ? -9.251 4.712 60.472 1.00 72.94 333 GLN A CA 1
ATOM 2549 C C . GLN A 1 333 ? -10.774 4.549 60.525 1.00 72.94 333 GLN A C 1
ATOM 2551 O O . GLN A 1 333 ? -11.290 3.504 60.918 1.00 72.94 333 GLN A O 1
ATOM 2556 N N . GLU A 1 334 ? -11.497 5.581 60.088 1.00 83.75 334 GLU A N 1
ATOM 2557 C CA . GLU A 1 334 ? -12.943 5.489 59.868 1.00 83.75 334 GLU A CA 1
ATOM 2558 C C . GLU A 1 334 ? -13.256 4.425 58.791 1.00 83.75 334 GLU A C 1
ATOM 2560 O O . GLU A 1 334 ? -12.767 4.551 57.660 1.00 83.75 334 GLU A O 1
ATOM 2565 N N . PRO A 1 335 ? -14.087 3.396 59.073 1.00 83.88 335 PRO A N 1
ATOM 2566 C CA . PRO A 1 335 ? -14.332 2.290 58.140 1.00 83.88 335 PRO A CA 1
ATOM 2567 C C . PRO A 1 335 ? -14.835 2.736 56.761 1.00 83.88 335 PRO A C 1
ATOM 2569 O O . PRO A 1 335 ? -14.417 2.196 55.736 1.00 83.88 335 PRO A O 1
ATOM 2572 N N . GLU A 1 336 ? -15.684 3.766 56.723 1.00 83.62 336 GLU A N 1
ATOM 2573 C CA . GLU A 1 336 ? -16.207 4.356 55.485 1.00 83.62 336 GLU A CA 1
ATOM 2574 C C . GLU A 1 336 ? -15.129 5.089 54.673 1.00 83.62 336 GLU A C 1
ATOM 2576 O O . GLU A 1 336 ? -15.127 5.034 53.442 1.00 83.62 336 GLU A O 1
ATOM 2581 N N . GLN A 1 337 ? -14.174 5.747 55.337 1.00 83.00 337 GLN A N 1
ATOM 2582 C CA . GLN A 1 337 ? -13.064 6.417 54.658 1.00 83.00 337 GLN A CA 1
ATOM 2583 C C . GLN A 1 337 ? -12.086 5.392 54.071 1.00 83.00 337 GLN A C 1
ATOM 2585 O O . GLN A 1 337 ? -11.702 5.507 52.906 1.00 83.00 337 GLN A O 1
ATOM 2590 N N . THR A 1 338 ? -11.770 4.341 54.832 1.00 86.94 338 THR A N 1
ATOM 2591 C CA . THR A 1 338 ? -10.973 3.200 54.361 1.00 86.94 338 THR A CA 1
ATOM 2592 C C . THR A 1 338 ? -11.631 2.524 53.157 1.00 86.94 338 THR A C 1
ATOM 2594 O O . THR A 1 338 ? -10.966 2.275 52.151 1.00 86.94 338 THR A O 1
ATOM 2597 N N . ARG A 1 339 ? -12.953 2.296 53.202 1.00 88.00 339 ARG A N 1
ATOM 2598 C CA . ARG A 1 339 ? -13.716 1.725 52.082 1.00 88.00 339 ARG A CA 1
ATOM 2599 C C . ARG A 1 339 ? -13.622 2.589 50.821 1.00 88.00 339 ARG A C 1
ATOM 2601 O O . ARG A 1 339 ? -13.370 2.041 49.751 1.00 88.00 339 ARG A O 1
ATOM 2608 N N . ARG A 1 340 ? -13.748 3.916 50.942 1.00 85.44 340 ARG A N 1
ATOM 2609 C CA . ARG A 1 340 ? -13.589 4.854 49.812 1.00 85.44 340 ARG A CA 1
ATOM 2610 C C . ARG A 1 340 ? -12.181 4.827 49.219 1.00 85.44 340 ARG A C 1
ATOM 2612 O O . ARG A 1 340 ? -12.044 4.785 48.003 1.00 85.44 340 ARG A O 1
ATOM 2619 N N . PHE A 1 341 ? -11.136 4.809 50.046 1.00 88.25 341 PHE A N 1
ATOM 2620 C CA . PHE A 1 341 ? -9.756 4.732 49.551 1.00 88.25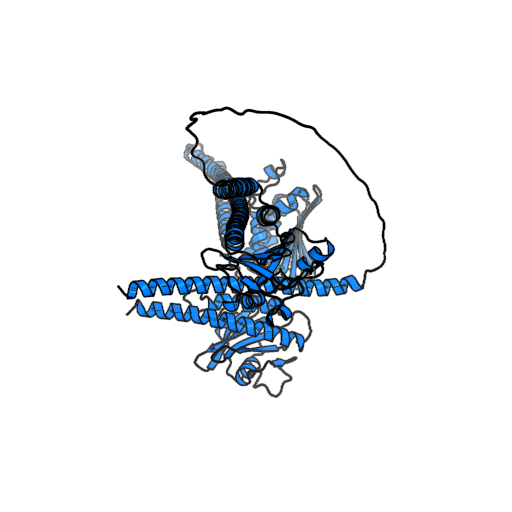 341 PHE A CA 1
ATOM 2621 C C . PHE A 1 341 ? -9.484 3.411 48.813 1.00 88.25 341 PHE A C 1
ATOM 2623 O O . PHE A 1 341 ? -8.883 3.422 47.740 1.00 88.25 341 PHE A O 1
ATOM 2630 N N . LEU A 1 342 ? -9.997 2.285 49.322 1.00 89.31 342 LEU A N 1
ATOM 2631 C CA . LEU A 1 342 ? -9.921 0.990 48.637 1.00 89.31 342 LEU A CA 1
ATOM 2632 C C . LEU A 1 342 ? -10.714 0.966 47.319 1.00 89.31 342 LEU A C 1
ATOM 2634 O O . LEU A 1 342 ? -10.257 0.349 46.358 1.00 89.31 342 LEU A O 1
ATOM 2638 N N . GLN A 1 343 ? -11.860 1.655 47.240 1.00 86.31 343 GLN A N 1
ATOM 2639 C CA . GLN A 1 343 ? -12.612 1.817 45.989 1.00 86.31 343 GLN A CA 1
ATOM 2640 C C . GLN A 1 343 ? -11.788 2.563 44.932 1.00 86.31 343 GLN A C 1
ATOM 2642 O O . GLN A 1 343 ? -11.625 2.034 43.835 1.00 86.31 343 GLN A O 1
ATOM 2647 N N . VAL A 1 344 ? -11.177 3.704 45.275 1.00 85.19 344 VAL A N 1
ATOM 2648 C CA . VAL A 1 344 ? -10.336 4.462 44.326 1.00 85.19 344 VAL A CA 1
ATOM 2649 C C . VAL A 1 344 ? -9.115 3.650 43.873 1.00 85.19 344 VAL A C 1
ATOM 2651 O O . VAL A 1 344 ? -8.806 3.619 42.684 1.00 85.19 344 VAL A O 1
ATOM 2654 N N . ILE A 1 345 ? -8.449 2.927 44.783 1.00 88.69 345 ILE A N 1
ATOM 2655 C CA . ILE A 1 345 ? -7.341 2.019 44.424 1.00 88.69 345 ILE A CA 1
ATOM 2656 C C . ILE A 1 345 ? -7.809 0.947 43.426 1.00 88.69 345 ILE A C 1
ATOM 2658 O O . ILE A 1 345 ? -7.113 0.663 42.449 1.00 88.69 345 ILE A O 1
ATOM 2662 N N . ASN A 1 346 ? -8.986 0.358 43.650 1.00 85.00 346 ASN A N 1
ATOM 2663 C CA . ASN A 1 346 ? -9.539 -0.663 42.766 1.00 85.00 346 ASN A CA 1
ATOM 2664 C C . ASN A 1 346 ? -9.916 -0.094 41.386 1.00 85.00 346 ASN A C 1
ATOM 2666 O O . ASN A 1 346 ? -9.600 -0.711 40.369 1.00 85.00 346 ASN A O 1
ATOM 2670 N N . GLU A 1 347 ? -10.542 1.083 41.341 1.00 77.88 347 GLU A N 1
ATOM 2671 C CA . GLU A 1 347 ? -10.927 1.784 40.109 1.00 77.88 347 GLU A CA 1
ATOM 2672 C C . GLU A 1 347 ? -9.708 2.155 39.251 1.00 77.88 347 GLU A C 1
ATOM 2674 O O . GLU A 1 347 ? -9.677 1.838 38.058 1.00 77.88 347 GLU A O 1
ATOM 2679 N N . GLU A 1 348 ? -8.668 2.741 39.851 1.00 84.94 348 GLU A N 1
ATOM 2680 C CA . GLU A 1 348 ? -7.431 3.089 39.141 1.00 84.94 348 GLU A CA 1
ATOM 2681 C C . GLU A 1 348 ? -6.640 1.840 38.710 1.00 84.94 348 GLU A C 1
ATOM 2683 O O . GLU A 1 348 ? -6.038 1.834 37.635 1.00 84.94 348 GLU A O 1
ATOM 2688 N N . SER A 1 349 ? -6.706 0.738 39.469 1.00 84.62 349 SER A N 1
ATOM 2689 C CA . SER A 1 349 ? -6.149 -0.561 39.055 1.00 84.62 349 SER A CA 1
ATOM 2690 C C . SER A 1 349 ? -6.871 -1.120 37.817 1.00 84.62 349 SER A C 1
ATOM 2692 O O . SER A 1 349 ? -6.233 -1.491 36.831 1.00 84.62 349 SER A O 1
ATOM 2694 N N . HIS A 1 350 ? -8.209 -1.075 37.790 1.00 78.50 350 HIS A N 1
ATOM 2695 C CA . HIS A 1 350 ? -9.005 -1.474 36.620 1.00 78.50 350 HIS A CA 1
ATOM 2696 C C . HIS A 1 350 ? -8.805 -0.533 35.418 1.00 78.50 350 HIS A C 1
ATOM 2698 O O . HIS A 1 350 ? -8.939 -0.948 34.263 1.00 78.50 350 HIS A O 1
ATOM 2704 N N . ARG A 1 351 ? -8.500 0.749 35.650 1.00 78.69 351 ARG A N 1
ATOM 2705 C CA . ARG A 1 351 ? -8.106 1.693 34.594 1.00 78.69 351 ARG A CA 1
ATOM 2706 C C . ARG A 1 351 ? -6.735 1.338 34.013 1.00 78.69 351 ARG A C 1
ATOM 2708 O O . ARG A 1 351 ? -6.603 1.306 32.791 1.00 78.69 351 ARG A O 1
ATOM 2715 N N . LEU A 1 352 ? -5.753 1.036 34.865 1.00 83.50 352 LEU A N 1
ATOM 2716 C CA . LEU A 1 352 ? -4.402 0.647 34.458 1.00 83.50 352 LEU A CA 1
ATOM 2717 C C . LEU A 1 352 ? -4.417 -0.632 33.604 1.00 83.50 352 LEU A C 1
ATOM 2719 O O . LEU A 1 352 ? -3.823 -0.645 32.526 1.00 83.50 352 LEU A O 1
ATOM 2723 N N . SER A 1 353 ? -5.145 -1.669 34.035 1.00 78.06 353 SER A N 1
ATOM 2724 C CA . SER A 1 353 ? -5.260 -2.939 33.300 1.00 78.06 353 SER A CA 1
ATOM 2725 C C . SER A 1 353 ? -5.839 -2.746 31.897 1.00 78.06 353 SER A C 1
ATOM 2727 O O . SER A 1 353 ? -5.210 -3.151 30.921 1.00 78.06 353 SER A O 1
ATOM 2729 N N . ARG A 1 354 ? -6.961 -2.018 31.772 1.00 77.12 354 ARG A N 1
ATOM 2730 C CA . ARG A 1 354 ? -7.576 -1.703 30.467 1.00 77.12 354 ARG A CA 1
ATOM 2731 C C . ARG A 1 354 ? -6.645 -0.922 29.539 1.00 77.12 354 ARG A C 1
ATOM 2733 O O . ARG A 1 354 ? -6.711 -1.089 28.322 1.00 77.12 354 ARG A O 1
ATOM 2740 N N . LEU A 1 355 ? -5.782 -0.063 30.087 1.00 80.19 355 LEU A N 1
ATOM 2741 C CA . LEU A 1 355 ? -4.799 0.677 29.293 1.00 80.19 355 LEU A CA 1
ATOM 2742 C C . LEU A 1 355 ? -3.698 -0.248 28.763 1.00 80.19 355 LEU A C 1
ATOM 2744 O O . LEU A 1 355 ? -3.352 -0.162 27.587 1.00 80.19 355 LEU A O 1
ATOM 2748 N N . ILE A 1 356 ? -3.188 -1.154 29.601 1.00 83.25 356 ILE A N 1
ATOM 2749 C CA . ILE A 1 356 ? -2.194 -2.160 29.202 1.00 83.25 356 ILE A CA 1
ATOM 2750 C C . ILE A 1 356 ? -2.771 -3.083 28.120 1.00 83.25 356 ILE A C 1
ATOM 2752 O O . ILE A 1 356 ? -2.125 -3.286 27.094 1.00 83.25 356 ILE A O 1
ATOM 2756 N N . GLU A 1 357 ? -3.998 -3.577 28.302 1.00 80.69 357 GLU A N 1
ATOM 2757 C CA . GLU A 1 357 ? -4.720 -4.382 27.305 1.00 80.69 357 GLU A CA 1
ATOM 2758 C C . GLU A 1 357 ? -4.873 -3.626 25.978 1.00 80.69 357 GLU A C 1
ATOM 2760 O O . GLU A 1 357 ? -4.474 -4.140 24.937 1.00 80.69 357 GLU A O 1
ATOM 2765 N N . SER A 1 358 ? -5.314 -2.362 26.016 1.00 76.44 358 SER A N 1
ATOM 2766 C CA . SER A 1 358 ? -5.446 -1.510 24.820 1.00 76.44 358 SER A CA 1
ATOM 2767 C C . SER A 1 358 ? -4.126 -1.336 24.051 1.00 76.44 358 SER A C 1
ATOM 2769 O O . SER A 1 358 ? -4.118 -1.315 22.820 1.00 76.44 358 SER A O 1
ATOM 2771 N N . VAL A 1 359 ? -2.997 -1.205 24.758 1.00 80.50 359 VAL A N 1
ATOM 2772 C CA . VAL A 1 359 ? -1.661 -1.090 24.143 1.00 80.50 359 VAL A CA 1
ATOM 2773 C C . VAL A 1 359 ? -1.200 -2.429 23.555 1.00 80.50 359 VAL A C 1
ATOM 2775 O O . VAL A 1 359 ? -0.602 -2.448 22.477 1.00 80.50 359 VAL A O 1
ATOM 2778 N N . LEU A 1 360 ? -1.490 -3.549 24.225 1.00 78.31 360 LEU A N 1
ATOM 2779 C CA . LEU A 1 360 ? -1.177 -4.890 23.727 1.00 78.31 360 LEU A CA 1
ATOM 2780 C C . LEU A 1 360 ? -2.003 -5.246 22.487 1.00 78.31 360 LEU A C 1
ATOM 2782 O O . LEU A 1 360 ? -1.441 -5.772 21.528 1.00 78.31 360 LEU A O 1
ATOM 2786 N N . ASP A 1 361 ? -3.297 -4.929 22.472 1.00 73.62 361 ASP A N 1
ATOM 2787 C CA . ASP A 1 361 ? -4.168 -5.147 21.316 1.00 73.62 361 ASP A CA 1
ATOM 2788 C C . ASP A 1 361 ? -3.678 -4.346 20.107 1.00 73.62 361 ASP A C 1
ATOM 2790 O O . ASP A 1 361 ? -3.439 -4.932 19.050 1.00 73.62 361 ASP A O 1
ATOM 2794 N N . LEU A 1 362 ? -3.403 -3.045 20.276 1.00 75.00 362 LEU A N 1
ATOM 2795 C CA . LEU A 1 362 ? -2.824 -2.213 19.215 1.00 75.00 362 LEU A CA 1
ATOM 2796 C C . LEU A 1 362 ? -1.505 -2.799 18.684 1.00 75.00 362 LEU A C 1
ATOM 2798 O O . LEU A 1 362 ? -1.322 -2.910 17.474 1.00 75.00 362 LEU A O 1
ATOM 2802 N N . SER A 1 363 ? -0.607 -3.234 19.575 1.00 73.31 363 SER A N 1
ATOM 2803 C CA . SER A 1 363 ? 0.667 -3.851 19.182 1.00 73.31 363 SER A CA 1
ATOM 2804 C C . SER A 1 363 ? 0.485 -5.152 18.393 1.00 73.31 363 SER A C 1
ATOM 2806 O O . SER A 1 363 ? 1.319 -5.465 17.542 1.00 73.31 363 SER A O 1
ATOM 2808 N N . ARG A 1 364 ? -0.567 -5.932 18.672 1.00 73.75 364 ARG A N 1
ATOM 2809 C CA . ARG A 1 364 ? -0.876 -7.165 17.932 1.00 73.75 364 ARG A CA 1
ATOM 2810 C C . ARG A 1 364 ? -1.500 -6.860 16.567 1.00 73.75 364 ARG A C 1
ATOM 2812 O O . ARG A 1 364 ? -1.182 -7.564 15.608 1.00 73.75 364 ARG A O 1
ATOM 2819 N N . PHE A 1 365 ? -2.358 -5.837 16.471 1.00 71.19 365 PHE A N 1
ATOM 2820 C CA . PHE A 1 365 ? -2.910 -5.365 15.195 1.00 71.19 365 PHE A CA 1
ATOM 2821 C C . PHE A 1 365 ? -1.797 -4.827 14.282 1.00 71.19 365 PHE A C 1
ATOM 2823 O O . PHE A 1 365 ? -1.713 -5.238 13.127 1.00 71.19 365 PHE A O 1
ATOM 2830 N N . ASP A 1 366 ? -0.876 -4.019 14.818 1.00 67.31 366 ASP A N 1
ATOM 2831 C CA . ASP A 1 366 ? 0.285 -3.482 14.087 1.00 67.31 366 ASP A CA 1
ATOM 2832 C C . ASP A 1 366 ? 1.207 -4.565 13.516 1.00 67.31 366 ASP A C 1
ATOM 2834 O O . ASP A 1 366 ? 1.764 -4.409 12.430 1.00 67.31 366 ASP A O 1
ATOM 2838 N N . ALA A 1 367 ? 1.372 -5.673 14.239 1.00 63.97 367 ALA A N 1
ATOM 2839 C CA . ALA A 1 367 ? 2.174 -6.809 13.797 1.00 63.97 367 ALA A CA 1
ATOM 2840 C C . ALA A 1 367 ? 1.461 -7.706 12.762 1.00 63.97 367 ALA A C 1
ATOM 2842 O O . ALA A 1 367 ? 2.034 -8.709 12.340 1.00 63.97 367 ALA A O 1
ATOM 2843 N N . GLY A 1 368 ? 0.199 -7.419 12.408 1.00 57.75 368 GLY A N 1
ATOM 2844 C CA . GLY A 1 368 ? -0.650 -8.320 11.617 1.00 57.75 368 GLY A CA 1
ATOM 2845 C C . GLY A 1 368 ? -0.931 -9.663 12.309 1.00 57.75 368 GLY A C 1
ATOM 2846 O O . GLY A 1 368 ? -1.350 -10.622 11.664 1.00 57.75 368 GLY A O 1
ATOM 2847 N N . ALA A 1 369 ? -0.671 -9.754 13.618 1.00 49.62 369 ALA A N 1
ATOM 2848 C CA . ALA A 1 369 ? -0.708 -10.997 14.385 1.00 49.62 369 ALA A CA 1
ATOM 2849 C C . ALA A 1 369 ? -2.114 -11.338 14.912 1.00 49.62 369 ALA A C 1
ATOM 2851 O O . ALA A 1 369 ? -2.373 -12.487 15.273 1.00 49.62 369 ALA A O 1
ATOM 2852 N N . VAL A 1 370 ? -3.033 -10.365 14.944 1.00 57.81 370 VAL A N 1
ATOM 2853 C CA . VAL A 1 370 ? -4.455 -10.617 15.219 1.00 57.81 370 VAL A CA 1
ATOM 2854 C C . VAL A 1 370 ? -5.117 -11.176 13.963 1.00 57.81 370 VAL A C 1
ATOM 2856 O O . VAL A 1 370 ? -5.509 -10.430 13.070 1.00 57.81 370 VAL A O 1
ATOM 2859 N N . GLN A 1 371 ? -5.297 -12.495 13.915 1.00 60.34 371 GLN A N 1
ATOM 2860 C CA . GLN A 1 371 ? -6.300 -13.096 13.039 1.00 60.34 371 GLN A CA 1
ATOM 2861 C C . GLN A 1 371 ? -7.628 -13.153 13.813 1.00 60.34 371 GLN A C 1
ATOM 2863 O O . GLN A 1 371 ? -7.707 -13.930 14.769 1.00 60.34 371 GLN A O 1
ATOM 2868 N N . PRO A 1 372 ? -8.650 -12.347 13.458 1.00 67.25 372 PRO A N 1
ATOM 2869 C CA . PRO A 1 372 ? -9.956 -12.419 14.110 1.00 67.25 372 PRO A CA 1
ATOM 2870 C C . PRO A 1 372 ? -10.554 -13.819 13.945 1.00 67.25 372 PRO A C 1
ATOM 2872 O O . PRO A 1 372 ? -10.516 -14.401 12.853 1.00 67.25 372 PRO A O 1
ATOM 2875 N N . ARG A 1 373 ? -11.126 -14.363 15.022 1.00 73.12 373 ARG A N 1
ATOM 2876 C CA . ARG A 1 373 ? -11.856 -15.637 14.995 1.00 73.12 373 ARG A CA 1
ATOM 2877 C C . ARG A 1 373 ? -13.254 -15.387 14.449 1.00 73.12 373 ARG A C 1
ATOM 2879 O O . ARG A 1 373 ? -14.220 -15.303 15.195 1.00 73.12 373 ARG A O 1
ATOM 2886 N N . ARG A 1 374 ? -13.324 -15.185 13.132 1.00 72.00 374 ARG A N 1
ATOM 2887 C CA . ARG A 1 374 ? -14.576 -14.885 12.440 1.00 72.00 374 ARG A CA 1
ATOM 2888 C C . ARG A 1 374 ? -15.475 -16.115 12.411 1.00 72.00 374 ARG A C 1
ATOM 2890 O O . ARG A 1 374 ? -15.115 -17.127 11.813 1.00 72.00 374 ARG A O 1
ATOM 2897 N N . GLU A 1 375 ? -16.647 -15.975 13.004 1.00 74.44 375 GLU A N 1
ATOM 2898 C CA . GLU A 1 375 ? -17.760 -16.913 12.916 1.00 74.44 375 GLU A CA 1
ATOM 2899 C C . GLU A 1 375 ? -19.006 -16.134 12.468 1.00 74.44 375 GLU A C 1
ATOM 2901 O O . GLU A 1 375 ? -19.068 -14.908 12.599 1.00 74.44 375 GLU A O 1
ATOM 2906 N N . SER A 1 376 ? -19.995 -16.827 11.900 1.00 79.56 376 SER A N 1
ATOM 2907 C CA . SER A 1 376 ? -21.237 -16.180 11.474 1.00 79.56 376 SER A CA 1
ATOM 2908 C C . SER A 1 376 ? -22.053 -15.774 12.702 1.00 79.56 376 SER A C 1
ATOM 2910 O O . SER A 1 376 ? -22.517 -16.625 13.467 1.00 79.56 376 SER A O 1
ATOM 2912 N N . HIS A 1 377 ? -22.217 -14.469 12.910 1.00 80.81 377 HIS A N 1
ATOM 2913 C CA . HIS A 1 377 ? -22.889 -13.919 14.084 1.00 80.81 377 HIS A CA 1
ATOM 2914 C C . HIS A 1 377 ? -23.933 -12.876 13.704 1.00 80.81 377 HIS A C 1
ATOM 2916 O O . HIS A 1 377 ? -23.714 -12.038 12.828 1.00 80.81 377 HIS A O 1
ATOM 2922 N N . ASN A 1 378 ? -25.059 -12.892 14.417 1.00 84.56 378 ASN A N 1
ATOM 2923 C CA . ASN A 1 378 ? -26.082 -11.863 14.312 1.00 84.56 378 ASN A CA 1
ATOM 2924 C C . ASN A 1 378 ? -25.634 -10.601 15.071 1.00 84.56 378 ASN A C 1
ATOM 2926 O O . ASN A 1 378 ? -25.619 -10.569 16.305 1.00 84.56 378 ASN A O 1
ATOM 2930 N N . LEU A 1 379 ? -25.288 -9.538 14.340 1.00 89.06 379 LEU A N 1
ATOM 2931 C CA . LEU A 1 379 ? -24.797 -8.303 14.953 1.00 89.06 379 LEU A CA 1
ATOM 2932 C C . LEU A 1 379 ? -25.877 -7.573 15.775 1.00 89.06 379 LEU A C 1
ATOM 2934 O O . LEU A 1 379 ? -25.533 -6.866 16.722 1.00 89.06 379 LEU A O 1
ATOM 2938 N N . ALA A 1 380 ? -27.169 -7.762 15.475 1.00 88.56 380 ALA A N 1
ATOM 2939 C CA . ALA A 1 380 ? -28.261 -7.155 16.240 1.00 88.56 380 ALA A CA 1
ATOM 2940 C C . ALA A 1 380 ? -28.379 -7.731 17.656 1.00 88.56 380 ALA A C 1
ATOM 2942 O O . ALA A 1 380 ? -28.592 -6.983 18.610 1.00 88.56 380 ALA A O 1
ATOM 2943 N N . GLU A 1 381 ? -28.159 -9.037 17.818 1.00 88.88 381 GLU A N 1
ATOM 2944 C CA . GLU A 1 381 ? -28.092 -9.668 19.138 1.00 88.88 381 GLU A CA 1
ATOM 2945 C C . GLU A 1 381 ? -26.938 -9.085 19.966 1.00 88.88 381 GLU A C 1
ATOM 2947 O O . GLU A 1 381 ? -27.154 -8.637 21.092 1.00 88.88 381 GLU A O 1
ATOM 2952 N N . LEU A 1 382 ? -25.745 -8.970 19.373 1.00 89.56 382 LEU A N 1
ATOM 2953 C CA . LEU A 1 382 ? -24.570 -8.417 20.049 1.00 89.56 382 LEU A CA 1
ATOM 2954 C C . LEU A 1 382 ? -24.718 -6.924 20.399 1.00 89.56 382 LEU A C 1
ATOM 2956 O O . LEU A 1 382 ? -24.269 -6.494 21.466 1.00 89.56 382 LEU A O 1
ATOM 2960 N N . VAL A 1 383 ? -25.367 -6.126 19.542 1.00 92.00 383 VAL A N 1
ATOM 2961 C CA . VAL A 1 383 ? -25.727 -4.731 19.857 1.00 92.00 383 VAL A CA 1
ATOM 2962 C C . VAL A 1 383 ? -26.680 -4.676 21.046 1.00 92.00 383 VAL A C 1
ATOM 2964 O O . VAL A 1 383 ? -26.476 -3.857 21.944 1.00 92.00 383 VAL A O 1
ATOM 2967 N N . ARG A 1 384 ? -27.674 -5.567 21.104 1.00 90.06 384 ARG A N 1
ATOM 2968 C CA . ARG A 1 384 ? -28.632 -5.638 22.213 1.00 90.06 384 ARG A CA 1
ATOM 2969 C C . ARG A 1 384 ? -27.944 -6.014 23.525 1.00 90.06 384 ARG A C 1
ATOM 2971 O O . ARG A 1 384 ? -28.062 -5.254 24.486 1.00 90.06 384 ARG A O 1
ATOM 2978 N N . GLU A 1 385 ? -27.150 -7.089 23.535 1.00 90.00 385 GLU A N 1
ATOM 2979 C CA . GLU A 1 385 ? -26.311 -7.498 24.676 1.00 90.00 385 GLU A CA 1
ATOM 2980 C C . GLU A 1 385 ? -25.426 -6.344 25.172 1.00 90.00 385 GLU A C 1
ATOM 2982 O O . GLU A 1 385 ? -25.395 -6.031 26.362 1.00 90.00 385 GLU A O 1
ATOM 2987 N N . THR A 1 386 ? -24.733 -5.668 24.252 1.00 89.94 386 THR A N 1
ATOM 2988 C CA . THR A 1 386 ? -23.808 -4.581 24.602 1.00 89.94 386 THR A CA 1
ATOM 2989 C C . THR A 1 386 ? -24.548 -3.328 25.083 1.00 89.94 386 THR A C 1
ATOM 2991 O O . THR A 1 386 ? -24.051 -2.615 25.955 1.00 89.94 386 THR A O 1
ATOM 2994 N N . SER A 1 387 ? -25.762 -3.069 24.587 1.00 91.50 387 SER A N 1
ATOM 2995 C CA . SER A 1 387 ? -26.585 -1.941 25.038 1.00 91.50 387 SER A CA 1
ATOM 2996 C C . SER A 1 387 ? -27.034 -2.076 26.498 1.00 91.50 387 SER A C 1
ATOM 2998 O O . SER A 1 387 ? -27.078 -1.073 27.207 1.00 91.50 387 SER A O 1
ATOM 3000 N N . GLU A 1 388 ? -27.286 -3.299 26.981 1.00 91.94 388 GLU A N 1
ATOM 3001 C CA . GLU A 1 388 ? -27.604 -3.556 28.394 1.00 91.94 388 GLU A CA 1
ATOM 3002 C C . GLU A 1 388 ? -26.390 -3.304 29.305 1.00 91.94 388 GLU A C 1
ATOM 3004 O O . GLU A 1 388 ? -26.549 -2.790 30.410 1.00 91.94 388 GLU A O 1
ATOM 3009 N N . LEU A 1 389 ? -25.164 -3.567 28.828 1.00 88.56 389 LEU A N 1
ATOM 3010 C CA . LEU A 1 389 ? -23.927 -3.223 29.549 1.00 88.56 389 LEU A CA 1
ATOM 3011 C C . LEU A 1 389 ? -23.678 -1.705 29.605 1.00 88.56 389 LEU A C 1
ATOM 3013 O O . LEU A 1 389 ? -23.133 -1.200 30.586 1.00 88.56 389 LEU A O 1
ATOM 3017 N N . LEU A 1 390 ? -24.075 -0.972 28.561 1.00 89.75 390 LEU A N 1
ATOM 3018 C CA . LEU A 1 390 ? -23.924 0.483 28.481 1.00 89.75 390 LEU A CA 1
ATOM 3019 C C . LEU A 1 390 ? -25.034 1.251 29.221 1.00 89.75 390 LEU A C 1
ATOM 3021 O O . LEU A 1 390 ? -24.799 2.387 29.638 1.00 89.75 390 LEU A O 1
ATOM 3025 N N . ARG A 1 391 ? -26.222 0.660 29.418 1.00 91.75 391 ARG A N 1
ATOM 3026 C CA . ARG A 1 391 ? -27.384 1.345 30.012 1.00 91.75 391 ARG A CA 1
ATOM 3027 C C . ARG A 1 391 ? -27.115 1.924 31.415 1.00 91.75 391 ARG A C 1
ATOM 3029 O O . ARG A 1 391 ? -27.374 3.113 31.576 1.00 91.75 391 ARG A O 1
ATOM 3036 N N . PRO A 1 392 ? -26.491 1.217 32.383 1.00 89.62 392 PRO A N 1
ATOM 3037 C CA . PRO A 1 392 ? -26.171 1.802 33.693 1.00 89.62 392 PRO A CA 1
ATOM 3038 C C . PRO A 1 392 ? -25.221 3.009 33.620 1.00 89.62 392 PRO A C 1
ATOM 3040 O O . PRO A 1 392 ? -25.299 3.917 34.447 1.00 89.62 392 PRO A O 1
ATOM 3043 N N . ILE A 1 393 ? -24.326 3.032 32.625 1.00 87.69 393 ILE A N 1
ATOM 3044 C CA . ILE A 1 393 ? -23.383 4.136 32.391 1.00 87.69 393 ILE A CA 1
ATOM 3045 C C . ILE A 1 393 ? -24.131 5.337 31.796 1.00 87.69 393 ILE A C 1
ATOM 3047 O O . ILE A 1 393 ? -23.928 6.470 32.234 1.00 87.69 393 ILE A O 1
ATOM 3051 N N . ALA A 1 394 ? -25.033 5.086 30.842 1.00 90.06 394 ALA A N 1
ATOM 3052 C CA . ALA A 1 394 ? -25.909 6.099 30.260 1.00 90.06 394 ALA A CA 1
ATOM 3053 C C . ALA A 1 394 ? -26.845 6.719 31.315 1.00 90.06 394 ALA A C 1
ATOM 3055 O O . ALA A 1 394 ? -26.926 7.942 31.411 1.00 90.06 394 ALA A O 1
ATOM 3056 N N . ASP A 1 395 ? -27.463 5.900 32.171 1.00 89.38 395 ASP A N 1
ATOM 3057 C CA . ASP A 1 395 ? -28.345 6.352 33.254 1.00 89.38 395 ASP A CA 1
ATOM 3058 C C . ASP A 1 395 ? -27.593 7.222 34.277 1.00 89.38 395 ASP A C 1
ATOM 3060 O O . ASP A 1 395 ? -28.071 8.296 34.654 1.00 89.38 395 ASP A O 1
ATOM 3064 N N . ALA A 1 396 ? -26.378 6.819 34.671 1.00 86.25 396 ALA A N 1
ATOM 3065 C CA . ALA A 1 396 ? -25.513 7.612 35.550 1.00 86.25 396 ALA A CA 1
ATOM 3066 C C . ALA A 1 396 ? -25.108 8.961 34.921 1.00 86.25 396 ALA A C 1
ATOM 3068 O O . ALA A 1 396 ? -25.067 9.980 35.616 1.00 86.25 396 ALA A O 1
ATOM 3069 N N . ALA A 1 397 ? -24.868 8.988 33.605 1.00 86.19 397 ALA A N 1
ATOM 3070 C CA . ALA A 1 397 ? -24.608 10.205 32.830 1.00 86.19 397 ALA A CA 1
ATOM 3071 C C . ALA A 1 397 ? -25.879 11.026 32.512 1.00 86.19 397 ALA A C 1
ATOM 3073 O O . ALA A 1 397 ? -25.776 12.163 32.049 1.00 86.19 397 ALA A O 1
ATOM 3074 N N . ARG A 1 398 ? -27.078 10.484 32.784 1.00 92.94 398 ARG A N 1
ATOM 3075 C CA . ARG A 1 398 ? -28.394 11.023 32.386 1.00 92.94 398 ARG A CA 1
ATOM 3076 C C . ARG A 1 398 ? -28.547 11.184 30.867 1.00 92.94 398 ARG A C 1
ATOM 3078 O O . ARG A 1 398 ? -29.095 12.183 30.401 1.00 92.94 398 ARG A O 1
ATOM 3085 N N . VAL A 1 399 ? -28.058 10.212 30.103 1.00 94.69 399 VAL A N 1
ATOM 3086 C CA . VAL A 1 399 ? -28.117 10.158 28.635 1.00 94.69 399 VAL A CA 1
ATOM 3087 C C . VAL A 1 399 ? -29.101 9.070 28.205 1.00 94.69 399 VAL A C 1
ATOM 3089 O O . VAL A 1 399 ? -29.049 7.947 28.697 1.00 94.69 399 VAL A O 1
ATOM 3092 N N . VAL A 1 400 ? -29.997 9.376 27.265 1.00 94.62 400 VAL A N 1
ATOM 3093 C CA . VAL A 1 400 ? -30.992 8.408 26.774 1.00 94.62 400 VAL A CA 1
ATOM 3094 C C . VAL A 1 400 ? -30.367 7.501 25.711 1.00 94.62 400 VAL A C 1
ATOM 3096 O O . VAL A 1 400 ? -30.179 7.930 24.573 1.00 94.62 400 VAL A O 1
ATOM 3099 N N . LEU A 1 401 ? -30.083 6.244 26.059 1.00 94.56 401 LEU A N 1
ATOM 3100 C CA . LEU A 1 401 ? -29.609 5.224 25.117 1.00 94.56 401 LEU A CA 1
ATOM 3101 C C . LEU A 1 401 ? -30.786 4.544 24.394 1.00 94.56 401 LEU A C 1
ATOM 3103 O O . LEU A 1 401 ? -31.696 4.019 25.036 1.00 94.56 401 LEU A O 1
ATOM 3107 N N . LYS A 1 402 ? -30.756 4.520 23.058 1.00 93.75 402 LYS A N 1
ATOM 3108 C CA . LYS A 1 402 ? -31.746 3.847 22.200 1.00 93.75 402 LYS A CA 1
ATOM 3109 C C . LYS A 1 402 ? -31.063 2.854 21.265 1.00 93.75 402 LYS A C 1
ATOM 3111 O O . LYS A 1 402 ? -29.980 3.133 20.758 1.00 93.75 402 LYS A O 1
ATOM 3116 N N . VAL A 1 403 ? -31.732 1.739 20.984 1.00 90.81 403 VAL A N 1
ATOM 3117 C CA . VAL A 1 403 ? -31.352 0.793 19.926 1.00 90.81 403 VAL A CA 1
ATOM 3118 C C . VAL A 1 403 ? -32.439 0.823 18.854 1.00 90.81 403 VAL A C 1
ATOM 3120 O O . VAL A 1 403 ? -33.624 0.794 19.185 1.00 90.81 403 VAL A O 1
ATOM 3123 N N . VAL A 1 404 ? -32.043 0.927 17.585 1.00 87.62 404 VAL A N 1
ATOM 3124 C CA . VAL A 1 404 ? -32.949 0.964 16.428 1.00 87.62 404 VAL A CA 1
ATOM 3125 C C . VAL A 1 404 ? -32.498 -0.087 15.418 1.00 87.62 404 VAL A C 1
ATOM 3127 O O . VAL A 1 404 ? -31.495 0.079 14.727 1.00 87.62 404 VAL A O 1
ATOM 3130 N N . GLU A 1 405 ? -33.255 -1.173 15.333 1.00 78.62 405 GLU A N 1
ATOM 3131 C CA . GLU A 1 405 ? -33.061 -2.240 14.353 1.00 78.62 405 GLU A CA 1
ATOM 3132 C C . GLU A 1 405 ? -34.012 -1.976 13.174 1.00 78.62 405 GLU A C 1
ATOM 3134 O O . GLU A 1 405 ? -35.227 -1.931 13.361 1.00 78.62 405 GLU A O 1
ATOM 3139 N N . VAL A 1 406 ? -33.474 -1.742 11.972 1.00 70.44 406 VAL A N 1
ATOM 3140 C CA . VAL A 1 406 ? -34.272 -1.569 10.744 1.00 70.44 406 VAL A CA 1
ATOM 3141 C C . VAL A 1 406 ? -34.245 -2.880 9.961 1.00 70.44 406 VAL A C 1
ATOM 3143 O O . VAL A 1 406 ? -33.161 -3.411 9.725 1.00 70.44 406 VAL A O 1
ATOM 3146 N N . GLU A 1 407 ? -35.425 -3.393 9.591 1.00 54.88 407 GLU A N 1
ATOM 3147 C CA . GLU A 1 407 ? -35.646 -4.735 9.023 1.00 54.88 407 GLU A CA 1
ATOM 3148 C C . GLU A 1 407 ? -34.632 -5.135 7.939 1.00 54.88 407 GLU A C 1
ATOM 3150 O O . GLU A 1 407 ? -34.744 -4.740 6.780 1.00 54.88 407 GLU A O 1
ATOM 3155 N N . ALA A 1 408 ? -33.663 -5.968 8.317 1.00 60.34 408 ALA A N 1
ATOM 3156 C CA . ALA A 1 408 ? -32.800 -6.706 7.407 1.00 60.34 408 ALA A CA 1
ATOM 3157 C C . ALA A 1 408 ? -32.028 -7.793 8.164 1.00 60.34 408 ALA A C 1
ATOM 3159 O O . ALA A 1 408 ? -31.782 -7.696 9.369 1.00 60.34 408 ALA A O 1
ATOM 3160 N N . ASP A 1 409 ? -31.583 -8.809 7.428 1.00 72.38 409 ASP A N 1
ATOM 3161 C CA . ASP A 1 409 ? -30.634 -9.795 7.929 1.00 72.38 409 ASP A CA 1
ATOM 3162 C C . ASP A 1 409 ? -29.319 -9.113 8.363 1.00 72.38 409 ASP A C 1
ATOM 3164 O O . ASP A 1 409 ? -28.709 -8.369 7.591 1.00 72.38 409 ASP A O 1
ATOM 3168 N N . THR A 1 410 ? -28.894 -9.366 9.601 1.00 82.38 410 THR A N 1
ATOM 3169 C CA . THR A 1 410 ? -27.734 -8.748 10.266 1.00 82.38 410 THR A CA 1
ATOM 3170 C C . THR A 1 410 ? -26.598 -9.740 10.552 1.00 82.38 410 THR A C 1
ATOM 3172 O O . THR A 1 410 ? -25.711 -9.442 11.354 1.00 82.38 410 THR A O 1
ATOM 3175 N N . HIS A 1 411 ? -26.589 -10.903 9.888 1.00 82.06 411 HIS A N 1
ATOM 3176 C CA . HIS A 1 411 ? -25.478 -11.852 9.980 1.00 82.06 411 HIS A CA 1
ATOM 3177 C C . HIS A 1 411 ? -24.229 -11.361 9.230 1.00 82.06 411 HIS A C 1
ATOM 3179 O O . HIS A 1 411 ? -24.288 -10.996 8.049 1.00 82.06 411 HIS A O 1
ATOM 3185 N N . VAL A 1 412 ? -23.093 -11.395 9.929 1.00 83.75 412 VAL A N 1
ATOM 3186 C CA . VAL A 1 412 ? -21.748 -11.082 9.420 1.00 83.75 412 VAL A CA 1
ATOM 3187 C C . VAL A 1 412 ? -20.739 -12.108 9.934 1.00 83.75 412 VAL A C 1
ATOM 3189 O O . VAL A 1 412 ? -20.868 -12.590 11.060 1.00 83.75 412 VAL A O 1
ATOM 3192 N N . ASP A 1 413 ? -19.717 -12.412 9.136 1.00 81.94 413 ASP A N 1
ATOM 3193 C CA . ASP A 1 413 ? -18.581 -13.228 9.575 1.00 81.94 413 ASP A CA 1
ATOM 3194 C C . ASP A 1 413 ? -17.589 -12.353 10.355 1.00 81.94 413 ASP A C 1
ATOM 3196 O O . ASP A 1 413 ? -16.739 -11.670 9.772 1.00 81.94 413 ASP A O 1
ATOM 3200 N N . ALA A 1 414 ? -17.693 -12.358 11.684 1.00 85.38 414 ALA A N 1
ATOM 3201 C CA . ALA A 1 414 ? -16.910 -11.477 12.546 1.00 85.38 414 ALA A CA 1
ATOM 3202 C C . ALA A 1 414 ? -16.479 -12.147 13.854 1.00 85.38 414 ALA A C 1
ATOM 3204 O O . ALA A 1 414 ? -17.059 -13.133 14.292 1.00 85.38 414 ALA A O 1
ATOM 3205 N N . ASP A 1 415 ? -15.432 -11.613 14.477 1.00 87.19 415 ASP A N 1
ATOM 3206 C CA . ASP A 1 415 ? -15.005 -12.010 15.816 1.00 87.19 415 ASP A CA 1
ATOM 3207 C C . ASP A 1 415 ? -15.914 -11.332 16.854 1.00 87.19 415 ASP A C 1
ATOM 3209 O O . ASP A 1 415 ? -15.928 -10.102 16.984 1.00 87.19 415 ASP A O 1
ATOM 3213 N N . ARG A 1 416 ? -16.713 -12.130 17.577 1.00 86.75 416 ARG A N 1
ATOM 3214 C CA . ARG A 1 416 ? -17.715 -11.623 18.531 1.00 86.75 416 ARG A CA 1
ATOM 3215 C C . ARG A 1 416 ? -17.111 -10.749 19.624 1.00 86.75 416 ARG A C 1
ATOM 3217 O O . ARG A 1 416 ? -17.746 -9.779 20.036 1.00 86.75 416 ARG A O 1
ATOM 3224 N N . ASP A 1 417 ? -15.926 -11.093 20.123 1.00 86.06 417 ASP A N 1
ATOM 3225 C CA . ASP A 1 417 ? -15.300 -10.358 21.221 1.00 86.06 417 ASP A CA 1
ATOM 3226 C C . ASP A 1 417 ? -14.772 -9.006 20.724 1.00 86.06 417 ASP A C 1
ATOM 3228 O O . ASP A 1 417 ? -15.004 -7.985 21.374 1.00 86.06 417 ASP A O 1
ATOM 3232 N N . GLN A 1 418 ? -14.188 -8.964 19.522 1.00 88.19 418 GLN A N 1
ATOM 3233 C CA . GLN A 1 418 ? -13.752 -7.710 18.894 1.00 88.19 418 GLN A CA 1
ATOM 3234 C C . GLN A 1 418 ? -14.933 -6.816 18.491 1.00 88.19 418 GLN A C 1
ATOM 3236 O O . GLN A 1 418 ? -14.891 -5.605 18.710 1.00 88.19 418 GLN A O 1
ATOM 3241 N N . MET A 1 419 ? -16.030 -7.382 17.976 1.00 91.94 419 MET A N 1
ATOM 3242 C CA . MET A 1 419 ? -17.252 -6.611 17.710 1.00 91.94 419 MET A CA 1
ATOM 3243 C C . MET A 1 419 ? -17.872 -6.051 19.002 1.00 91.94 419 MET A C 1
ATOM 3245 O O . MET A 1 419 ? -18.346 -4.913 19.015 1.00 91.94 419 MET A O 1
ATOM 3249 N N . ARG A 1 420 ? -17.808 -6.792 20.120 1.00 90.56 420 ARG A N 1
ATOM 3250 C CA . ARG A 1 420 ? -18.228 -6.295 21.444 1.00 90.56 420 ARG A CA 1
ATOM 3251 C C . ARG A 1 420 ? -17.331 -5.147 21.917 1.00 90.56 420 ARG A C 1
ATOM 3253 O O . ARG A 1 420 ? -17.838 -4.135 22.395 1.00 90.56 420 ARG A O 1
ATOM 3260 N N . GLN A 1 421 ? -16.013 -5.276 21.749 1.00 87.50 421 GLN A N 1
ATOM 3261 C CA . GLN A 1 421 ? -15.025 -4.241 22.081 1.00 87.50 421 GLN A CA 1
ATOM 3262 C C . GLN A 1 421 ? -15.262 -2.955 21.270 1.00 87.50 421 GLN A C 1
ATOM 3264 O O . GLN A 1 421 ? -15.308 -1.869 21.847 1.00 87.50 421 GLN A O 1
ATOM 3269 N N . LEU A 1 422 ? -15.506 -3.077 19.960 1.00 92.25 422 LEU A N 1
ATOM 3270 C CA . LEU A 1 422 ? -15.878 -1.974 19.067 1.00 92.25 422 LEU A CA 1
ATOM 3271 C C . LEU A 1 422 ? -17.141 -1.243 19.550 1.00 92.25 422 LEU A C 1
ATOM 3273 O O . LEU A 1 422 ? -17.144 -0.017 19.666 1.00 92.25 422 LEU A O 1
ATOM 3277 N N . LEU A 1 423 ? -18.201 -1.988 19.878 1.00 92.56 423 LEU A N 1
ATOM 3278 C CA . LEU A 1 423 ? -19.460 -1.425 20.375 1.00 92.56 423 LEU A CA 1
ATOM 3279 C C . LEU A 1 423 ? -19.297 -0.715 21.726 1.00 92.56 423 LEU A C 1
ATOM 3281 O O . LEU A 1 423 ? -19.830 0.381 21.909 1.00 92.56 423 LEU A O 1
ATOM 3285 N N . LEU A 1 424 ? -18.526 -1.294 22.651 1.00 89.31 424 LEU A N 1
ATOM 3286 C CA . LEU A 1 424 ? -18.204 -0.671 23.938 1.00 89.31 424 LEU A CA 1
ATOM 3287 C C . LEU A 1 424 ? -17.361 0.603 23.769 1.00 89.31 424 LEU A C 1
ATOM 3289 O O . LEU A 1 424 ? -17.602 1.582 24.475 1.00 89.31 424 LEU A O 1
ATOM 3293 N N . HIS A 1 425 ? -16.411 0.628 22.828 1.00 87.75 425 HIS A N 1
ATOM 3294 C CA . HIS A 1 425 ? -15.609 1.818 22.529 1.00 87.75 425 HIS A CA 1
ATOM 3295 C C . HIS A 1 425 ? -16.448 2.947 21.919 1.00 87.75 425 HIS A C 1
ATOM 3297 O O . HIS A 1 425 ? -16.419 4.069 22.430 1.00 87.75 425 HIS A O 1
ATOM 3303 N N . LEU A 1 426 ? -17.213 2.670 20.858 1.00 92.69 426 LEU A N 1
ATOM 3304 C CA . LEU A 1 426 ? -18.013 3.694 20.180 1.00 92.69 426 LEU A CA 1
ATOM 3305 C C . LEU A 1 426 ? -19.175 4.177 21.060 1.00 92.69 426 LEU A C 1
ATOM 3307 O O . LEU A 1 426 ? -19.324 5.381 21.264 1.00 92.69 426 LEU A O 1
ATOM 3311 N N . GLY A 1 427 ? -19.950 3.259 21.646 1.00 91.12 427 GLY A N 1
ATOM 3312 C CA . GLY A 1 427 ? -21.064 3.600 22.536 1.00 91.12 427 GLY A CA 1
ATOM 3313 C C . GLY A 1 427 ? -20.606 4.273 23.835 1.00 91.12 427 GLY A C 1
ATOM 3314 O O . GLY A 1 427 ? -21.222 5.241 24.280 1.00 91.12 427 GLY A O 1
ATOM 3315 N N . GLY A 1 428 ? -19.484 3.826 24.409 1.00 88.06 428 GLY A N 1
ATOM 3316 C CA . GLY A 1 428 ? -18.874 4.456 25.581 1.00 88.06 428 GLY A CA 1
ATOM 3317 C C . GLY A 1 428 ? -18.398 5.884 25.305 1.00 88.06 428 GLY A C 1
ATOM 3318 O O . GLY A 1 428 ? -18.655 6.774 26.116 1.00 88.06 428 GLY A O 1
ATOM 3319 N N . ASN A 1 429 ? -17.771 6.134 24.149 1.00 89.19 429 ASN A N 1
ATOM 3320 C CA . ASN A 1 429 ? -17.402 7.486 23.719 1.00 89.19 429 ASN A CA 1
ATOM 3321 C C . ASN A 1 429 ? -18.640 8.369 23.494 1.00 89.19 429 ASN A C 1
ATOM 3323 O O . ASN A 1 429 ? -18.678 9.492 23.995 1.00 89.19 429 ASN A O 1
ATOM 3327 N N . ALA A 1 430 ? -19.664 7.857 22.807 1.00 91.88 430 ALA A N 1
ATOM 3328 C CA . ALA A 1 430 ? -20.905 8.583 22.548 1.00 91.88 430 ALA A CA 1
ATOM 3329 C C . ALA A 1 430 ? -21.596 9.034 23.849 1.00 91.88 430 ALA A C 1
ATOM 3331 O O . ALA A 1 430 ? -21.928 10.209 23.994 1.00 91.88 430 ALA A O 1
ATOM 3332 N N . ILE A 1 431 ? -21.738 8.141 24.838 1.00 90.75 431 ILE A N 1
ATOM 3333 C CA . ILE A 1 431 ? -22.303 8.484 26.158 1.00 90.75 431 ILE A CA 1
ATOM 3334 C C . ILE A 1 431 ? -21.429 9.527 26.864 1.00 90.75 431 ILE A C 1
ATOM 3336 O O . ILE A 1 431 ? -21.935 10.528 27.363 1.00 90.75 431 ILE A O 1
ATOM 3340 N N . LYS A 1 432 ? -20.110 9.314 26.876 1.00 85.75 432 LYS A N 1
ATOM 3341 C CA . LYS A 1 432 ? -19.131 10.156 27.573 1.00 85.75 432 LYS A CA 1
ATOM 3342 C C . LYS A 1 432 ? -19.097 11.607 27.087 1.00 85.75 432 LYS A C 1
ATOM 3344 O O . LYS A 1 432 ? -18.894 12.503 27.901 1.00 85.75 432 LYS A O 1
ATOM 3349 N N . PHE A 1 433 ? -19.256 11.837 25.785 1.00 87.75 433 PHE A N 1
ATOM 3350 C CA . PHE A 1 433 ? -19.217 13.176 25.184 1.00 87.75 433 PHE A CA 1
ATOM 3351 C C . PHE A 1 433 ? -20.613 13.793 24.964 1.00 87.75 433 PHE A C 1
ATOM 3353 O O . PHE A 1 433 ? -20.717 14.899 24.423 1.00 87.75 433 PHE A O 1
ATOM 3360 N N . THR A 1 434 ? -21.675 13.122 25.431 1.00 91.50 434 THR A N 1
ATOM 3361 C CA . THR A 1 434 ? -23.051 13.635 25.427 1.00 91.50 434 THR A CA 1
ATOM 3362 C C . THR A 1 434 ? -23.400 14.285 26.772 1.00 91.50 434 THR A C 1
ATOM 3364 O O . THR A 1 434 ? -23.341 13.617 27.804 1.00 91.50 434 THR A O 1
ATOM 3367 N N . PRO A 1 435 ? -23.795 15.574 26.806 1.00 89.50 435 PRO A N 1
ATOM 3368 C CA . PRO A 1 435 ? -24.273 16.219 28.027 1.00 89.50 435 PRO A CA 1
ATOM 3369 C C . PRO A 1 435 ? -25.531 15.559 28.612 1.00 89.50 435 PRO A C 1
ATOM 3371 O O . PRO A 1 435 ? -26.360 15.004 27.890 1.00 89.50 435 PRO A O 1
ATOM 3374 N N . ALA A 1 436 ? -25.717 15.702 29.926 1.00 90.12 436 ALA A N 1
ATOM 3375 C CA . ALA A 1 436 ? -26.916 15.245 30.627 1.00 90.12 436 ALA A CA 1
ATOM 3376 C C . ALA A 1 436 ? -28.204 15.800 29.982 1.00 90.12 436 ALA A C 1
ATOM 3378 O O . ALA A 1 436 ? -28.343 17.009 29.796 1.00 90.12 436 ALA A O 1
ATOM 3379 N N . GLY A 1 437 ? -29.154 14.914 29.679 1.00 89.00 437 GLY A N 1
ATOM 3380 C CA . GLY A 1 437 ? -30.383 15.211 28.935 1.00 89.00 437 GLY A CA 1
ATOM 3381 C C . GLY A 1 437 ? -30.299 14.954 27.423 1.00 89.00 437 GLY A C 1
ATOM 3382 O O . GLY A 1 437 ? -31.332 14.999 26.758 1.00 89.00 437 GLY A O 1
ATOM 3383 N N . GLY A 1 438 ? -29.110 14.667 26.881 1.00 93.12 438 GLY A N 1
ATOM 3384 C CA . GLY A 1 438 ? -28.929 14.238 25.492 1.00 93.12 438 GLY A CA 1
ATOM 3385 C C . GLY A 1 438 ? -29.290 12.767 25.247 1.00 93.12 438 GLY A C 1
ATOM 3386 O O . GLY A 1 438 ? -29.751 12.051 26.142 1.00 93.12 438 GLY A O 1
ATOM 3387 N N . SER A 1 439 ? -29.062 12.293 24.022 1.00 95.12 439 SER A N 1
ATOM 3388 C CA . SER A 1 439 ? -29.335 10.908 23.622 1.00 95.12 439 SER A CA 1
ATOM 3389 C C . SER A 1 439 ? -28.240 10.302 22.753 1.00 95.12 439 SER A C 1
ATOM 3391 O O . SER A 1 439 ? -27.600 11.007 21.976 1.00 95.12 439 SER A O 1
ATOM 3393 N N . VAL A 1 440 ? -28.104 8.979 22.843 1.00 96.50 440 VAL A N 1
ATOM 3394 C CA . VAL A 1 440 ? -27.259 8.150 21.978 1.00 96.50 440 VAL A CA 1
ATOM 3395 C C . VAL A 1 440 ? -28.133 7.094 21.306 1.00 96.50 440 VAL A C 1
ATOM 3397 O O . VAL A 1 440 ? -28.937 6.436 21.971 1.00 96.50 440 VAL A O 1
ATOM 3400 N N . VAL A 1 441 ? -27.985 6.919 19.995 1.00 96.25 441 VAL A N 1
ATOM 3401 C CA . VAL A 1 441 ? -28.728 5.938 19.197 1.00 96.25 441 VAL A CA 1
ATOM 3402 C C . VAL A 1 441 ? -27.751 4.958 18.553 1.00 96.25 441 VAL A C 1
ATOM 3404 O O . VAL A 1 441 ? -26.887 5.347 17.770 1.00 96.25 441 VAL A O 1
ATOM 3407 N N . LEU A 1 442 ? -27.911 3.674 18.872 1.00 94.69 442 LEU A N 1
ATOM 3408 C CA . LEU A 1 442 ? -27.266 2.563 18.179 1.00 94.69 442 LEU A CA 1
ATOM 3409 C C . LEU A 1 442 ? -28.231 2.064 17.101 1.00 94.69 442 LEU A C 1
ATOM 3411 O O . LEU A 1 442 ? -29.225 1.407 17.416 1.00 94.69 442 LEU A O 1
ATOM 3415 N N . ARG A 1 443 ? -27.975 2.403 15.837 1.00 93.38 443 ARG A N 1
ATOM 3416 C CA . ARG A 1 443 ? -28.831 2.020 14.708 1.00 93.38 443 ARG A CA 1
ATOM 3417 C C . ARG A 1 443 ? -28.135 0.990 13.826 1.00 93.38 443 ARG A C 1
ATOM 3419 O O . ARG A 1 443 ? -26.999 1.194 13.407 1.00 93.38 443 ARG A O 1
ATOM 3426 N N . LEU A 1 444 ? -28.833 -0.096 13.509 1.00 91.19 444 LEU A N 1
ATOM 3427 C CA . LEU A 1 444 ? -28.380 -1.121 12.569 1.00 91.19 444 LEU A CA 1
ATOM 3428 C C . LEU A 1 444 ? -29.245 -1.118 11.310 1.00 91.19 444 LEU A C 1
ATOM 3430 O O . LEU A 1 444 ? -30.472 -1.045 11.384 1.00 91.19 444 LEU A O 1
ATOM 3434 N N . THR A 1 445 ? -28.589 -1.254 10.160 1.00 89.25 445 THR A N 1
ATOM 3435 C CA . THR A 1 445 ? -29.232 -1.497 8.865 1.00 89.25 445 THR A CA 1
ATOM 3436 C C . THR A 1 445 ? -28.463 -2.590 8.125 1.00 89.25 445 THR A C 1
ATOM 3438 O O . THR A 1 445 ? -27.292 -2.400 7.779 1.00 89.25 445 THR A O 1
ATOM 3441 N N . GLY A 1 446 ? -29.098 -3.731 7.872 1.00 80.50 446 GLY A N 1
ATOM 3442 C CA . GLY A 1 446 ? -28.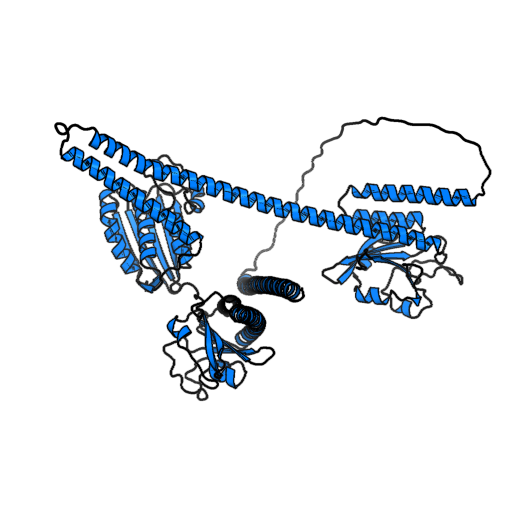567 -4.744 6.957 1.00 80.50 446 GLY A CA 1
ATOM 3443 C C . GLY A 1 446 ? -28.891 -4.412 5.496 1.00 80.50 446 GLY A C 1
ATOM 3444 O O . GLY A 1 446 ? -29.860 -3.717 5.201 1.00 80.50 446 GLY A O 1
ATOM 3445 N N . GLY A 1 447 ? -28.082 -4.921 4.573 1.00 69.56 447 GLY A N 1
ATOM 3446 C CA . GLY A 1 447 ? -28.330 -4.879 3.130 1.00 69.56 447 GLY A CA 1
ATOM 3447 C C . GLY A 1 447 ? -27.658 -6.062 2.435 1.00 69.56 447 GLY A C 1
ATOM 3448 O O . GLY A 1 447 ? -27.058 -6.912 3.090 1.00 69.56 447 GLY A O 1
ATOM 3449 N N . GLU A 1 448 ? -27.728 -6.145 1.109 1.00 63.19 448 GLU A N 1
ATOM 3450 C CA . GLU A 1 448 ? -27.143 -7.274 0.361 1.00 63.19 448 GLU A CA 1
ATOM 3451 C C . GLU A 1 448 ? -25.613 -7.342 0.488 1.00 63.19 448 GLU A C 1
ATOM 3453 O O . GLU A 1 448 ? -25.040 -8.419 0.628 1.00 63.19 448 GLU A O 1
ATOM 3458 N N . ARG A 1 449 ? -24.944 -6.181 0.501 1.00 66.88 449 ARG A N 1
ATOM 3459 C CA . ARG A 1 449 ? -23.472 -6.077 0.489 1.00 66.88 449 ARG A CA 1
ATOM 3460 C C . ARG A 1 449 ? -22.820 -6.138 1.877 1.00 66.88 449 ARG A C 1
ATOM 3462 O O . ARG A 1 449 ? -21.609 -6.311 1.970 1.00 66.88 449 ARG A O 1
ATOM 3469 N N . GLY A 1 450 ? -23.586 -5.979 2.955 1.00 82.81 450 GLY A N 1
ATOM 3470 C CA . GLY A 1 450 ? -23.027 -5.792 4.295 1.00 82.81 450 GLY A CA 1
ATOM 3471 C C . GLY A 1 450 ? -24.050 -5.382 5.348 1.00 82.81 450 GLY A C 1
ATOM 3472 O O . GLY A 1 450 ? -25.240 -5.238 5.064 1.00 82.81 450 GLY A O 1
ATOM 3473 N N . VAL A 1 451 ? -23.555 -5.144 6.559 1.00 89.19 451 VAL A N 1
ATOM 3474 C CA . VAL A 1 451 ? -24.291 -4.523 7.663 1.00 89.19 451 VAL A CA 1
ATOM 3475 C C . VAL A 1 451 ? -23.641 -3.181 7.981 1.00 89.19 451 VAL A C 1
ATOM 3477 O O . VAL A 1 451 ? -22.420 -3.080 8.095 1.00 89.19 451 VAL A O 1
ATOM 3480 N N . SER A 1 452 ? -24.460 -2.139 8.117 1.00 92.31 452 SER A N 1
ATOM 3481 C CA . SER A 1 452 ? -24.017 -0.835 8.611 1.00 92.31 452 SER A CA 1
ATOM 3482 C C . SER A 1 452 ? -24.506 -0.619 10.039 1.00 92.31 452 SER A C 1
ATOM 3484 O O . SER A 1 452 ? -25.705 -0.692 10.314 1.00 92.31 452 SER A O 1
ATOM 3486 N N . LEU A 1 453 ? -23.563 -0.331 10.928 1.00 93.75 453 LEU A N 1
ATOM 3487 C CA . LEU A 1 453 ? -23.780 0.115 12.297 1.00 93.75 453 LEU A CA 1
ATOM 3488 C C . LEU A 1 453 ? -23.557 1.626 12.350 1.00 93.75 453 LEU A C 1
ATOM 3490 O O . LEU A 1 453 ? -22.541 2.127 11.874 1.00 93.75 453 LEU A O 1
ATOM 3494 N N . PHE A 1 454 ? -24.487 2.342 12.964 1.00 95.19 454 PHE A N 1
ATOM 3495 C CA . PHE A 1 454 ? -24.394 3.771 13.219 1.00 95.19 454 PHE A CA 1
ATOM 3496 C C . PHE A 1 454 ? -24.464 4.008 14.726 1.00 95.19 454 PHE A C 1
ATOM 3498 O O . PHE A 1 454 ? -25.354 3.489 15.403 1.00 95.19 454 PHE A O 1
ATOM 3505 N N . VAL A 1 455 ? -23.525 4.794 15.241 1.00 96.12 455 VAL A N 1
ATOM 3506 C CA . VAL A 1 455 ? -23.515 5.286 16.620 1.00 96.12 455 VAL A CA 1
ATOM 3507 C C . VAL A 1 455 ? -23.675 6.797 16.551 1.00 96.12 455 VAL A C 1
ATOM 3509 O O . VAL A 1 455 ? -22.736 7.506 16.194 1.00 96.12 455 VAL A O 1
ATOM 3512 N N . GLU A 1 456 ? -24.889 7.263 16.822 1.00 96.31 456 GLU A N 1
ATOM 3513 C CA . GLU A 1 456 ? -25.304 8.662 16.708 1.00 96.31 456 GLU A CA 1
ATOM 3514 C C . GLU A 1 456 ? -25.411 9.269 18.114 1.00 96.31 456 GLU A C 1
ATOM 3516 O O . GLU A 1 456 ? -26.048 8.682 18.989 1.00 96.31 456 GLU A O 1
ATOM 3521 N N . ASP A 1 457 ? -24.798 10.428 18.346 1.00 96.06 457 ASP A N 1
ATOM 3522 C CA . ASP A 1 457 ? -24.821 11.153 19.620 1.00 96.06 457 ASP A CA 1
ATOM 3523 C C . ASP A 1 457 ? -25.337 12.586 19.441 1.00 96.06 457 ASP A C 1
ATOM 3525 O O . ASP A 1 457 ? -25.187 13.181 18.376 1.00 96.06 457 ASP A O 1
ATOM 3529 N N . THR A 1 458 ? -25.931 13.159 20.491 1.00 94.38 458 THR A N 1
ATOM 3530 C CA . THR A 1 458 ? -26.308 14.587 20.547 1.00 94.38 458 THR A CA 1
ATOM 3531 C C . THR A 1 458 ? -25.320 15.383 21.410 1.00 94.38 458 THR A C 1
ATOM 3533 O O . THR A 1 458 ? -25.723 16.199 22.244 1.00 94.38 458 THR A O 1
ATOM 3536 N N . GLY A 1 459 ? -24.032 15.054 21.312 1.00 90.00 459 GLY A N 1
ATOM 3537 C CA . GLY A 1 459 ? -22.975 15.571 22.166 1.00 90.00 459 GLY A CA 1
ATOM 3538 C C . GLY A 1 459 ? -22.347 16.880 21.697 1.00 90.00 459 GLY A C 1
ATOM 3539 O O . GLY A 1 459 ? -22.909 17.646 20.915 1.00 90.00 459 GLY A O 1
ATOM 3540 N N . ILE A 1 460 ? -21.139 17.147 22.196 1.00 88.56 460 ILE A N 1
ATOM 3541 C CA . ILE A 1 460 ? -20.398 18.389 21.908 1.00 88.56 460 ILE A CA 1
ATOM 3542 C C . ILE A 1 460 ? -20.009 18.558 20.427 1.00 88.56 460 ILE A C 1
ATOM 3544 O O . ILE A 1 460 ? -19.745 19.681 19.994 1.00 88.56 460 ILE A O 1
ATOM 3548 N N . GLY A 1 461 ? -20.010 17.473 19.648 1.00 88.44 461 GLY A N 1
ATOM 3549 C CA . GLY A 1 461 ? -19.556 17.447 18.259 1.00 88.44 461 GLY A CA 1
ATOM 3550 C C . GLY A 1 461 ? -18.034 17.579 18.100 1.00 88.44 461 GLY A C 1
ATOM 3551 O O . GLY A 1 461 ? -17.300 17.877 19.042 1.00 88.44 461 GLY A O 1
ATOM 3552 N N . ILE A 1 462 ? -17.563 17.344 16.879 1.00 88.88 462 ILE A N 1
ATOM 3553 C CA . ILE A 1 462 ? -16.152 17.291 16.486 1.00 88.88 462 ILE A CA 1
ATOM 3554 C C . ILE A 1 462 ? -15.923 18.354 15.398 1.00 88.88 462 ILE A C 1
ATOM 3556 O O . ILE A 1 462 ? -16.712 18.418 14.452 1.00 88.88 462 ILE A O 1
ATOM 3560 N N . PRO A 1 463 ? -14.888 19.210 15.505 1.00 88.12 463 PRO A N 1
ATOM 3561 C CA . PRO A 1 463 ? -14.541 20.157 14.446 1.00 88.12 463 PRO A CA 1
ATOM 3562 C C . PRO A 1 463 ? -14.085 19.446 13.167 1.00 88.12 463 PRO A C 1
ATOM 3564 O O . PRO A 1 463 ? -13.367 18.453 13.225 1.00 88.12 463 PRO A O 1
ATOM 3567 N N . GLU A 1 464 ? -14.437 19.997 12.007 1.00 87.44 464 GLU A N 1
ATOM 3568 C CA . GLU A 1 464 ? -14.097 19.431 10.692 1.00 87.44 464 GLU A CA 1
ATOM 3569 C C . GLU A 1 464 ? -12.590 19.120 10.497 1.00 87.44 464 GLU A C 1
ATOM 3571 O O . GLU A 1 464 ? -12.292 18.001 10.083 1.00 87.44 464 GLU A O 1
ATOM 3576 N N . PRO A 1 465 ? -11.620 19.977 10.906 1.00 85.50 465 PRO A N 1
ATOM 3577 C CA . PRO A 1 465 ? -10.178 19.687 10.775 1.00 85.50 465 PRO A CA 1
ATOM 3578 C C . PRO A 1 465 ? -9.643 18.543 11.658 1.00 85.50 465 PRO A C 1
ATOM 3580 O O . PRO A 1 465 ? -8.451 18.217 11.602 1.00 85.50 465 PRO A O 1
ATOM 3583 N N . GLU A 1 466 ? -10.495 17.990 12.522 1.00 85.94 466 GLU A N 1
ATOM 3584 C CA . GLU A 1 466 ? -10.173 16.927 13.473 1.00 85.94 466 GLU A CA 1
ATOM 3585 C C . GLU A 1 466 ? -10.732 15.566 13.019 1.00 85.94 466 GLU A C 1
ATOM 3587 O O . GLU A 1 466 ? -10.243 14.539 13.484 1.00 85.94 466 GLU A O 1
ATOM 3592 N N . LEU A 1 467 ? -11.722 15.532 12.111 1.00 86.75 467 LEU A N 1
ATOM 3593 C CA . LEU A 1 467 ? -12.458 14.313 11.724 1.00 86.75 467 LEU A CA 1
ATOM 3594 C C . LEU A 1 467 ? -11.574 13.211 11.118 1.00 86.75 467 LEU A C 1
ATOM 3596 O O . LEU A 1 467 ? -11.829 12.031 11.356 1.00 86.75 467 LEU A O 1
ATOM 3600 N N . ASP A 1 468 ? -10.512 13.577 10.402 1.00 84.19 468 ASP A N 1
ATOM 3601 C CA . ASP A 1 468 ? -9.551 12.603 9.870 1.00 84.19 468 ASP A CA 1
ATOM 3602 C C . ASP A 1 468 ? -8.635 12.041 10.974 1.00 84.19 468 ASP A C 1
ATOM 3604 O O . ASP A 1 468 ? -8.284 10.856 10.966 1.00 84.19 468 ASP A O 1
ATOM 3608 N N . LYS A 1 469 ? -8.298 12.889 11.958 1.00 83.31 469 LYS A N 1
ATOM 3609 C CA . LYS A 1 469 ? -7.280 12.656 12.996 1.00 83.31 469 LYS A CA 1
ATOM 3610 C C . LYS A 1 469 ? -7.808 11.981 14.258 1.00 83.31 469 LYS A C 1
ATOM 3612 O O . LYS A 1 469 ? -7.032 11.384 14.990 1.00 83.31 469 LYS A O 1
ATOM 3617 N N . ILE A 1 470 ? -9.110 12.032 14.550 1.00 86.69 470 ILE A N 1
ATOM 3618 C CA . ILE A 1 470 ? -9.694 11.391 15.754 1.00 86.69 470 ILE A CA 1
ATOM 3619 C C . ILE A 1 470 ? -9.452 9.874 15.836 1.00 86.69 470 ILE A C 1
ATOM 3621 O O . ILE A 1 470 ? -9.549 9.293 16.915 1.00 86.69 470 ILE A O 1
ATOM 3625 N N . PHE A 1 471 ? -9.146 9.233 14.709 1.00 87.31 471 PHE A N 1
ATOM 3626 C CA . PHE A 1 471 ? -8.776 7.821 14.627 1.00 87.31 471 PHE A CA 1
ATOM 3627 C C . PHE A 1 471 ? -7.256 7.588 14.673 1.00 87.31 471 PHE A C 1
ATOM 3629 O O . PHE A 1 471 ? -6.819 6.435 14.719 1.00 87.31 471 PHE A O 1
ATOM 3636 N N . ASP A 1 472 ? -6.447 8.649 14.648 1.00 80.69 472 ASP A N 1
ATOM 3637 C CA . ASP A 1 472 ? -5.005 8.553 14.818 1.00 80.69 472 ASP A CA 1
ATOM 3638 C C . ASP A 1 472 ? -4.671 8.195 16.266 1.00 80.69 472 ASP A C 1
ATOM 3640 O O . ASP A 1 472 ? -5.366 8.524 17.234 1.00 80.69 472 ASP A O 1
ATOM 3644 N N . ARG A 1 473 ? -3.568 7.471 16.422 1.00 75.94 473 ARG A N 1
ATOM 3645 C CA . ARG A 1 473 ? -3.179 6.887 17.703 1.00 75.94 473 ARG A CA 1
ATOM 3646 C C . ARG A 1 473 ? -2.823 7.995 18.688 1.00 75.94 473 ARG A C 1
ATOM 3648 O O . ARG A 1 473 ? -1.963 8.823 18.401 1.00 75.94 473 ARG A O 1
ATOM 3655 N N . PHE A 1 474 ? -3.410 7.938 19.882 1.00 68.44 474 PHE A N 1
ATOM 3656 C CA . PHE A 1 474 ? -3.190 8.904 20.968 1.00 68.44 474 PHE A CA 1
ATOM 3657 C C . PHE A 1 474 ? -3.677 10.324 20.650 1.00 68.44 474 PHE A C 1
ATOM 3659 O O . PHE A 1 474 ? -3.385 11.242 21.417 1.00 68.44 474 PHE A O 1
ATOM 3666 N N . TYR A 1 475 ? -4.439 10.513 19.567 1.00 71.75 475 TYR A N 1
ATOM 3667 C CA . TYR A 1 475 ? -4.998 11.813 19.230 1.00 71.75 475 TYR A CA 1
ATOM 3668 C C . TYR A 1 475 ? -6.095 12.211 20.222 1.00 71.75 475 TYR A C 1
ATOM 3670 O O . TYR A 1 475 ? -6.953 11.404 20.590 1.00 71.75 475 TYR A O 1
ATOM 3678 N N . GLN A 1 476 ? -6.064 13.466 20.668 1.00 71.00 476 GLN A N 1
ATOM 3679 C CA . GLN A 1 476 ? -7.085 14.061 21.526 1.00 71.00 476 GLN A CA 1
ATOM 3680 C C . GLN A 1 476 ? -7.304 15.508 21.097 1.00 71.00 476 GLN A C 1
ATOM 3682 O O . GLN A 1 476 ? -6.349 16.270 20.971 1.00 71.00 476 GLN A O 1
ATOM 3687 N N . ILE A 1 477 ? -8.567 15.882 20.892 1.00 72.94 477 ILE A N 1
ATOM 3688 C CA . ILE A 1 477 ? -8.950 17.244 20.509 1.00 72.94 477 ILE A CA 1
ATOM 3689 C C . ILE A 1 477 ? -8.614 18.177 21.672 1.00 72.94 477 ILE A C 1
ATOM 3691 O O . ILE A 1 477 ? -9.142 18.009 22.776 1.00 72.94 477 ILE A O 1
ATOM 3695 N N . ASP A 1 478 ? -7.772 19.179 21.423 1.00 60.59 478 ASP A N 1
ATOM 3696 C CA . ASP A 1 478 ? -7.126 19.986 22.466 1.00 60.59 478 ASP A CA 1
ATOM 3697 C C . ASP A 1 478 ? -8.031 21.101 23.044 1.00 60.59 478 ASP A C 1
ATOM 3699 O O . ASP A 1 478 ? -7.653 22.262 23.203 1.00 60.59 478 ASP A O 1
ATOM 3703 N N . SER A 1 479 ? -9.284 20.745 23.344 1.00 57.47 479 SER A N 1
ATOM 3704 C CA . SER A 1 479 ? -10.290 21.638 23.916 1.00 57.47 479 SER A CA 1
ATOM 3705 C C . SER A 1 479 ? -10.370 21.511 25.440 1.00 57.47 479 SER A C 1
ATOM 3707 O O . SER A 1 479 ? -10.263 20.425 26.018 1.00 57.47 479 SER A O 1
ATOM 3709 N N . SER A 1 480 ? -10.640 22.634 26.107 1.00 53.59 480 SER A N 1
ATOM 3710 C CA . SER A 1 480 ? -10.881 22.694 27.556 1.00 53.59 480 SER A CA 1
ATOM 3711 C C . SER A 1 480 ? -12.032 21.789 28.017 1.00 53.59 480 SER A C 1
ATOM 3713 O O . SER A 1 480 ? -11.988 21.277 29.133 1.00 53.59 480 SER A O 1
ATOM 3715 N N . LEU A 1 481 ? -13.018 21.548 27.146 1.00 50.88 481 LEU A N 1
ATOM 3716 C CA . LEU A 1 481 ? -14.137 20.635 27.382 1.00 50.88 481 LEU A CA 1
ATOM 3717 C C . LEU A 1 481 ? -13.696 19.163 27.369 1.00 50.88 481 LEU A C 1
ATOM 3719 O O . LEU A 1 481 ? -14.071 18.412 28.262 1.00 50.88 481 LEU A O 1
ATOM 3723 N N . VAL A 1 482 ? -12.860 18.738 26.413 1.00 54.97 482 VAL A N 1
ATOM 3724 C CA . VAL A 1 482 ? -12.404 17.334 26.306 1.00 54.97 482 VAL A CA 1
ATOM 3725 C C . VAL A 1 482 ? -11.461 16.945 27.450 1.00 54.97 482 VAL A C 1
ATOM 3727 O O . VAL A 1 482 ? -11.557 15.827 27.966 1.00 54.97 482 VAL A O 1
ATOM 3730 N N . ARG A 1 483 ? -10.625 17.877 27.935 1.00 51.34 483 ARG A N 1
ATOM 3731 C CA . ARG A 1 483 ? -9.746 17.647 29.102 1.00 51.34 483 ARG A CA 1
ATOM 3732 C C . ARG A 1 483 ? -10.511 17.286 30.383 1.00 51.34 483 ARG A C 1
ATOM 3734 O O . ARG A 1 483 ? -9.957 16.585 31.223 1.00 51.34 483 ARG A O 1
ATOM 3741 N N . GLN A 1 484 ? -11.775 17.699 30.521 1.00 46.72 484 GLN A N 1
ATOM 3742 C CA . GLN A 1 484 ? -12.621 17.327 31.662 1.00 46.72 484 GLN A CA 1
ATOM 3743 C C . GLN A 1 484 ? -13.048 15.845 31.636 1.00 46.72 484 GLN A C 1
ATOM 3745 O O . GLN A 1 484 ? -13.318 15.274 32.689 1.00 46.72 484 GLN A O 1
ATOM 3750 N N . TYR A 1 485 ? -13.086 15.214 30.456 1.00 50.12 485 TYR A N 1
ATOM 3751 C CA . TYR A 1 485 ? -13.571 13.841 30.285 1.00 50.12 485 TYR A CA 1
ATOM 3752 C C . TYR A 1 485 ? -12.458 12.785 30.165 1.00 50.12 485 TYR A C 1
ATOM 3754 O O . TYR A 1 485 ? -12.754 11.611 30.367 1.00 50.12 485 TYR A O 1
ATOM 3762 N N . GLY A 1 486 ? -11.210 13.167 29.848 1.00 54.59 486 GLY A N 1
ATOM 3763 C CA . GLY A 1 486 ? -9.973 12.361 29.969 1.00 54.59 486 GLY A CA 1
ATOM 3764 C C . GLY A 1 486 ? -9.940 11.005 29.238 1.00 54.59 486 GLY A C 1
ATOM 3765 O O . GLY A 1 486 ? -10.657 10.071 29.593 1.00 54.59 486 GLY A O 1
ATOM 3766 N N . GLY A 1 487 ? -9.098 10.837 28.215 1.00 64.94 487 GLY A N 1
ATOM 3767 C CA . GLY A 1 487 ? -9.004 9.587 27.443 1.00 64.94 487 GLY A CA 1
ATOM 3768 C C . GLY A 1 487 ? -7.573 9.102 27.228 1.00 64.94 487 GLY A C 1
ATOM 3769 O O . GLY A 1 487 ? -6.620 9.817 27.498 1.00 64.94 487 GLY A O 1
ATOM 3770 N N . THR A 1 488 ? -7.430 7.890 26.686 1.00 63.16 488 THR A N 1
ATOM 3771 C CA . THR A 1 488 ? -6.131 7.337 26.255 1.00 63.16 488 THR A CA 1
ATOM 3772 C C . THR A 1 488 ? -5.788 7.673 24.800 1.00 63.16 488 THR A C 1
ATOM 3774 O O . THR A 1 488 ? -4.680 7.399 24.354 1.00 63.16 488 THR A O 1
ATOM 3777 N N . GLY A 1 489 ? -6.747 8.204 24.027 1.00 71.88 489 GLY A N 1
ATOM 3778 C CA . GLY A 1 489 ? -6.631 8.390 22.573 1.00 71.88 489 GLY A CA 1
ATOM 3779 C C . GLY A 1 489 ? -6.478 7.083 21.775 1.00 71.88 489 GLY A C 1
ATOM 3780 O O . GLY A 1 489 ? -6.107 7.115 20.608 1.00 71.88 489 GLY A O 1
ATOM 3781 N N . LEU A 1 490 ? -6.734 5.921 22.392 1.00 75.19 490 LEU A N 1
ATOM 3782 C CA . LEU A 1 490 ? -6.579 4.605 21.757 1.00 75.19 490 LEU A CA 1
ATOM 3783 C C . LEU A 1 490 ? -7.888 4.005 21.235 1.00 75.19 490 LEU A C 1
ATOM 3785 O O . LEU A 1 490 ? -7.865 3.262 20.260 1.00 75.19 490 LEU A O 1
ATOM 3789 N N . GLY A 1 491 ? -9.031 4.320 21.854 1.00 81.12 491 GLY A N 1
ATOM 3790 C CA . GLY A 1 491 ? -10.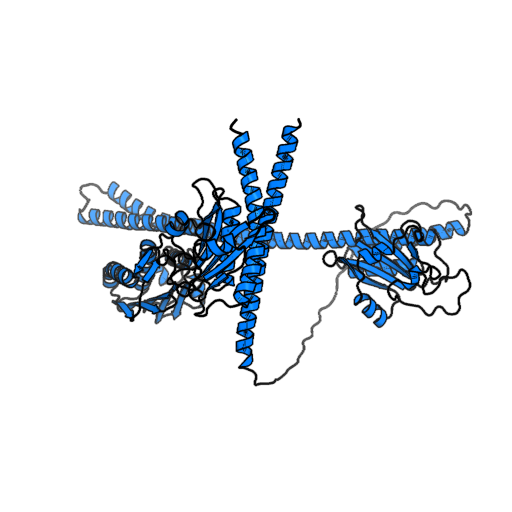298 3.632 21.575 1.00 81.12 491 GLY A CA 1
ATOM 3791 C C . GLY A 1 491 ? -10.759 3.721 20.115 1.00 81.12 491 GLY A C 1
ATOM 3792 O O . GLY A 1 491 ? -11.207 2.719 19.560 1.00 81.12 491 GLY A O 1
ATOM 3793 N N . LEU A 1 492 ? -10.608 4.884 19.468 1.00 88.31 492 LEU A N 1
ATOM 3794 C CA . LEU A 1 492 ? -10.974 5.073 18.056 1.00 88.31 492 LEU A CA 1
ATOM 3795 C C . LEU A 1 492 ? -9.949 4.457 17.091 1.00 88.31 492 LEU A C 1
ATOM 3797 O O . LEU A 1 492 ? -10.358 3.853 16.104 1.00 88.31 492 LEU A O 1
ATOM 3801 N N . ALA A 1 493 ? -8.652 4.508 17.410 1.00 84.81 493 ALA A N 1
ATOM 3802 C CA . ALA A 1 493 ? -7.618 3.811 16.642 1.00 84.81 493 ALA A CA 1
ATOM 3803 C C . ALA A 1 493 ? -7.826 2.284 16.667 1.00 84.81 493 ALA A C 1
ATOM 3805 O O . ALA A 1 493 ? -7.821 1.645 15.620 1.00 84.81 493 ALA A O 1
ATOM 3806 N N . ILE A 1 494 ? -8.118 1.712 17.843 1.00 84.62 494 ILE A N 1
ATOM 3807 C CA . ILE A 1 494 ? -8.483 0.293 17.994 1.00 84.62 494 ILE A CA 1
ATOM 3808 C C . ILE A 1 494 ? -9.793 -0.011 17.256 1.00 84.62 494 ILE A C 1
ATOM 3810 O O . ILE A 1 494 ? -9.888 -1.035 16.590 1.00 84.62 494 ILE A O 1
ATOM 3814 N N . SER A 1 495 ? -10.787 0.883 17.315 1.00 90.50 495 SER A N 1
ATOM 3815 C CA . SER A 1 495 ? -12.045 0.724 16.565 1.00 90.50 495 SER A CA 1
ATOM 3816 C C . SER A 1 495 ? -11.797 0.646 15.055 1.00 90.50 495 SER A C 1
ATOM 3818 O O . SER A 1 495 ? -12.350 -0.233 14.396 1.00 90.50 495 SER A O 1
ATOM 3820 N N . ARG A 1 496 ? -10.920 1.508 14.517 1.00 89.69 496 ARG A N 1
ATOM 3821 C CA . ARG A 1 496 ? -10.475 1.460 13.118 1.00 89.69 496 ARG A CA 1
ATOM 3822 C C . ARG A 1 496 ? -9.770 0.136 12.809 1.00 89.69 496 ARG A C 1
ATOM 3824 O O . ARG A 1 496 ? -10.205 -0.556 11.895 1.00 89.69 496 ARG A O 1
ATOM 3831 N N . SER A 1 497 ? -8.791 -0.282 13.616 1.00 85.12 497 SER A N 1
ATOM 3832 C CA . SER A 1 497 ? -8.080 -1.559 13.426 1.00 85.12 497 SER A CA 1
ATOM 3833 C C . SER A 1 497 ? -9.003 -2.786 13.467 1.00 85.12 497 SER A C 1
ATOM 3835 O O . SER A 1 497 ? -8.856 -3.697 12.652 1.00 85.12 497 SER A O 1
ATOM 3837 N N . ILE A 1 498 ? -9.991 -2.812 14.369 1.00 87.81 498 ILE A N 1
ATOM 3838 C CA . ILE A 1 498 ? -11.002 -3.877 14.428 1.00 87.81 498 ILE A CA 1
ATOM 3839 C C . ILE A 1 498 ? -11.823 -3.901 13.133 1.00 87.81 498 ILE A C 1
ATOM 3841 O O . ILE A 1 498 ? -11.966 -4.959 12.528 1.00 87.81 498 ILE A O 1
ATOM 3845 N N . VAL A 1 499 ? -12.330 -2.758 12.671 1.00 90.12 499 VAL A N 1
ATOM 3846 C CA . VAL A 1 499 ? -13.164 -2.686 11.460 1.00 90.12 499 VAL A CA 1
ATOM 3847 C C . VAL A 1 499 ? -12.370 -3.038 10.193 1.00 90.12 499 VAL A C 1
ATOM 3849 O O . VAL A 1 499 ? -12.825 -3.859 9.397 1.00 90.12 499 VAL A O 1
ATOM 3852 N N . GLU A 1 500 ? -11.153 -2.515 10.042 1.00 85.25 500 GLU A N 1
ATOM 3853 C CA . GLU A 1 500 ? -10.253 -2.817 8.919 1.00 85.25 500 GLU A CA 1
ATOM 3854 C C . GLU A 1 500 ? -9.820 -4.292 8.907 1.00 85.25 500 GLU A C 1
ATOM 3856 O O . GLU A 1 500 ? -9.848 -4.942 7.861 1.00 85.25 500 GLU A O 1
ATOM 3861 N N . SER A 1 501 ? -9.513 -4.880 10.072 1.00 82.19 501 SER A N 1
ATOM 3862 C CA . SER A 1 501 ? -9.223 -6.323 10.186 1.00 82.19 501 SER A CA 1
ATOM 3863 C C . SER A 1 501 ? -10.430 -7.220 9.882 1.00 82.19 501 SER A C 1
ATOM 3865 O O . SER A 1 501 ? -10.260 -8.422 9.668 1.00 82.19 501 SER A O 1
ATOM 3867 N N . HIS A 1 502 ? -11.636 -6.652 9.788 1.00 83.81 502 HIS A N 1
ATOM 3868 C CA . HIS A 1 502 ? -12.857 -7.298 9.300 1.00 83.81 502 HIS A CA 1
ATOM 3869 C C . HIS A 1 502 ? -13.199 -6.929 7.845 1.00 83.81 502 HIS A C 1
ATOM 3871 O O . HIS A 1 502 ? -14.281 -7.259 7.369 1.00 83.81 502 HIS A O 1
ATOM 3877 N N . GLY A 1 503 ? -12.289 -6.273 7.114 1.00 80.06 503 GLY A N 1
ATOM 3878 C CA . GLY A 1 503 ? -12.516 -5.836 5.732 1.00 80.06 503 GLY A CA 1
ATOM 3879 C C . GLY A 1 503 ? -13.612 -4.775 5.593 1.00 80.06 503 GLY A C 1
ATOM 3880 O O . GLY A 1 503 ? -14.181 -4.629 4.514 1.00 80.06 503 GLY A O 1
ATOM 3881 N N . GLY A 1 504 ? -13.948 -4.092 6.689 1.00 87.00 504 GLY A N 1
ATOM 3882 C CA . GLY A 1 504 ? -14.920 -3.011 6.731 1.00 87.00 504 GLY A CA 1
ATOM 3883 C C . GLY A 1 504 ? -14.282 -1.625 6.685 1.00 87.00 504 GLY A C 1
ATOM 3884 O O . GLY A 1 504 ? -13.065 -1.470 6.605 1.00 87.00 504 GLY A O 1
ATOM 3885 N N . GLU A 1 505 ? -15.128 -0.606 6.795 1.00 92.19 505 GLU A N 1
ATOM 3886 C CA . GLU A 1 505 ? -14.744 0.807 6.800 1.00 92.19 505 GLU A CA 1
ATOM 3887 C C . GLU A 1 505 ? -15.441 1.545 7.951 1.00 92.19 505 GLU A C 1
ATOM 3889 O O . GLU A 1 505 ? -16.613 1.284 8.239 1.00 92.19 505 GLU A O 1
ATOM 3894 N N . ILE A 1 506 ? -14.743 2.478 8.603 1.00 94.06 506 ILE A N 1
ATOM 3895 C CA . ILE A 1 506 ? -15.306 3.356 9.636 1.00 94.06 506 ILE A CA 1
ATOM 3896 C C . ILE A 1 506 ? -15.141 4.827 9.242 1.00 94.06 506 ILE A C 1
ATOM 3898 O O . ILE A 1 506 ? -14.052 5.271 8.885 1.00 94.06 506 ILE A O 1
ATOM 3902 N N . VAL A 1 507 ? -16.234 5.584 9.318 1.00 94.00 507 VAL A N 1
ATOM 3903 C CA . VAL A 1 507 ? -16.303 7.009 8.967 1.00 94.00 507 VAL A CA 1
ATOM 3904 C C . VAL A 1 507 ? -16.989 7.766 10.100 1.00 94.00 507 VAL A C 1
ATOM 3906 O O . VAL A 1 507 ? -17.915 7.245 10.722 1.00 94.00 507 VAL A O 1
ATOM 3909 N N . ALA A 1 508 ? -16.553 8.996 10.366 1.00 94.38 508 ALA A N 1
ATOM 3910 C CA . ALA A 1 508 ? -17.213 9.901 11.300 1.00 94.38 508 ALA A CA 1
ATOM 3911 C C . ALA A 1 508 ? -17.755 11.130 10.562 1.00 94.38 508 ALA A C 1
ATOM 3913 O O . ALA A 1 508 ? -17.046 11.753 9.776 1.00 94.38 508 ALA A O 1
ATOM 3914 N N . THR A 1 509 ? -18.994 11.509 10.856 1.00 94.00 509 THR A N 1
ATOM 3915 C CA . THR A 1 509 ? -19.574 12.801 10.479 1.00 94.00 509 THR A CA 1
ATOM 3916 C C . THR A 1 509 ? -20.005 13.525 11.748 1.00 94.00 509 THR A C 1
ATOM 3918 O O . THR A 1 509 ? -20.483 12.909 12.699 1.00 94.00 509 THR A O 1
ATOM 3921 N N . SER A 1 510 ? -19.785 14.834 11.833 1.00 93.75 510 SER A N 1
ATOM 3922 C CA . SER A 1 510 ? -20.094 15.588 13.050 1.00 93.75 510 SER A CA 1
ATOM 3923 C C . SER A 1 510 ? -20.338 17.059 12.747 1.00 93.75 510 SER A C 1
ATOM 3925 O O . SER A 1 510 ? -19.969 17.572 11.692 1.00 93.75 510 SER A O 1
ATOM 3927 N N . THR A 1 511 ? -20.981 17.760 13.674 1.00 90.50 511 THR A N 1
ATOM 3928 C CA . THR A 1 511 ? -21.056 19.222 13.653 1.00 90.50 511 THR A CA 1
ATOM 3929 C C . THR A 1 511 ? -20.940 19.738 15.087 1.00 90.50 511 THR A C 1
ATOM 3931 O O . THR A 1 511 ? -21.722 19.307 15.941 1.00 90.50 511 THR A O 1
ATOM 3934 N N . PRO A 1 512 ? -20.017 20.676 15.379 1.00 89.88 512 PRO A N 1
ATOM 3935 C CA . PRO A 1 512 ? -19.876 21.261 16.710 1.00 89.88 512 PRO A CA 1
ATOM 3936 C C . PRO A 1 512 ? -21.215 21.748 17.284 1.00 89.88 512 PRO A C 1
ATOM 3938 O O . PRO A 1 512 ? -21.973 22.460 16.624 1.00 89.88 512 PRO A O 1
ATOM 3941 N N . GLY A 1 513 ? -21.518 21.326 18.512 1.00 86.25 513 GLY A N 1
ATOM 3942 C CA . GLY A 1 513 ? -22.757 21.639 19.227 1.00 86.25 513 GLY A CA 1
ATOM 3943 C C . GLY A 1 513 ? -24.020 20.901 18.759 1.00 86.25 513 GLY A C 1
ATOM 3944 O O . GLY A 1 513 ? -25.084 21.158 19.318 1.00 86.25 513 GLY A O 1
ATOM 3945 N N . LYS A 1 514 ? -23.939 20.010 17.758 1.00 88.75 514 LYS A N 1
ATOM 3946 C CA . LYS A 1 514 ? -25.068 19.164 17.311 1.00 88.75 514 LYS A CA 1
ATOM 3947 C C . LYS A 1 514 ? -24.867 17.668 17.577 1.00 88.75 514 LYS A C 1
ATOM 3949 O O . LYS A 1 514 ? -25.839 16.924 17.490 1.00 88.75 514 LYS A O 1
ATOM 3954 N N . GLY A 1 515 ? -23.643 17.255 17.899 1.00 92.25 515 GLY A N 1
ATOM 3955 C CA . GLY A 1 515 ? -23.258 15.860 18.104 1.00 92.25 515 GLY A CA 1
ATOM 3956 C C . GLY A 1 515 ? -22.592 15.223 16.885 1.00 92.25 515 GLY A C 1
ATOM 3957 O O . GLY A 1 515 ? -22.249 15.911 15.917 1.00 92.25 515 GLY A O 1
ATOM 3958 N N . SER A 1 516 ? -22.357 13.914 16.962 1.00 95.31 516 SER A N 1
ATOM 3959 C CA . SER A 1 516 ? -21.592 13.141 15.973 1.00 95.31 516 SER A CA 1
ATOM 3960 C C . SER A 1 516 ? -22.306 11.862 15.542 1.00 95.31 516 SER A C 1
ATOM 3962 O O . SER A 1 516 ? -23.283 11.414 16.135 1.00 95.31 516 SER A O 1
ATOM 3964 N N . THR A 1 517 ? -21.820 11.259 14.465 1.00 96.31 517 THR A N 1
ATOM 3965 C CA . THR A 1 517 ? -22.271 9.970 13.950 1.00 96.31 517 THR A CA 1
ATOM 3966 C C . THR A 1 517 ? -21.062 9.183 13.470 1.00 96.31 517 THR A C 1
ATOM 3968 O O . THR A 1 517 ? -20.378 9.588 12.532 1.00 96.31 517 THR A O 1
ATOM 3971 N N . PHE A 1 518 ? -20.809 8.040 14.101 1.00 96.12 518 PHE A N 1
ATOM 3972 C CA . PHE A 1 518 ? -19.822 7.067 13.644 1.00 96.12 518 PHE A CA 1
ATOM 3973 C C . PHE A 1 518 ? -20.542 5.981 12.848 1.00 96.12 518 PHE A C 1
ATOM 3975 O O . PHE A 1 518 ? -21.372 5.256 13.398 1.00 96.12 518 PHE A O 1
ATOM 3982 N N . GLN A 1 519 ? -20.231 5.868 11.560 1.00 95.44 519 GLN A N 1
ATOM 3983 C CA . GLN A 1 519 ? -20.730 4.815 10.684 1.00 95.44 519 GLN A CA 1
ATOM 3984 C C . GLN A 1 519 ? -19.646 3.754 10.493 1.00 95.44 519 GLN A C 1
ATOM 3986 O O . GLN A 1 519 ? -18.580 4.034 9.953 1.00 95.44 519 GLN A O 1
ATOM 3991 N N . VAL A 1 520 ? -19.956 2.520 10.873 1.00 95.12 520 VAL A N 1
ATOM 3992 C CA . VAL A 1 520 ? -19.170 1.319 10.588 1.00 95.12 520 VAL A CA 1
ATOM 3993 C C . VAL A 1 520 ? -19.891 0.517 9.508 1.00 95.12 520 VAL A C 1
ATOM 3995 O O . VAL A 1 520 ? -21.059 0.168 9.673 1.00 95.12 520 VAL A O 1
ATOM 3998 N N . ARG A 1 521 ? -19.203 0.204 8.412 1.00 92.62 521 ARG A N 1
ATOM 3999 C CA . ARG A 1 521 ? -19.679 -0.663 7.326 1.00 92.62 521 ARG A CA 1
ATOM 4000 C C . ARG A 1 521 ? -18.894 -1.969 7.361 1.00 92.62 521 ARG A C 1
ATOM 4002 O O . ARG A 1 521 ? -17.691 -1.952 7.126 1.00 92.62 521 ARG A O 1
ATOM 4009 N N . LEU A 1 522 ? -19.565 -3.085 7.639 1.00 89.25 522 LEU A N 1
ATOM 4010 C CA . LEU A 1 522 ? -18.975 -4.426 7.637 1.00 89.25 522 LEU A CA 1
ATOM 4011 C C . LEU A 1 522 ? -19.508 -5.226 6.439 1.00 89.25 522 LEU A C 1
ATOM 4013 O O . LEU A 1 522 ? -20.729 -5.290 6.262 1.00 89.25 522 LEU A O 1
ATOM 4017 N N . PRO A 1 523 ? -18.652 -5.857 5.620 1.00 83.00 523 PRO A N 1
ATOM 4018 C CA . PRO A 1 523 ? -19.113 -6.802 4.608 1.00 83.00 523 PRO A CA 1
ATOM 4019 C C . PRO A 1 523 ? -19.718 -8.042 5.285 1.00 83.00 523 PRO A C 1
ATOM 4021 O O . PRO A 1 523 ? -19.253 -8.463 6.342 1.00 83.00 523 PRO A O 1
ATOM 4024 N N . ARG A 1 524 ? -20.737 -8.664 4.672 1.00 73.81 524 ARG A N 1
ATOM 4025 C CA . ARG A 1 524 ? -21.320 -9.928 5.188 1.00 73.81 524 ARG A CA 1
ATOM 4026 C C . ARG A 1 524 ? -20.275 -11.030 5.274 1.00 73.81 524 ARG A C 1
ATOM 4028 O O . ARG A 1 524 ? -20.148 -11.709 6.286 1.00 73.81 524 ARG A O 1
ATOM 4035 N N . HIS A 1 525 ? -19.524 -11.134 4.187 1.00 62.22 525 HIS A N 1
ATOM 4036 C CA . HIS A 1 525 ? -18.355 -11.968 4.029 1.00 62.22 525 HIS A CA 1
ATOM 4037 C C . HIS A 1 525 ? -17.232 -11.019 3.625 1.00 62.22 525 HIS A C 1
ATOM 4039 O O . HIS A 1 525 ? -17.228 -10.500 2.507 1.00 62.22 525 HIS A O 1
ATOM 4045 N N . ALA A 1 526 ? -16.309 -10.732 4.541 1.00 47.50 526 ALA A N 1
ATOM 4046 C CA . ALA A 1 526 ? -15.071 -10.059 4.171 1.00 47.50 526 ALA A CA 1
ATOM 4047 C C . ALA A 1 526 ? -14.351 -10.902 3.108 1.00 47.50 526 ALA A C 1
ATOM 4049 O O . ALA A 1 526 ? -14.307 -12.127 3.244 1.00 47.50 526 ALA A O 1
ATOM 4050 N N . GLY A 1 527 ? -13.826 -10.244 2.066 1.00 45.28 527 GLY A N 1
ATOM 4051 C CA . GLY A 1 527 ? -13.280 -10.879 0.860 1.00 45.28 527 GLY A CA 1
ATOM 4052 C C . GLY A 1 527 ? -12.348 -12.066 1.142 1.00 45.28 527 GLY A C 1
ATOM 4053 O O . GLY A 1 527 ? -11.717 -12.138 2.203 1.00 45.28 527 GLY A O 1
ATOM 4054 N N . PRO A 1 528 ? -12.300 -13.042 0.226 1.00 41.91 528 PRO A N 1
ATOM 4055 C CA . PRO A 1 528 ? -12.054 -14.420 0.600 1.00 41.91 528 PRO A CA 1
ATOM 4056 C C . PRO A 1 528 ? -10.650 -14.644 1.164 1.00 41.91 528 PRO A C 1
ATOM 4058 O O . PRO A 1 528 ? -9.641 -14.470 0.483 1.00 41.91 528 PRO A O 1
ATOM 4061 N N . ARG A 1 529 ? -10.596 -15.135 2.406 1.00 53.44 529 ARG A N 1
ATOM 4062 C CA . ARG A 1 529 ? -9.374 -15.680 3.003 1.00 53.44 529 ARG A CA 1
ATOM 4063 C C . ARG A 1 529 ? -8.871 -16.812 2.110 1.00 53.44 529 ARG A C 1
ATOM 4065 O O . ARG A 1 529 ? -9.553 -17.829 1.999 1.00 53.44 529 ARG A O 1
ATOM 4072 N N . VAL A 1 530 ? -7.684 -16.667 1.519 1.00 58.00 530 VAL A N 1
ATOM 4073 C CA . VAL A 1 530 ? -7.053 -17.795 0.830 1.00 58.00 530 VAL A CA 1
ATOM 4074 C C . VAL A 1 530 ? -6.530 -18.775 1.870 1.00 58.00 530 VAL A C 1
ATOM 4076 O O . VAL A 1 530 ? -5.527 -18.539 2.544 1.00 58.00 530 VAL A O 1
ATOM 4079 N N . LEU A 1 531 ? -7.250 -19.878 2.015 1.00 66.81 531 LEU A N 1
ATOM 4080 C CA . LEU A 1 531 ? -6.874 -21.005 2.843 1.00 66.81 531 LEU A CA 1
ATOM 4081 C C . LEU A 1 531 ? -5.870 -21.872 2.093 1.00 66.81 531 LEU A C 1
ATOM 4083 O O . LEU A 1 531 ? -6.147 -22.339 0.990 1.00 66.81 531 LEU A O 1
ATOM 4087 N N . LEU A 1 532 ? -4.718 -22.094 2.717 1.00 70.12 532 LEU A N 1
ATOM 4088 C CA . LEU A 1 532 ? -3.676 -23.004 2.253 1.00 70.12 532 LEU A CA 1
ATOM 4089 C C . LEU A 1 532 ? -3.808 -24.352 2.975 1.00 70.12 532 LEU A C 1
ATOM 4091 O O . LEU A 1 532 ? -4.225 -24.403 4.133 1.00 70.12 532 LEU A O 1
ATOM 4095 N N . ARG A 1 533 ? -3.427 -25.450 2.313 1.00 67.38 533 ARG A N 1
ATOM 4096 C CA . ARG A 1 533 ? -3.447 -26.818 2.881 1.00 67.38 533 ARG A CA 1
ATOM 4097 C C . ARG A 1 533 ? -2.169 -27.185 3.662 1.00 67.38 533 ARG A C 1
ATOM 4099 O O . ARG A 1 533 ? -1.939 -28.361 3.935 1.00 67.38 533 ARG A O 1
ATOM 4106 N N . SER A 1 534 ? -1.320 -26.209 3.981 1.00 64.19 534 SER A N 1
ATOM 4107 C CA . SER A 1 534 ? 0.043 -26.394 4.504 1.00 64.19 534 SER A CA 1
ATOM 4108 C C . SER A 1 534 ? 0.138 -27.403 5.662 1.00 64.19 534 SER A C 1
ATOM 4110 O O . SER A 1 534 ? -0.680 -27.407 6.582 1.00 64.19 534 SER A O 1
ATOM 4112 N N . HIS A 1 535 ? 1.165 -28.257 5.618 1.00 47.66 535 HIS A N 1
ATOM 4113 C CA . HIS A 1 535 ? 1.544 -29.133 6.734 1.00 47.66 535 HIS A CA 1
ATOM 4114 C C . HIS A 1 535 ? 2.183 -28.329 7.891 1.00 47.66 535 HIS A C 1
ATOM 4116 O O . HIS A 1 535 ? 2.572 -27.182 7.679 1.00 47.66 535 HIS A O 1
ATOM 4122 N N . PRO A 1 536 ? 2.323 -28.902 9.107 1.00 38.56 536 PRO A N 1
ATOM 4123 C CA . PRO A 1 536 ? 2.706 -28.157 10.318 1.00 38.56 536 PRO A CA 1
ATOM 4124 C C . PRO A 1 536 ? 4.105 -27.507 10.355 1.00 38.56 536 PRO A C 1
ATOM 4126 O O . PRO A 1 536 ? 4.438 -26.883 11.360 1.00 38.56 536 PRO A O 1
ATOM 4129 N N . GLU A 1 537 ? 4.931 -27.644 9.313 1.00 37.69 537 GLU A N 1
ATOM 4130 C CA . GLU A 1 537 ? 6.336 -27.219 9.308 1.00 37.69 537 GLU A CA 1
ATOM 4131 C C . GLU A 1 537 ? 6.650 -26.221 8.179 1.00 37.69 537 GLU A C 1
ATOM 4133 O O . GLU A 1 537 ? 6.950 -26.600 7.050 1.00 37.69 537 GLU A O 1
ATOM 4138 N N . GLY A 1 538 ? 6.652 -24.930 8.531 1.00 48.16 538 GLY A N 1
ATOM 4139 C CA . GLY A 1 538 ? 7.248 -23.851 7.733 1.00 48.16 538 GLY A CA 1
ATOM 4140 C C . GLY A 1 538 ? 6.391 -23.294 6.588 1.00 48.16 538 GLY A C 1
ATOM 4141 O O . GLY A 1 538 ? 5.707 -24.015 5.869 1.00 48.16 538 GLY A O 1
ATOM 4142 N N . ALA A 1 539 ? 6.461 -21.974 6.388 1.00 53.97 539 ALA A N 1
ATOM 4143 C CA . ALA A 1 539 ? 5.879 -21.324 5.216 1.00 53.97 539 ALA A CA 1
ATOM 4144 C C . ALA A 1 539 ? 6.753 -21.597 3.981 1.00 53.97 539 ALA A C 1
ATOM 4146 O O . ALA A 1 539 ? 7.940 -21.261 3.974 1.00 53.97 539 ALA A O 1
ATOM 4147 N N . LYS A 1 540 ? 6.168 -22.201 2.942 1.00 70.00 540 LYS A N 1
ATOM 4148 C CA . LYS A 1 540 ? 6.862 -22.526 1.692 1.00 70.00 540 LYS A CA 1
ATOM 4149 C C . LYS A 1 540 ? 6.701 -21.409 0.647 1.00 70.00 540 LYS A C 1
ATOM 4151 O O . LYS A 1 540 ? 5.585 -20.927 0.460 1.00 70.00 540 LYS A O 1
ATOM 4156 N N . PRO A 1 541 ? 7.756 -21.026 -0.095 1.00 67.31 541 PRO A N 1
ATOM 4157 C CA . PRO A 1 541 ? 7.649 -20.126 -1.247 1.00 67.31 541 PRO A CA 1
ATOM 4158 C C . PRO A 1 541 ? 6.540 -20.467 -2.261 1.00 67.31 541 PRO A C 1
ATOM 4160 O O . PRO A 1 541 ? 5.964 -19.547 -2.847 1.00 67.31 541 PRO A O 1
ATOM 4163 N N . SER A 1 542 ? 6.197 -21.746 -2.477 1.00 74.56 542 SER A N 1
ATOM 4164 C CA . SER A 1 542 ? 5.052 -22.104 -3.335 1.00 74.56 542 SER A CA 1
ATOM 4165 C C . SER A 1 542 ? 3.690 -21.716 -2.749 1.00 74.56 542 SER A C 1
ATOM 4167 O O . SER A 1 542 ? 2.830 -21.262 -3.506 1.00 74.56 542 SER A O 1
ATOM 4169 N N . ASP A 1 543 ? 3.502 -21.802 -1.429 1.00 75.12 543 ASP A N 1
ATOM 4170 C CA . ASP A 1 543 ? 2.264 -21.399 -0.747 1.00 75.12 543 ASP A CA 1
ATOM 4171 C C . ASP A 1 543 ? 2.003 -19.889 -0.901 1.00 75.12 543 ASP A C 1
ATOM 4173 O O . ASP A 1 543 ? 0.866 -19.464 -1.114 1.00 75.12 543 ASP A O 1
ATOM 4177 N N . ASP A 1 544 ? 3.057 -19.069 -0.864 1.00 67.06 544 ASP A N 1
ATOM 4178 C CA . ASP A 1 544 ? 2.965 -17.620 -1.080 1.00 67.06 544 ASP A CA 1
ATOM 4179 C C . ASP A 1 544 ? 2.549 -17.274 -2.519 1.00 67.06 544 ASP A C 1
ATOM 4181 O O . ASP A 1 544 ? 1.679 -16.423 -2.731 1.00 67.06 544 ASP A O 1
ATOM 4185 N N . VAL A 1 545 ? 3.118 -17.964 -3.514 1.00 73.69 545 VAL A N 1
ATOM 4186 C CA . VAL A 1 545 ? 2.732 -17.803 -4.927 1.00 73.69 545 VAL A CA 1
ATOM 4187 C C . VAL A 1 545 ? 1.287 -18.244 -5.156 1.00 73.69 545 VAL A C 1
ATOM 4189 O O . VAL A 1 545 ? 0.542 -17.550 -5.848 1.00 73.69 545 VAL A O 1
ATOM 4192 N N . LEU A 1 546 ? 0.872 -19.366 -4.564 1.00 80.88 546 LEU A N 1
ATOM 4193 C CA . LEU A 1 546 ? -0.498 -19.868 -4.667 1.00 80.88 546 LEU A CA 1
ATOM 4194 C C . LEU A 1 546 ? -1.515 -18.940 -3.990 1.00 80.88 546 LEU A C 1
ATOM 4196 O O . LEU A 1 546 ? -2.600 -18.737 -4.535 1.00 80.88 546 LEU A O 1
ATOM 4200 N N . ARG A 1 547 ? -1.161 -18.324 -2.855 1.00 75.31 547 ARG A N 1
ATOM 4201 C CA . ARG A 1 547 ? -1.989 -17.303 -2.198 1.00 75.31 547 ARG A CA 1
ATOM 4202 C C . ARG A 1 547 ? -2.240 -16.108 -3.118 1.00 75.31 547 ARG A C 1
ATOM 4204 O O . ARG A 1 547 ? -3.392 -15.797 -3.413 1.00 75.31 547 ARG A O 1
ATOM 4211 N N . ILE A 1 548 ? -1.169 -15.521 -3.653 1.00 66.88 548 ILE A N 1
ATOM 4212 C CA . ILE A 1 548 ? -1.236 -14.370 -4.569 1.00 66.88 548 ILE A CA 1
ATOM 4213 C C . ILE A 1 548 ? -1.983 -14.728 -5.864 1.00 66.88 548 ILE A C 1
ATOM 4215 O O . ILE A 1 548 ? -2.726 -13.907 -6.399 1.00 66.88 548 ILE A O 1
ATOM 4219 N N . ALA A 1 549 ? -1.820 -15.956 -6.365 1.00 77.62 549 ALA A N 1
ATOM 4220 C CA . ALA A 1 549 ? -2.536 -16.451 -7.535 1.00 77.62 549 ALA A CA 1
ATOM 4221 C C . ALA A 1 549 ? -4.056 -16.494 -7.320 1.00 77.62 549 ALA A C 1
ATOM 4223 O O . ALA A 1 549 ? -4.807 -16.041 -8.182 1.00 77.62 549 ALA A O 1
ATOM 4224 N N . VAL A 1 550 ? -4.511 -17.019 -6.180 1.00 81.62 550 VAL A N 1
ATOM 4225 C CA . VAL A 1 550 ? -5.941 -17.118 -5.857 1.00 81.62 550 VAL A CA 1
ATOM 4226 C C . VAL A 1 550 ? -6.552 -15.737 -5.596 1.00 81.62 550 VAL A C 1
ATOM 4228 O O . VAL A 1 550 ? -7.640 -15.472 -6.102 1.00 81.62 550 VAL A O 1
ATOM 4231 N N . GLU A 1 551 ? -5.847 -14.841 -4.895 1.00 70.50 551 GLU A N 1
ATOM 4232 C CA . GLU A 1 551 ? -6.257 -13.435 -4.710 1.00 70.50 551 GLU A CA 1
ATOM 4233 C C . GLU A 1 551 ? -6.427 -12.722 -6.063 1.00 70.50 551 GLU A C 1
ATOM 4235 O O . GLU A 1 551 ? -7.491 -12.175 -6.353 1.00 70.50 551 GLU A O 1
ATOM 4240 N N . MET A 1 552 ? -5.409 -12.803 -6.930 1.00 74.62 552 MET A N 1
ATOM 4241 C CA . MET A 1 552 ? -5.429 -12.227 -8.278 1.00 74.62 552 MET A CA 1
ATOM 4242 C C . MET A 1 552 ? -6.593 -12.755 -9.120 1.00 74.62 552 MET A C 1
ATOM 4244 O O . MET A 1 552 ? -7.224 -11.980 -9.833 1.00 74.62 552 MET A O 1
ATOM 4248 N N . VAL A 1 553 ? -6.854 -14.065 -9.088 1.00 78.75 553 VAL A N 1
ATOM 4249 C CA . VAL A 1 553 ? -7.911 -14.681 -9.902 1.00 78.75 553 VAL A CA 1
ATOM 4250 C C . VAL A 1 553 ? -9.298 -14.347 -9.351 1.00 78.75 553 VAL A C 1
ATOM 4252 O O . VAL A 1 553 ? -10.179 -14.040 -10.143 1.00 78.75 553 VAL A O 1
ATOM 4255 N N . SER A 1 554 ? -9.497 -14.345 -8.029 1.00 76.81 554 SER A N 1
ATOM 4256 C CA . SER A 1 554 ? -10.772 -13.940 -7.411 1.00 76.81 554 SER A CA 1
ATOM 4257 C C . SER A 1 554 ? -11.136 -12.499 -7.773 1.00 76.81 554 SER A C 1
ATOM 4259 O O . SER A 1 554 ? -12.280 -12.231 -8.134 1.00 76.81 554 SER A O 1
ATOM 4261 N N . GLU A 1 555 ? -10.152 -11.598 -7.769 1.00 64.38 555 GLU A N 1
ATOM 4262 C CA . GLU A 1 555 ? -10.347 -10.194 -8.126 1.00 64.38 555 GLU A CA 1
ATOM 4263 C C . GLU A 1 555 ? -10.508 -9.967 -9.640 1.00 64.38 555 GLU A C 1
ATOM 4265 O O . GLU A 1 555 ? -11.399 -9.235 -10.057 1.00 64.38 555 GLU A O 1
ATOM 4270 N N . ALA A 1 556 ? -9.686 -10.603 -10.482 1.00 66.19 556 ALA A N 1
ATOM 4271 C CA . ALA A 1 556 ? -9.753 -10.424 -11.937 1.00 66.19 556 ALA A CA 1
ATOM 4272 C C . ALA A 1 556 ? -10.985 -11.080 -12.585 1.00 66.19 556 ALA A C 1
ATOM 4274 O O . ALA A 1 556 ? -11.405 -10.647 -13.655 1.00 66.19 556 ALA A O 1
ATOM 4275 N N . MET A 1 557 ? -11.541 -12.120 -11.956 1.00 73.12 557 MET A N 1
ATOM 4276 C CA . MET A 1 557 ? -12.732 -12.842 -12.422 1.00 73.12 557 MET A CA 1
ATOM 4277 C C . MET A 1 557 ? -14.022 -12.403 -11.716 1.00 73.12 557 MET A C 1
ATOM 4279 O O . MET A 1 557 ? -15.068 -12.989 -11.989 1.00 73.12 557 MET A O 1
ATOM 4283 N N . ASP A 1 558 ? -13.945 -11.434 -10.794 1.00 67.19 558 ASP A N 1
ATOM 4284 C CA . ASP A 1 558 ? -15.070 -10.959 -9.975 1.00 67.19 558 ASP A CA 1
ATOM 4285 C C . ASP A 1 558 ? -15.830 -12.135 -9.317 1.00 67.19 558 ASP A C 1
ATOM 4287 O O . ASP A 1 558 ? -17.042 -12.289 -9.458 1.00 67.19 558 ASP A O 1
ATOM 4291 N N . ALA A 1 559 ? -15.097 -13.044 -8.659 1.00 70.69 559 ALA A N 1
ATOM 4292 C CA . ALA A 1 559 ? -15.610 -14.344 -8.216 1.00 70.69 559 ALA A CA 1
ATOM 4293 C C . ALA A 1 559 ? -15.389 -14.597 -6.719 1.00 70.69 559 ALA A C 1
ATOM 4295 O O . ALA A 1 559 ? -14.276 -14.458 -6.203 1.00 70.69 559 ALA A O 1
ATOM 4296 N N . ARG A 1 560 ? -16.448 -15.041 -6.027 1.00 68.12 560 ARG A N 1
ATOM 4297 C CA . ARG A 1 560 ? -16.441 -15.302 -4.576 1.00 68.12 560 ARG A CA 1
ATOM 4298 C C . ARG A 1 560 ? -15.616 -16.521 -4.190 1.00 68.12 560 ARG A C 1
ATOM 4300 O O . ARG A 1 560 ? -15.047 -16.539 -3.099 1.00 68.12 560 ARG A O 1
ATOM 4307 N N . VAL A 1 561 ? -15.572 -17.538 -5.053 1.00 79.56 561 VAL A N 1
ATOM 4308 C CA . VAL A 1 561 ? -14.946 -18.827 -4.746 1.00 79.56 561 VAL A CA 1
ATOM 4309 C C . VAL A 1 561 ? -13.970 -19.227 -5.850 1.00 79.56 561 VAL A C 1
ATOM 4311 O O . VAL A 1 561 ? -14.358 -19.481 -6.991 1.00 79.56 561 VAL A O 1
ATOM 4314 N N . VAL A 1 562 ? -12.689 -19.332 -5.494 1.00 86.81 562 VAL A N 1
ATOM 4315 C CA . VAL A 1 562 ? -11.594 -19.717 -6.399 1.00 86.81 562 VAL A CA 1
ATOM 4316 C C . VAL A 1 562 ? -10.735 -20.768 -5.712 1.00 86.81 562 VAL A C 1
ATOM 4318 O O . VAL A 1 562 ? -10.366 -20.591 -4.557 1.00 86.81 562 VAL A O 1
ATOM 4321 N N . SER A 1 563 ? -10.368 -21.851 -6.398 1.00 89.75 563 SER A N 1
ATOM 4322 C CA . SER A 1 563 ? -9.467 -22.868 -5.839 1.00 89.75 563 SER A CA 1
ATOM 4323 C C . SER A 1 563 ? -8.406 -23.327 -6.832 1.00 89.75 563 SER A C 1
ATOM 4325 O O . SER A 1 563 ? -8.703 -23.623 -7.987 1.00 89.75 563 SER A O 1
ATOM 4327 N N . VAL A 1 564 ? -7.165 -23.437 -6.358 1.00 91.69 564 VAL A N 1
ATOM 4328 C CA . VAL A 1 564 ? -6.095 -24.174 -7.033 1.00 91.69 564 VAL A CA 1
ATOM 4329 C C . VAL A 1 564 ? -6.012 -25.561 -6.410 1.00 91.69 564 VAL A C 1
ATOM 4331 O O . VAL A 1 564 ? -5.687 -25.716 -5.230 1.00 91.69 564 VAL A O 1
ATOM 4334 N N . MET A 1 565 ? -6.283 -26.579 -7.218 1.00 91.88 565 MET A N 1
ATOM 4335 C CA . MET A 1 565 ? -6.007 -27.973 -6.898 1.00 91.88 565 MET A CA 1
ATOM 4336 C C . MET A 1 565 ? -4.659 -28.378 -7.488 1.00 91.88 565 MET A C 1
ATOM 4338 O O . MET A 1 565 ? -4.404 -28.089 -8.650 1.00 91.88 565 MET A O 1
ATOM 4342 N N . GLY A 1 566 ? -3.815 -29.061 -6.718 1.00 89.38 566 GLY A N 1
ATOM 4343 C CA . GLY A 1 566 ? -2.570 -29.671 -7.189 1.00 89.38 566 GLY A CA 1
ATOM 4344 C C . GLY A 1 566 ? -2.686 -31.179 -7.323 1.00 89.38 566 GLY A C 1
ATOM 4345 O O . GLY A 1 566 ? -3.468 -31.800 -6.606 1.00 89.38 566 GLY A O 1
ATOM 4346 N N . LEU A 1 567 ? -1.906 -31.753 -8.233 1.00 88.12 567 LEU A N 1
ATOM 4347 C CA . LEU A 1 567 ? -1.821 -33.195 -8.439 1.00 88.12 567 LEU A CA 1
ATOM 4348 C C . LEU A 1 567 ? -0.856 -33.827 -7.418 1.00 88.12 567 LEU A C 1
ATOM 4350 O O . LEU A 1 567 ? 0.284 -33.380 -7.284 1.00 88.12 567 LEU A O 1
ATOM 4354 N N . GLU A 1 568 ? -1.309 -34.850 -6.693 1.00 85.25 568 GLU A N 1
ATOM 4355 C CA . GLU A 1 568 ? -0.476 -35.656 -5.789 1.00 85.25 568 GLU A CA 1
ATOM 4356 C C . GLU A 1 568 ? 0.196 -36.837 -6.525 1.00 85.25 568 GLU A C 1
ATOM 4358 O O . GLU A 1 568 ? -0.252 -37.232 -7.606 1.00 85.25 568 GLU A O 1
ATOM 4363 N N . PRO A 1 569 ? 1.247 -37.461 -5.951 1.00 79.62 569 PRO A N 1
ATOM 4364 C CA . PRO A 1 569 ? 1.917 -38.624 -6.548 1.00 79.62 569 PRO A CA 1
ATOM 4365 C C . PRO A 1 569 ? 1.031 -39.863 -6.756 1.00 79.62 569 PRO A C 1
ATOM 4367 O O . PRO A 1 569 ? 1.382 -40.723 -7.561 1.00 79.62 569 PRO A O 1
ATOM 4370 N N . ASP A 1 570 ? -0.095 -39.971 -6.043 1.00 81.38 570 ASP A N 1
ATOM 4371 C CA . ASP A 1 570 ? -1.100 -41.028 -6.234 1.00 81.38 570 ASP A CA 1
ATOM 4372 C C . ASP A 1 570 ? -2.090 -40.732 -7.380 1.00 81.38 570 ASP A C 1
ATOM 4374 O O . ASP A 1 570 ? -2.902 -41.589 -7.728 1.00 81.38 570 ASP A O 1
ATOM 4378 N N . GLY A 1 571 ? -1.978 -39.560 -8.014 1.00 80.81 571 GLY A N 1
ATOM 4379 C CA . GLY A 1 571 ? -2.807 -39.124 -9.136 1.00 80.81 571 GLY A CA 1
ATOM 4380 C C . GLY A 1 571 ? -4.072 -38.364 -8.734 1.00 80.81 571 GLY A C 1
ATOM 4381 O O . GLY A 1 571 ? -4.770 -37.874 -9.621 1.00 80.81 571 GLY A O 1
ATOM 4382 N N . ASP A 1 572 ? -4.363 -38.222 -7.437 1.00 88.19 572 ASP A N 1
ATOM 4383 C CA . ASP A 1 572 ? -5.509 -37.448 -6.959 1.00 88.19 572 ASP A CA 1
ATOM 4384 C C . ASP A 1 572 ? -5.214 -35.937 -6.987 1.00 88.19 572 ASP A C 1
ATOM 4386 O O . ASP A 1 572 ? -4.120 -35.475 -6.655 1.00 88.19 572 ASP A O 1
ATOM 4390 N N . LEU A 1 573 ? -6.227 -35.138 -7.320 1.00 87.31 573 LEU A N 1
ATOM 4391 C CA . LEU A 1 573 ? -6.222 -33.689 -7.141 1.00 87.31 573 LEU A CA 1
ATOM 4392 C C . LEU A 1 573 ? -6.589 -33.331 -5.699 1.00 87.31 573 LEU A C 1
ATOM 4394 O O . LEU A 1 573 ? -7.603 -33.792 -5.174 1.00 87.31 573 LEU A O 1
ATOM 4398 N N . VAL A 1 574 ? -5.825 -32.434 -5.083 1.00 88.38 574 VAL A N 1
ATOM 4399 C CA . VAL A 1 574 ? -6.079 -31.903 -3.736 1.00 88.38 574 VAL A CA 1
ATOM 4400 C C . VAL A 1 574 ? -6.072 -30.382 -3.753 1.00 88.38 574 VAL A C 1
ATOM 4402 O O . VAL A 1 574 ? -5.233 -29.776 -4.413 1.00 88.38 574 VAL A O 1
ATOM 4405 N N . ILE A 1 575 ? -6.980 -29.732 -3.021 1.00 87.75 575 ILE A N 1
ATOM 4406 C CA . ILE A 1 575 ? -6.984 -28.262 -2.928 1.00 87.75 575 ILE A CA 1
ATOM 4407 C C . ILE A 1 575 ? -5.701 -27.815 -2.218 1.00 87.75 575 ILE A C 1
ATOM 4409 O O . ILE A 1 575 ? -5.486 -28.178 -1.069 1.00 87.75 575 ILE A O 1
ATOM 4413 N N . ARG A 1 576 ? -4.840 -27.043 -2.887 1.00 86.81 576 ARG A N 1
ATOM 4414 C CA . ARG A 1 576 ? -3.616 -26.476 -2.294 1.00 86.81 576 ARG A CA 1
ATOM 4415 C C . ARG A 1 576 ? -3.871 -25.092 -1.710 1.00 86.81 576 ARG A C 1
ATOM 4417 O O . ARG A 1 576 ? -3.417 -24.814 -0.604 1.00 86.81 576 ARG A O 1
ATOM 4424 N N . ALA A 1 577 ? -4.634 -24.273 -2.432 1.00 85.56 577 ALA A N 1
ATOM 4425 C CA . ALA A 1 577 ? -5.049 -22.936 -2.028 1.00 85.56 577 ALA A CA 1
ATOM 4426 C C . ALA A 1 577 ? -6.499 -22.682 -2.466 1.00 85.56 577 ALA A C 1
ATOM 4428 O O . ALA A 1 577 ? -6.856 -23.031 -3.592 1.00 85.56 577 ALA A O 1
ATOM 4429 N N . ALA A 1 578 ? -7.331 -22.066 -1.624 1.00 84.12 578 ALA A N 1
ATOM 4430 C CA . ALA A 1 578 ? -8.671 -21.642 -2.029 1.00 84.12 578 ALA A CA 1
ATOM 4431 C C . ALA A 1 578 ? -9.197 -20.409 -1.292 1.00 84.12 578 ALA A C 1
ATOM 4433 O O . ALA A 1 578 ? -9.081 -20.293 -0.077 1.00 84.12 578 ALA A O 1
ATOM 4434 N N . ALA A 1 579 ? -9.836 -19.536 -2.059 1.00 78.94 579 ALA A N 1
ATOM 4435 C CA . ALA A 1 579 ? -10.666 -18.421 -1.648 1.00 78.94 579 ALA A CA 1
ATOM 4436 C C . ALA A 1 579 ? -12.128 -18.881 -1.536 1.00 78.94 579 ALA A C 1
ATOM 4438 O O . ALA A 1 579 ? -12.621 -19.575 -2.426 1.00 78.94 579 ALA A O 1
ATOM 4439 N N . GLY A 1 580 ? -12.826 -18.467 -0.474 1.00 69.44 580 GLY A N 1
ATOM 4440 C CA . GLY A 1 580 ? -14.281 -18.634 -0.345 1.00 69.44 580 GLY A CA 1
ATOM 4441 C C . GLY A 1 580 ? -14.753 -20.058 -0.024 1.00 69.44 580 GLY A C 1
ATOM 4442 O O . GLY A 1 580 ? -15.939 -20.346 -0.151 1.00 69.44 580 GLY A O 1
ATOM 4443 N N . LEU A 1 581 ? -13.842 -20.944 0.391 1.00 71.38 581 LEU A N 1
ATOM 4444 C CA . LEU A 1 581 ? -14.150 -22.287 0.886 1.00 71.38 581 LEU A CA 1
ATOM 4445 C C . LEU A 1 581 ? -13.851 -22.405 2.380 1.00 71.38 581 LEU A C 1
ATOM 4447 O O . LEU A 1 581 ? -12.961 -21.728 2.892 1.00 71.38 581 LEU A O 1
ATOM 4451 N N . ASP A 1 582 ? -14.542 -23.320 3.058 1.00 63.47 582 ASP A N 1
ATOM 4452 C CA . ASP A 1 582 ? -14.244 -23.671 4.446 1.00 63.47 582 ASP A CA 1
ATOM 4453 C C . ASP A 1 582 ? -12.923 -24.447 4.575 1.00 63.47 582 ASP A C 1
ATOM 4455 O O . ASP A 1 582 ? -12.524 -25.212 3.690 1.00 63.47 582 ASP A O 1
ATOM 4459 N N . LEU A 1 583 ? -12.284 -24.350 5.745 1.00 63.16 583 LEU A N 1
ATOM 4460 C CA . LEU A 1 583 ? -11.015 -25.031 6.027 1.00 63.16 583 LEU A CA 1
ATOM 4461 C C . LEU A 1 583 ? -11.106 -26.559 5.913 1.00 63.16 583 LEU A C 1
ATOM 4463 O O . LEU A 1 583 ? -10.195 -27.180 5.367 1.00 63.16 583 LEU A O 1
ATOM 4467 N N . TRP A 1 584 ? -12.216 -27.155 6.358 1.00 63.06 584 TRP A N 1
ATOM 4468 C CA . TRP A 1 584 ? -12.440 -28.598 6.238 1.00 63.06 584 TRP A CA 1
ATOM 4469 C C . TRP A 1 584 ? -12.540 -29.031 4.764 1.00 63.06 584 TRP A C 1
ATOM 4471 O O . TRP A 1 584 ? -11.953 -30.041 4.382 1.00 63.06 584 TRP A O 1
ATOM 4481 N N . VAL A 1 585 ? -13.169 -28.226 3.893 1.00 71.19 585 VAL A N 1
ATOM 4482 C CA . VAL A 1 585 ? -13.224 -28.498 2.445 1.00 71.19 585 VAL A CA 1
ATOM 4483 C C . VAL A 1 585 ? -11.817 -28.495 1.852 1.00 71.19 585 VAL A C 1
ATOM 4485 O O . VAL A 1 585 ? -11.476 -29.406 1.095 1.00 71.19 585 VAL A O 1
ATOM 4488 N N . VAL A 1 586 ? -10.982 -27.516 2.208 1.00 74.81 586 VAL A N 1
ATOM 4489 C CA . VAL A 1 586 ? -9.596 -27.422 1.717 1.00 74.81 586 VAL A CA 1
ATOM 4490 C C . VAL A 1 586 ? -8.750 -28.612 2.181 1.00 74.81 586 VAL A C 1
ATOM 4492 O O . VAL A 1 586 ? -8.018 -29.194 1.377 1.00 74.81 586 VAL A O 1
ATOM 4495 N N . GLN A 1 587 ? -8.886 -29.021 3.444 1.00 74.19 587 GLN A N 1
ATOM 4496 C CA . GLN A 1 587 ? -8.117 -30.121 4.036 1.00 74.19 587 GLN A CA 1
ATOM 4497 C C . GLN A 1 587 ? -8.569 -31.514 3.568 1.00 74.19 587 GLN A C 1
ATOM 4499 O O . GLN A 1 587 ? -7.721 -32.365 3.303 1.00 74.19 587 GLN A O 1
ATOM 4504 N N . GLU A 1 588 ? -9.873 -31.759 3.423 1.00 75.12 588 GLU A N 1
ATOM 4505 C CA . GLU A 1 588 ? -10.409 -33.103 3.154 1.00 75.12 588 GLU A CA 1
ATOM 4506 C C . GLU A 1 588 ? -10.663 -33.395 1.670 1.00 75.12 588 GLU A C 1
ATOM 4508 O O . GLU A 1 588 ? -10.710 -34.559 1.273 1.00 75.12 588 GLU A O 1
ATOM 4513 N N . THR A 1 589 ? -10.828 -32.378 0.814 1.00 80.75 589 THR A N 1
ATOM 4514 C CA . THR A 1 589 ? -11.160 -32.622 -0.601 1.00 80.75 589 THR A CA 1
ATOM 4515 C C . THR A 1 589 ? -10.019 -33.334 -1.328 1.00 80.75 589 THR A C 1
ATOM 4517 O O . THR A 1 589 ? -8.894 -32.828 -1.387 1.00 80.75 589 THR A O 1
ATOM 4520 N N . ARG A 1 590 ? -10.342 -34.487 -1.924 1.00 83.44 590 ARG A N 1
ATOM 4521 C CA . ARG A 1 590 ? -9.550 -35.192 -2.938 1.00 83.44 590 ARG A CA 1
ATOM 4522 C C . ARG A 1 590 ? -10.473 -35.524 -4.115 1.00 83.44 590 ARG A C 1
ATOM 4524 O O . ARG A 1 590 ? -11.624 -35.891 -3.882 1.00 83.44 590 ARG A O 1
ATOM 4531 N N . VAL A 1 591 ? -10.006 -35.353 -5.349 1.00 84.12 591 VAL A N 1
ATOM 4532 C CA . VAL A 1 591 ? -10.789 -35.568 -6.582 1.00 84.12 591 VAL A CA 1
ATOM 4533 C C . VAL A 1 591 ? -9.957 -36.387 -7.563 1.00 84.12 591 VAL A C 1
ATOM 4535 O O . VAL A 1 591 ? -8.820 -36.024 -7.851 1.00 84.12 591 VAL A O 1
ATOM 4538 N N . ARG A 1 592 ? -10.507 -37.478 -8.099 1.00 84.69 592 ARG A N 1
ATOM 4539 C CA . ARG A 1 592 ? -9.796 -38.319 -9.071 1.00 84.69 592 ARG A CA 1
ATOM 4540 C C . ARG A 1 592 ? -9.888 -37.737 -10.483 1.00 84.69 592 ARG A C 1
ATOM 4542 O O . ARG A 1 592 ? -10.898 -37.113 -10.814 1.00 84.69 592 ARG A O 1
ATOM 4549 N N . PRO A 1 593 ? -8.900 -37.972 -11.360 1.00 84.81 593 PRO A N 1
ATOM 4550 C CA . PRO A 1 593 ? -9.044 -37.699 -12.786 1.00 84.81 593 PRO A CA 1
ATOM 4551 C C . PRO A 1 593 ? -10.274 -38.428 -13.352 1.00 84.81 593 PRO A C 1
ATOM 4553 O O . PRO A 1 593 ? -10.414 -39.638 -13.194 1.00 84.81 593 PRO A O 1
ATOM 4556 N N . GLY A 1 594 ? -11.164 -37.676 -13.999 1.00 77.56 594 GLY A N 1
ATOM 4557 C CA . GLY A 1 594 ? -12.484 -38.113 -14.467 1.00 77.56 594 GLY A CA 1
ATOM 4558 C C . GLY A 1 594 ? -13.666 -37.758 -13.548 1.00 77.56 594 GLY A C 1
ATOM 4559 O O . GLY A 1 594 ? -14.779 -37.623 -14.053 1.00 77.56 594 GLY A O 1
ATOM 4560 N N . ASP A 1 595 ? -13.453 -37.533 -12.245 1.00 78.56 595 ASP A N 1
ATOM 4561 C CA . ASP A 1 595 ? -14.540 -37.266 -11.287 1.00 78.56 595 ASP A CA 1
ATOM 4562 C C . ASP A 1 595 ? -14.900 -35.768 -11.212 1.00 78.56 595 ASP A C 1
ATOM 4564 O O . ASP A 1 595 ? -14.076 -34.913 -10.870 1.00 78.56 595 ASP A O 1
ATOM 4568 N N . GLY A 1 596 ? -16.165 -35.435 -11.489 1.00 76.81 596 GLY A N 1
ATOM 4569 C CA . GLY A 1 596 ? -16.669 -34.057 -11.469 1.00 76.81 596 GLY A CA 1
ATOM 4570 C C . GLY A 1 596 ? -15.962 -33.106 -12.451 1.00 76.81 596 GLY A C 1
ATOM 4571 O O . GLY A 1 596 ? -15.202 -33.519 -13.325 1.00 76.81 596 GLY A O 1
ATOM 4572 N N . VAL A 1 597 ? -16.211 -31.797 -12.314 1.00 82.75 597 VAL A N 1
ATOM 4573 C CA . VAL A 1 597 ? -15.676 -30.773 -13.238 1.00 82.75 597 VAL A CA 1
ATOM 4574 C C . VAL A 1 597 ? -14.141 -30.738 -13.215 1.00 82.75 597 VAL A C 1
ATOM 4576 O O . VAL A 1 597 ? -13.503 -30.832 -14.262 1.00 82.75 597 VAL A O 1
ATOM 4579 N N . ALA A 1 598 ? -13.531 -30.656 -12.027 1.00 84.31 598 ALA A N 1
ATOM 4580 C CA . ALA A 1 598 ? -12.076 -30.570 -11.891 1.00 84.31 598 ALA A CA 1
ATOM 4581 C C . ALA A 1 598 ? -11.362 -31.860 -12.341 1.00 84.31 598 ALA A C 1
ATOM 4583 O O . ALA A 1 598 ? -10.360 -31.792 -13.054 1.00 84.31 598 ALA A O 1
ATOM 4584 N N . GLY A 1 599 ? -11.898 -33.037 -11.994 1.00 84.31 599 GLY A N 1
ATOM 4585 C CA . GLY A 1 599 ? -11.355 -34.316 -12.447 1.00 84.31 599 GLY A CA 1
ATOM 4586 C C . GLY A 1 599 ? -11.467 -34.491 -13.960 1.00 84.31 599 GLY A C 1
ATOM 4587 O O . GLY A 1 599 ? -10.508 -34.944 -14.588 1.00 84.31 599 GLY A O 1
ATOM 4588 N N . TRP A 1 600 ? -12.585 -34.084 -14.573 1.00 86.56 600 TRP A N 1
ATOM 4589 C CA . TRP A 1 600 ? -12.741 -34.101 -16.031 1.00 86.56 600 TRP A CA 1
ATOM 4590 C C . TRP A 1 600 ? -11.699 -33.216 -16.726 1.00 86.56 600 TRP A C 1
ATOM 4592 O O . TRP A 1 600 ? -11.063 -33.662 -17.686 1.00 86.56 600 TRP A O 1
ATOM 4602 N N . VAL A 1 601 ? -11.470 -31.998 -16.217 1.00 88.00 601 VAL A N 1
ATOM 4603 C CA . VAL A 1 601 ? -10.447 -31.074 -16.742 1.00 88.00 601 VAL A CA 1
ATOM 4604 C C . VAL A 1 601 ? -9.046 -31.678 -16.632 1.00 88.00 601 VAL A C 1
ATOM 4606 O O . VAL A 1 601 ? -8.272 -31.567 -17.581 1.00 88.00 601 VAL A O 1
ATOM 4609 N N . ALA A 1 602 ? -8.730 -32.381 -15.540 1.00 87.25 602 ALA A N 1
ATOM 4610 C CA . ALA A 1 602 ? -7.445 -33.066 -15.394 1.00 87.25 602 ALA A CA 1
ATOM 4611 C C . ALA A 1 602 ? -7.266 -34.281 -16.311 1.00 87.25 602 ALA A C 1
ATOM 4613 O O . ALA A 1 602 ? -6.177 -34.496 -16.842 1.00 87.25 602 ALA A O 1
ATOM 4614 N N . GLN A 1 603 ? -8.327 -35.047 -16.558 1.00 88.31 603 GLN A N 1
ATOM 4615 C CA . GLN A 1 603 ? -8.270 -36.178 -17.484 1.00 88.31 603 GLN A CA 1
ATOM 4616 C C . GLN A 1 603 ? -8.133 -35.725 -18.947 1.00 88.31 603 GLN A C 1
ATOM 4618 O O . GLN A 1 603 ? -7.379 -36.326 -19.711 1.00 88.31 603 GLN A O 1
ATOM 4623 N N . ASN A 1 604 ? -8.851 -34.668 -19.341 1.00 87.19 604 ASN A N 1
ATOM 4624 C CA . ASN A 1 604 ? -8.969 -34.244 -20.741 1.00 87.19 604 ASN A CA 1
ATOM 4625 C C . ASN A 1 604 ? -8.022 -33.097 -21.128 1.00 87.19 604 ASN A C 1
ATOM 4627 O O . ASN A 1 604 ? -7.887 -32.811 -22.318 1.00 87.19 604 ASN A O 1
ATOM 4631 N N . ARG A 1 605 ? -7.383 -32.437 -20.147 1.00 88.94 605 ARG A N 1
ATOM 4632 C CA . ARG A 1 605 ? -6.480 -31.279 -20.315 1.00 88.94 605 ARG A CA 1
ATOM 4633 C C . ARG A 1 605 ? -7.081 -30.168 -21.181 1.00 88.94 605 ARG A C 1
ATOM 4635 O O . ARG A 1 605 ? -6.428 -29.591 -22.049 1.00 88.94 605 ARG A O 1
ATOM 4642 N N . ARG A 1 606 ? -8.365 -29.884 -20.960 1.00 85.94 606 ARG A N 1
ATOM 4643 C CA . ARG A 1 606 ? -9.134 -28.861 -21.678 1.00 85.94 606 ARG A CA 1
ATOM 4644 C C . ARG A 1 606 ? -9.916 -28.004 -20.688 1.00 85.94 606 ARG A C 1
ATOM 4646 O O . ARG A 1 606 ? -10.374 -28.548 -19.686 1.00 85.94 606 ARG A O 1
ATOM 4653 N N . PRO A 1 607 ? -10.079 -26.697 -20.954 1.00 87.44 607 PRO A N 1
ATOM 4654 C CA . PRO A 1 607 ? -10.946 -25.846 -20.151 1.00 87.44 607 PRO A CA 1
ATOM 4655 C C . PRO A 1 607 ? -12.396 -26.337 -20.231 1.00 87.44 607 PRO A C 1
ATOM 4657 O O . PRO A 1 607 ? -12.835 -26.819 -21.278 1.00 87.44 607 PRO A O 1
ATOM 4660 N N . LEU A 1 608 ? -13.139 -26.187 -19.137 1.00 85.44 608 LEU A N 1
ATOM 4661 C CA . LEU A 1 608 ? -14.557 -26.521 -19.058 1.00 85.44 608 LEU A CA 1
ATOM 4662 C C . LEU A 1 608 ? -15.312 -25.399 -18.337 1.00 85.44 608 LEU A C 1
ATOM 4664 O O . LEU A 1 608 ? -15.038 -25.101 -17.175 1.00 85.44 608 LEU A O 1
ATOM 4668 N N . ALA A 1 609 ? -16.267 -24.796 -19.043 1.00 82.31 609 ALA A N 1
ATOM 4669 C CA . ALA A 1 609 ? -17.235 -23.851 -18.501 1.00 82.31 609 ALA A CA 1
ATOM 4670 C C . ALA A 1 609 ? -18.602 -24.545 -18.423 1.00 82.31 609 ALA A C 1
ATOM 4672 O O . ALA A 1 609 ? -19.058 -25.126 -19.408 1.00 82.31 609 ALA A O 1
ATOM 4673 N N . VAL A 1 610 ? -19.247 -24.497 -17.260 1.00 77.06 610 VAL A N 1
ATOM 4674 C CA . VAL A 1 610 ? -20.534 -25.144 -16.986 1.00 77.06 610 VAL A CA 1
ATOM 4675 C C . VAL A 1 610 ? -21.474 -24.117 -16.364 1.00 77.06 610 VAL A C 1
ATOM 4677 O O . VAL A 1 610 ? -21.176 -23.574 -15.302 1.00 77.06 610 VAL A O 1
ATOM 4680 N N . GLY A 1 611 ? -22.604 -23.846 -17.022 1.00 67.69 611 GLY A N 1
ATOM 4681 C CA . GLY A 1 611 ? -23.626 -22.916 -16.521 1.00 67.69 611 GLY A CA 1
ATOM 4682 C C . GLY A 1 611 ? -24.431 -23.480 -15.345 1.00 67.69 611 GLY A C 1
ATOM 4683 O O . GLY A 1 611 ? -24.664 -22.777 -14.369 1.00 67.69 611 GLY A O 1
ATOM 4684 N N . ASP A 1 612 ? -24.798 -24.763 -15.398 1.00 70.94 612 ASP A N 1
ATOM 4685 C CA . ASP A 1 612 ? -25.351 -25.504 -14.261 1.00 70.94 612 ASP A CA 1
ATOM 4686 C C . ASP A 1 612 ? -24.817 -26.949 -14.290 1.00 70.94 612 ASP A C 1
ATOM 4688 O O . ASP A 1 612 ? -25.055 -27.704 -15.233 1.00 70.94 612 ASP A O 1
ATOM 4692 N N . VAL A 1 613 ? -24.067 -27.346 -13.258 1.00 63.91 613 VAL A N 1
ATOM 4693 C CA . VAL A 1 613 ? -23.505 -28.706 -13.122 1.00 63.91 613 VAL A CA 1
ATOM 4694 C C . VAL A 1 613 ? -24.579 -29.807 -13.078 1.00 63.91 613 VAL A C 1
ATOM 4696 O O . VAL A 1 613 ? -24.287 -30.954 -13.408 1.00 63.91 613 VAL A O 1
ATOM 4699 N N . THR A 1 614 ? -25.828 -29.487 -12.731 1.00 63.00 614 THR A N 1
ATOM 4700 C CA . THR A 1 614 ? -26.940 -30.453 -12.704 1.00 63.00 614 THR A CA 1
ATOM 4701 C C . THR A 1 614 ? -27.518 -30.782 -14.083 1.00 63.00 614 THR A C 1
ATOM 4703 O O . THR A 1 614 ? -28.244 -31.765 -14.196 1.00 63.00 614 THR A O 1
ATOM 4706 N N . THR A 1 615 ? -27.190 -30.019 -15.134 1.00 56.84 615 THR A N 1
ATOM 4707 C CA . THR A 1 615 ? -27.740 -30.219 -16.491 1.00 56.84 615 THR A CA 1
ATOM 4708 C C . THR A 1 615 ? -26.788 -30.945 -17.448 1.00 56.84 615 THR A C 1
ATOM 4710 O O . THR A 1 615 ? -27.039 -30.967 -18.650 1.00 56.84 615 THR A O 1
ATOM 4713 N N . HIS A 1 616 ? -25.663 -31.479 -16.960 1.00 59.38 616 HIS A N 1
ATOM 4714 C CA . HIS A 1 616 ? -24.583 -31.993 -17.806 1.00 59.38 616 HIS A CA 1
ATOM 4715 C C . HIS A 1 616 ? -24.393 -33.515 -17.653 1.00 59.38 616 HIS A C 1
ATOM 4717 O O . HIS A 1 616 ? -23.508 -33.968 -16.924 1.00 59.38 616 HIS A O 1
ATOM 4723 N N . ASP A 1 617 ? -25.185 -34.297 -18.400 1.00 48.38 617 ASP A N 1
ATOM 4724 C CA . ASP A 1 617 ? -25.276 -35.775 -18.340 1.00 48.38 617 ASP A CA 1
ATOM 4725 C C . ASP A 1 617 ? -23.930 -36.533 -18.392 1.00 48.38 617 ASP A C 1
ATOM 4727 O O . ASP A 1 617 ? -23.832 -37.672 -17.938 1.00 48.38 617 ASP A O 1
ATOM 4731 N N . SER A 1 618 ? -22.878 -35.923 -18.947 1.00 54.16 618 SER A N 1
ATOM 4732 C CA . SER A 1 618 ? -21.556 -36.543 -19.128 1.00 54.16 618 SER A CA 1
ATOM 4733 C C . SER A 1 618 ? -20.627 -36.499 -17.903 1.00 54.16 618 SER A C 1
ATOM 4735 O O . SER A 1 618 ? -19.518 -37.027 -17.988 1.00 54.16 618 SER A O 1
ATOM 4737 N N . LEU A 1 619 ? -21.002 -35.829 -16.805 1.00 57.53 619 LEU A N 1
ATOM 4738 C CA . LEU A 1 619 ? -20.157 -35.703 -15.607 1.00 57.53 619 LEU A CA 1
ATOM 4739 C C . LEU A 1 619 ? -20.542 -36.754 -14.546 1.00 57.53 619 LEU A C 1
ATOM 4741 O O . LEU A 1 619 ? -21.695 -36.775 -14.112 1.00 57.53 619 LEU A O 1
ATOM 4745 N N . PRO A 1 620 ? -19.607 -37.604 -14.069 1.00 48.47 620 PRO A N 1
ATOM 4746 C CA . PRO A 1 620 ? -19.902 -38.568 -13.012 1.00 48.47 620 PRO A CA 1
ATOM 4747 C C . PRO A 1 620 ? -20.376 -37.884 -11.721 1.00 48.47 620 PRO A C 1
ATOM 4749 O O . PRO A 1 620 ? -19.652 -37.074 -11.150 1.00 48.47 620 PRO A O 1
ATOM 4752 N N . SER A 1 621 ? -21.596 -38.235 -11.290 1.00 46.34 621 SER A N 1
ATOM 4753 C CA . SER A 1 621 ? -22.274 -37.911 -10.018 1.00 46.34 621 SER A CA 1
ATOM 4754 C C . SER A 1 621 ? -21.806 -36.658 -9.261 1.00 46.34 621 SER A C 1
ATOM 4756 O O . SER A 1 621 ? -20.810 -36.681 -8.538 1.00 46.34 621 SER A O 1
ATOM 4758 N N . ALA A 1 622 ? -22.643 -35.616 -9.258 1.00 46.28 622 ALA A N 1
ATOM 4759 C CA . ALA A 1 622 ? -22.494 -34.408 -8.437 1.00 46.28 622 ALA A CA 1
ATOM 4760 C C . ALA A 1 622 ? -22.724 -34.633 -6.913 1.00 46.28 622 ALA A C 1
ATOM 4762 O O . ALA A 1 622 ? -23.364 -33.825 -6.239 1.00 46.28 622 ALA A O 1
ATOM 4763 N N . ASN A 1 623 ? -22.159 -35.699 -6.333 1.00 37.72 623 ASN A N 1
ATOM 4764 C CA . ASN A 1 623 ? -22.268 -36.098 -4.918 1.00 37.72 623 ASN A CA 1
ATOM 4765 C C . ASN A 1 623 ? -21.505 -35.171 -3.933 1.00 37.72 623 ASN A C 1
ATOM 4767 O O . ASN A 1 623 ? -21.142 -35.583 -2.834 1.00 37.72 623 ASN A O 1
ATOM 4771 N N . GLY A 1 624 ? -21.255 -33.914 -4.315 1.00 42.44 624 GLY A N 1
ATOM 4772 C CA . GLY A 1 624 ? -20.527 -32.903 -3.534 1.00 42.44 624 GLY A CA 1
ATOM 4773 C C . GLY A 1 624 ? -21.240 -31.549 -3.414 1.00 42.44 624 GLY A C 1
ATOM 4774 O O . GLY A 1 624 ? -20.646 -30.594 -2.913 1.00 42.44 624 GLY A O 1
ATOM 4775 N N . LEU A 1 625 ? -22.503 -31.459 -3.848 1.00 45.03 625 LEU A N 1
ATOM 4776 C CA . LEU A 1 625 ? -23.295 -30.222 -3.906 1.00 45.03 625 LEU A CA 1
ATOM 4777 C C . LEU A 1 625 ? -23.516 -29.425 -2.591 1.00 45.03 625 LEU A C 1
ATOM 4779 O O . LEU A 1 625 ? -23.900 -28.267 -2.717 1.00 45.03 625 LEU A O 1
ATOM 4783 N N . PRO A 1 626 ? -23.241 -29.909 -1.357 1.00 46.56 626 PRO A N 1
ATOM 4784 C CA . PRO A 1 626 ? -23.263 -29.037 -0.172 1.00 46.56 626 PRO A CA 1
ATOM 4785 C C . PRO A 1 626 ? -22.105 -28.024 -0.080 1.00 46.56 626 PRO A C 1
ATOM 4787 O O . PRO A 1 626 ? -22.133 -27.168 0.797 1.00 46.56 626 PRO A O 1
ATOM 4790 N N . ARG A 1 627 ? -21.055 -28.148 -0.909 1.00 52.75 627 ARG A N 1
ATOM 4791 C CA . ARG A 1 627 ? -19.770 -27.436 -0.714 1.00 52.75 627 ARG A CA 1
ATOM 4792 C C . ARG A 1 627 ? -19.634 -26.092 -1.444 1.00 52.75 627 ARG A C 1
ATOM 4794 O O . ARG A 1 627 ? -18.679 -25.373 -1.176 1.00 52.75 627 ARG A O 1
ATOM 4801 N N . TYR A 1 628 ? -20.540 -25.768 -2.367 1.00 57.12 628 TYR A N 1
ATOM 4802 C CA . TYR A 1 628 ? -20.485 -24.561 -3.205 1.00 57.12 628 TYR A CA 1
ATOM 4803 C C . TYR A 1 628 ? -21.891 -23.956 -3.322 1.00 57.12 628 TYR A C 1
ATOM 4805 O O . TYR A 1 628 ? -22.853 -24.693 -3.528 1.00 57.12 628 TYR A O 1
ATOM 4813 N N . ARG A 1 629 ? -22.024 -22.626 -3.199 1.00 54.22 629 ARG A N 1
ATOM 4814 C CA . ARG A 1 629 ? -23.333 -21.940 -3.274 1.00 54.22 629 ARG A CA 1
ATOM 4815 C C . ARG A 1 629 ? -23.897 -21.872 -4.697 1.00 54.22 629 ARG A C 1
ATOM 4817 O O . ARG A 1 629 ? -25.101 -22.028 -4.875 1.00 54.22 629 ARG A O 1
ATOM 4824 N N . SER A 1 630 ? -23.040 -21.653 -5.695 1.00 61.31 630 SER A N 1
ATOM 4825 C CA . SER A 1 630 ? -23.435 -21.597 -7.108 1.00 61.31 630 SER A CA 1
ATOM 4826 C C . SER A 1 630 ? -23.215 -22.930 -7.830 1.00 61.31 630 SER A C 1
ATOM 4828 O O . SER A 1 630 ? -22.328 -23.712 -7.485 1.00 61.31 630 SER A O 1
ATOM 4830 N N . ARG A 1 631 ? -24.010 -23.159 -8.881 1.00 69.31 631 ARG A N 1
ATOM 4831 C CA . ARG A 1 631 ? -23.886 -24.292 -9.813 1.00 69.31 631 ARG A CA 1
ATOM 4832 C C . ARG A 1 631 ? -23.065 -23.967 -11.066 1.00 69.31 631 ARG A C 1
ATOM 4834 O O . ARG A 1 631 ? -22.830 -24.869 -11.867 1.00 69.31 631 ARG A O 1
ATOM 4841 N N . THR A 1 632 ? -22.624 -22.716 -11.226 1.00 74.19 632 THR A N 1
ATOM 4842 C CA . THR A 1 632 ? -21.740 -22.275 -12.316 1.00 74.19 632 THR A CA 1
ATOM 4843 C C . THR A 1 632 ? -20.281 -22.596 -11.991 1.00 74.19 632 THR A C 1
ATOM 4845 O O . THR A 1 632 ? -19.781 -22.149 -10.954 1.00 74.19 632 THR A O 1
ATOM 4848 N N . PHE A 1 633 ? -19.578 -23.286 -12.886 1.00 81.69 633 PHE A N 1
ATOM 4849 C CA . PHE A 1 633 ? -18.153 -23.607 -12.750 1.00 81.69 633 PHE A CA 1
ATOM 4850 C C . PHE A 1 633 ? -17.382 -23.177 -13.998 1.00 81.69 633 PHE A C 1
ATOM 4852 O O . PHE A 1 633 ? -17.823 -23.426 -15.118 1.00 81.69 633 PHE A O 1
ATOM 4859 N N . LEU A 1 634 ? -16.201 -22.599 -13.809 1.00 86.56 634 LEU A N 1
ATOM 4860 C CA . LEU A 1 634 ? -15.200 -22.410 -14.853 1.00 86.56 634 LEU A CA 1
ATOM 4861 C C . LEU A 1 634 ? -13.872 -22.989 -14.356 1.00 86.56 634 LEU A C 1
ATOM 4863 O O . LEU A 1 634 ? -13.281 -22.486 -13.402 1.00 86.56 634 LEU A O 1
ATOM 4867 N N . SER A 1 635 ? -13.411 -24.060 -14.997 1.00 90.12 635 SER A N 1
ATOM 4868 C CA . SER A 1 635 ? -12.217 -24.807 -14.593 1.00 90.12 635 SER A CA 1
ATOM 4869 C C . SER A 1 635 ? -11.234 -24.931 -15.751 1.00 90.12 635 SER A C 1
ATOM 4871 O O . SER A 1 635 ? -11.623 -25.269 -16.870 1.00 90.12 635 SER A O 1
ATOM 4873 N N . VAL A 1 636 ? -9.947 -24.692 -15.489 1.00 92.50 636 VAL A N 1
ATOM 4874 C CA . VAL A 1 636 ? -8.874 -24.735 -16.496 1.00 92.50 636 VAL A CA 1
ATOM 4875 C C . VAL A 1 636 ? -7.655 -25.523 -15.997 1.00 92.50 636 VAL A C 1
ATOM 4877 O O . VAL A 1 636 ? -7.358 -25.508 -14.797 1.00 92.50 636 VAL A O 1
ATOM 4880 N N . PRO A 1 637 ? -6.930 -26.228 -16.885 1.00 93.12 637 PRO A N 1
ATOM 4881 C CA . PRO A 1 637 ? -5.737 -26.971 -16.500 1.00 93.12 637 PRO A CA 1
ATOM 4882 C C . PRO A 1 637 ? -4.551 -26.032 -16.222 1.00 93.12 637 PRO A C 1
ATOM 4884 O O . PRO A 1 637 ? -4.344 -25.043 -16.926 1.00 93.12 637 PRO A O 1
ATOM 4887 N N . LEU A 1 638 ? -3.742 -26.375 -15.218 1.00 92.38 638 LEU A N 1
ATOM 4888 C CA . LEU A 1 638 ? -2.441 -25.765 -14.936 1.00 92.38 638 LEU A CA 1
ATOM 4889 C C . LEU A 1 638 ? -1.349 -26.697 -15.478 1.00 92.38 638 LEU A C 1
ATOM 4891 O O . LEU A 1 638 ? -1.082 -27.753 -14.903 1.00 92.38 638 LEU A O 1
ATOM 4895 N N . GLU A 1 639 ? -0.745 -26.329 -16.605 1.00 88.94 639 GLU A N 1
ATOM 4896 C CA . GLU A 1 639 ? 0.268 -27.125 -17.313 1.00 88.94 639 GLU A CA 1
ATOM 4897 C C . GLU A 1 639 ? 1.685 -26.596 -17.037 1.00 88.94 639 GLU A C 1
ATOM 4899 O O . GLU A 1 639 ? 1.936 -25.392 -17.113 1.00 88.94 639 GLU A O 1
ATOM 4904 N N . GLY A 1 640 ? 2.624 -27.499 -16.745 1.00 82.06 640 GLY A N 1
ATOM 4905 C CA . GLY A 1 640 ? 4.046 -27.205 -16.545 1.00 82.06 640 GLY A CA 1
ATOM 4906 C C . GLY A 1 640 ? 4.948 -27.952 -17.534 1.00 82.06 640 GLY A C 1
ATOM 4907 O O . GLY A 1 640 ? 4.508 -28.839 -18.264 1.00 82.06 640 GLY A O 1
ATOM 4908 N N . GLU A 1 641 ? 6.248 -27.635 -17.533 1.00 75.62 641 GLU A N 1
ATOM 4909 C CA . GLU A 1 641 ? 7.236 -28.173 -18.501 1.00 75.62 641 GLU A CA 1
ATOM 4910 C C . GLU A 1 641 ? 7.349 -29.715 -18.538 1.00 75.62 641 GLU A C 1
ATOM 4912 O O . GLU A 1 641 ? 7.917 -30.270 -19.478 1.00 75.62 641 GLU A O 1
ATOM 4917 N N . HIS A 1 642 ? 6.861 -30.419 -17.511 1.00 73.50 642 HIS A N 1
ATOM 4918 C CA . HIS A 1 642 ? 6.943 -31.883 -17.389 1.00 73.50 642 HIS A CA 1
ATOM 4919 C C . HIS A 1 642 ? 5.569 -32.557 -17.231 1.00 73.50 642 HIS A C 1
ATOM 4921 O O . HIS A 1 642 ? 5.494 -33.728 -16.866 1.00 73.50 642 HIS A O 1
ATOM 4927 N N . GLY A 1 643 ? 4.482 -31.831 -17.510 1.00 83.25 643 GLY A N 1
ATOM 4928 C CA . GLY A 1 643 ? 3.110 -32.317 -17.394 1.00 83.25 643 GLY A CA 1
ATOM 4929 C C . GLY A 1 643 ? 2.228 -31.425 -16.524 1.00 83.25 643 GLY A C 1
ATOM 4930 O O . GLY A 1 643 ? 2.600 -30.313 -16.150 1.00 83.25 643 GLY A O 1
ATOM 4931 N N . MET A 1 644 ? 1.041 -31.936 -16.210 1.00 86.38 644 MET A N 1
ATOM 4932 C CA . MET A 1 644 ? 0.015 -31.191 -15.493 1.00 86.38 644 MET A CA 1
ATOM 4933 C C . MET A 1 644 ? 0.393 -30.999 -14.020 1.00 86.38 644 MET A C 1
ATOM 4935 O O . MET A 1 644 ? 0.696 -31.965 -13.324 1.00 86.38 644 MET A O 1
ATOM 4939 N N . LEU A 1 645 ? 0.342 -29.754 -13.549 1.00 88.88 645 LEU A N 1
ATOM 4940 C CA . LEU A 1 645 ? 0.575 -29.375 -12.152 1.00 88.88 645 LEU A CA 1
ATOM 4941 C C . LEU A 1 645 ? -0.706 -29.504 -11.317 1.00 88.88 645 LEU A C 1
ATOM 4943 O O . LEU A 1 645 ? -0.654 -29.825 -10.129 1.00 88.88 645 LEU A O 1
ATOM 4947 N N . GLY A 1 646 ? -1.862 -29.230 -11.929 1.00 91.88 646 GLY A N 1
ATOM 4948 C CA . GLY A 1 646 ? -3.124 -29.116 -11.209 1.00 91.88 646 GLY A CA 1
ATOM 4949 C C . GLY A 1 646 ? -4.251 -28.469 -12.015 1.00 91.88 646 GLY A C 1
ATOM 4950 O O . GLY A 1 646 ? -4.149 -28.324 -13.229 1.00 91.88 646 GLY A O 1
ATOM 4951 N N . VAL A 1 647 ? -5.322 -28.056 -11.340 1.00 91.81 647 VAL A N 1
ATOM 4952 C CA . VAL A 1 647 ? -6.504 -27.400 -11.930 1.00 91.81 647 VAL A CA 1
ATOM 4953 C C . VAL A 1 647 ? -6.786 -26.096 -11.186 1.00 91.81 647 VAL A C 1
ATOM 4955 O O . VAL A 1 647 ? -6.754 -26.068 -9.957 1.00 91.81 647 VAL A O 1
ATOM 4958 N N . LEU A 1 648 ? -7.097 -25.029 -11.920 1.00 92.81 648 LEU A N 1
ATOM 4959 C CA . LEU A 1 648 ? -7.628 -23.780 -11.374 1.00 92.81 648 LEU A CA 1
ATOM 4960 C C . LEU A 1 648 ? -9.142 -23.742 -11.610 1.00 92.81 648 LEU A C 1
ATOM 4962 O O . LEU A 1 648 ? -9.586 -23.843 -12.752 1.00 92.81 648 LEU A O 1
ATOM 4966 N N . ASN A 1 649 ? -9.922 -23.593 -10.539 1.00 90.81 649 ASN A N 1
ATOM 4967 C CA . ASN A 1 649 ? -11.382 -23.514 -10.569 1.00 90.81 649 ASN A CA 1
ATOM 4968 C C . ASN A 1 649 ? -11.856 -22.132 -10.109 1.00 90.81 649 ASN A C 1
ATOM 4970 O O . ASN A 1 649 ? -11.349 -21.605 -9.117 1.00 90.81 649 ASN A O 1
ATOM 4974 N N . VAL A 1 650 ? -12.881 -21.607 -10.773 1.00 87.12 650 VAL A N 1
ATOM 4975 C CA . VAL A 1 650 ? -13.591 -20.368 -10.439 1.00 87.12 650 VAL A CA 1
ATOM 4976 C C . VAL A 1 650 ? -15.093 -20.662 -10.412 1.00 87.12 650 VAL A C 1
ATOM 4978 O O . VAL A 1 650 ? -15.628 -21.331 -11.298 1.00 87.12 650 VAL A O 1
ATOM 4981 N N . THR A 1 651 ? -15.770 -20.198 -9.366 1.00 80.00 651 THR A N 1
ATOM 4982 C CA . THR A 1 651 ? -17.177 -20.491 -9.049 1.00 80.00 651 THR A CA 1
ATOM 4983 C C . THR A 1 651 ? -17.812 -19.308 -8.314 1.00 80.00 651 THR A C 1
ATOM 4985 O O . THR A 1 651 ? -17.098 -18.512 -7.707 1.00 80.00 651 THR A O 1
ATOM 4988 N N . ASP A 1 652 ? -19.148 -19.218 -8.332 1.00 72.25 652 ASP A N 1
ATOM 4989 C CA . ASP A 1 652 ? -19.920 -18.158 -7.648 1.00 72.25 652 ASP A CA 1
ATOM 4990 C C . ASP A 1 652 ? -19.484 -16.729 -8.077 1.00 72.25 652 ASP A C 1
ATOM 4992 O O . ASP A 1 652 ? -18.875 -15.995 -7.288 1.00 72.25 652 ASP A O 1
ATOM 4996 N N . PRO A 1 653 ? -19.719 -16.350 -9.355 1.00 72.38 653 PRO A N 1
ATOM 4997 C CA . PRO A 1 653 ? -19.436 -15.003 -9.852 1.00 72.38 653 PRO A CA 1
ATOM 4998 C C . PRO A 1 653 ? -20.295 -13.951 -9.132 1.00 72.38 653 PRO A C 1
ATOM 5000 O O . PRO A 1 653 ? -21.451 -14.196 -8.791 1.00 72.38 653 PRO A O 1
ATOM 5003 N N . LEU A 1 654 ? -19.724 -12.768 -8.896 1.00 59.88 654 LEU A N 1
ATOM 5004 C CA . LEU A 1 654 ? -20.383 -11.639 -8.229 1.00 59.88 654 LEU A CA 1
ATOM 5005 C C . LEU A 1 654 ? -21.406 -10.945 -9.135 1.00 59.88 654 LEU A C 1
ATOM 5007 O O . LEU A 1 654 ? -22.417 -10.442 -8.649 1.00 59.88 654 LEU A O 1
ATOM 5011 N N . GLN A 1 655 ? -21.171 -10.966 -10.446 1.00 57.56 655 GLN A N 1
ATOM 5012 C CA . GLN A 1 655 ? -22.181 -10.678 -11.459 1.00 57.56 655 GLN A CA 1
ATOM 5013 C C . GLN A 1 655 ? -23.046 -11.929 -11.649 1.00 57.56 655 GLN A C 1
ATOM 5015 O O . GLN A 1 655 ? -22.508 -13.003 -11.904 1.00 57.56 655 GLN A O 1
ATOM 5020 N N . GLU A 1 656 ? -24.375 -11.800 -11.598 1.00 58.22 656 GLU A N 1
ATOM 5021 C CA . GLU A 1 656 ? -25.336 -12.916 -11.740 1.00 58.22 656 GLU A CA 1
ATOM 5022 C C . GLU A 1 656 ? -25.452 -13.456 -13.190 1.00 58.22 656 GLU A C 1
ATOM 5024 O O . GLU A 1 656 ? -26.536 -13.759 -13.690 1.00 58.22 656 GLU A O 1
ATOM 5029 N N . ARG A 1 657 ? -24.320 -13.575 -13.896 1.00 63.88 657 ARG A N 1
ATOM 5030 C CA . ARG A 1 657 ? -24.191 -14.133 -15.247 1.00 63.88 657 ARG A CA 1
ATOM 5031 C C . ARG A 1 657 ? -23.307 -15.378 -15.226 1.00 63.88 657 ARG A C 1
ATOM 5033 O O . ARG A 1 657 ? -22.342 -15.458 -14.473 1.00 63.88 657 ARG A O 1
ATOM 5040 N N . ALA A 1 658 ? -23.605 -16.345 -16.090 1.00 66.06 658 ALA A N 1
ATOM 5041 C CA . ALA A 1 658 ? -22.707 -17.476 -16.310 1.00 66.06 658 ALA A CA 1
ATOM 5042 C C . ALA A 1 658 ? -21.407 -17.020 -17.003 1.00 66.06 658 ALA A C 1
ATOM 5044 O O . ALA A 1 658 ? -21.419 -16.075 -17.796 1.00 66.06 658 ALA A O 1
ATOM 5045 N N . PHE A 1 659 ? -20.300 -17.718 -16.731 1.00 73.69 659 PHE A N 1
ATOM 5046 C CA . PHE A 1 659 ? -19.013 -17.468 -17.384 1.00 73.69 659 PHE A CA 1
ATOM 5047 C C . PHE A 1 659 ? -19.102 -17.707 -18.900 1.00 73.69 659 PHE A C 1
ATOM 5049 O O . PHE A 1 659 ? -19.526 -18.774 -19.350 1.00 73.69 659 PHE A O 1
ATOM 5056 N N . GLY A 1 660 ? -18.687 -16.712 -19.681 1.00 68.44 660 GLY A N 1
ATOM 5057 C CA . GLY A 1 660 ? -18.641 -16.737 -21.138 1.00 68.44 660 GLY A CA 1
ATOM 5058 C C . GLY A 1 660 ? -17.275 -17.131 -21.705 1.00 68.44 660 GLY A C 1
ATOM 5059 O O . GLY A 1 660 ? -16.336 -17.503 -20.997 1.00 68.44 660 GLY A O 1
ATOM 5060 N N . THR A 1 661 ? -17.148 -17.022 -23.028 1.00 69.44 661 THR A N 1
ATOM 5061 C CA . THR A 1 661 ? -15.902 -17.310 -23.758 1.00 69.44 661 THR A CA 1
ATOM 5062 C C . THR A 1 661 ? -14.767 -16.349 -23.411 1.00 69.44 661 THR A C 1
ATOM 5064 O O . THR A 1 661 ? -13.611 -16.764 -23.389 1.00 69.44 661 THR A O 1
ATOM 5067 N N . GLU A 1 662 ? -15.086 -15.089 -23.109 1.00 67.81 662 GLU A N 1
ATOM 5068 C CA . GLU A 1 662 ? -14.110 -14.068 -22.704 1.00 67.81 662 GLU A CA 1
ATOM 5069 C C . GLU A 1 662 ? -13.548 -14.359 -21.307 1.00 67.81 662 GLU A C 1
ATOM 5071 O O . GLU A 1 662 ? -12.330 -14.387 -21.131 1.00 67.81 662 GLU A O 1
ATOM 5076 N N . ASP A 1 663 ? -14.419 -14.698 -20.349 1.00 75.50 663 ASP A N 1
ATOM 5077 C CA . ASP A 1 663 ? -14.025 -15.095 -18.992 1.00 75.50 663 ASP A CA 1
ATOM 5078 C C . ASP A 1 663 ? -13.127 -16.356 -19.025 1.00 75.50 663 ASP A C 1
ATOM 5080 O O . ASP A 1 663 ? -12.117 -16.442 -18.326 1.00 75.50 663 ASP A O 1
ATOM 5084 N N . CYS A 1 664 ? -13.436 -17.318 -19.904 1.00 78.88 664 CYS A N 1
ATOM 5085 C CA . CYS A 1 664 ? -12.597 -18.497 -20.141 1.00 78.88 664 CYS A CA 1
ATOM 5086 C C . CYS A 1 664 ? -11.214 -18.141 -20.725 1.00 78.88 664 CYS A C 1
ATOM 5088 O O . CYS A 1 664 ? -10.198 -18.682 -20.281 1.00 78.88 664 CYS A O 1
ATOM 5090 N N . GLY A 1 665 ? -11.155 -17.210 -21.684 1.00 70.69 665 GLY A N 1
ATOM 5091 C CA . GLY A 1 665 ? -9.898 -16.715 -22.255 1.00 70.69 665 GLY A CA 1
ATOM 5092 C C . GLY A 1 665 ? -9.015 -16.021 -21.214 1.00 70.69 665 GLY A C 1
ATOM 5093 O O . GLY A 1 665 ? -7.829 -16.339 -21.096 1.00 70.69 665 GLY A O 1
ATOM 5094 N N . LEU A 1 666 ? -9.611 -15.145 -20.398 1.00 73.38 666 LEU A N 1
ATOM 5095 C CA . LEU A 1 666 ? -8.932 -14.471 -19.291 1.00 73.38 666 LEU A CA 1
ATOM 5096 C C . LEU A 1 666 ? -8.382 -15.479 -18.272 1.00 73.38 666 LEU A C 1
ATOM 5098 O O . LEU A 1 666 ? -7.210 -15.399 -17.894 1.00 73.38 666 LEU A O 1
ATOM 5102 N N . LEU A 1 667 ? -9.185 -16.468 -17.866 1.00 83.75 667 LEU A N 1
ATOM 5103 C CA . LEU A 1 667 ? -8.742 -17.462 -16.891 1.00 83.75 667 LEU A CA 1
ATOM 5104 C C . LEU A 1 667 ? -7.606 -18.350 -17.426 1.00 83.75 667 LEU A C 1
ATOM 5106 O O . LEU A 1 667 ? -6.701 -18.688 -16.664 1.00 83.75 667 LEU A O 1
ATOM 5110 N N . LEU A 1 668 ? -7.598 -18.686 -18.721 1.00 83.12 668 LEU A N 1
ATOM 5111 C CA . LEU A 1 668 ? -6.490 -19.409 -19.362 1.00 83.12 668 LEU A CA 1
ATOM 5112 C C . LEU A 1 668 ? -5.180 -18.605 -19.344 1.00 83.12 668 LEU A C 1
ATOM 5114 O O . LEU A 1 668 ? -4.118 -19.161 -19.049 1.00 83.12 668 LEU A O 1
ATOM 5118 N N . GLU A 1 669 ? -5.235 -17.296 -19.604 1.00 77.81 669 GLU A N 1
ATOM 5119 C CA . GLU A 1 669 ? -4.057 -16.429 -19.493 1.00 77.81 669 GLU A CA 1
ATOM 5120 C C . GLU A 1 669 ? -3.516 -16.352 -18.062 1.00 77.81 669 GLU A C 1
ATOM 5122 O O . GLU A 1 669 ? -2.297 -16.413 -17.855 1.00 77.81 669 GLU A O 1
ATOM 5127 N N . LEU A 1 670 ? -4.405 -16.222 -17.073 1.00 79.56 670 LEU A N 1
ATOM 5128 C CA . LEU A 1 670 ? -4.034 -16.205 -15.658 1.00 79.56 670 LEU A CA 1
ATOM 5129 C C . LEU A 1 670 ? -3.435 -17.559 -15.247 1.00 79.56 670 LEU A C 1
ATOM 5131 O O . LEU A 1 670 ? -2.340 -17.594 -14.684 1.00 79.56 670 LEU A O 1
ATOM 5135 N N . ALA A 1 671 ? -4.068 -18.674 -15.621 1.00 85.75 671 ALA A N 1
ATOM 5136 C CA . ALA A 1 671 ? -3.593 -20.033 -15.363 1.00 85.75 671 ALA A CA 1
ATOM 5137 C C . ALA A 1 671 ? -2.181 -20.289 -15.916 1.00 85.75 671 ALA A C 1
ATOM 5139 O O . ALA A 1 671 ? -1.327 -20.832 -15.209 1.00 85.75 671 ALA A O 1
ATOM 5140 N N . ALA A 1 672 ? -1.883 -19.838 -17.138 1.00 82.44 672 ALA A N 1
ATOM 5141 C CA . ALA A 1 672 ? -0.549 -19.970 -17.726 1.00 82.44 672 ALA A CA 1
ATOM 5142 C C . ALA A 1 672 ? 0.528 -19.178 -16.954 1.00 82.44 672 ALA A C 1
ATOM 5144 O O . ALA A 1 672 ? 1.686 -19.600 -16.892 1.00 82.44 672 ALA A O 1
ATOM 5145 N N . ARG A 1 673 ? 0.170 -18.036 -16.347 1.00 81.62 673 ARG A N 1
ATOM 5146 C CA . ARG A 1 673 ? 1.073 -17.241 -15.491 1.00 81.62 673 ARG A CA 1
ATOM 5147 C C . ARG A 1 673 ? 1.277 -17.915 -14.131 1.00 81.62 673 ARG A C 1
ATOM 5149 O O . ARG A 1 673 ? 2.423 -18.068 -13.707 1.00 81.62 673 ARG A O 1
ATOM 5156 N N . VAL A 1 674 ? 0.193 -18.379 -13.504 1.00 84.25 674 VAL A N 1
ATOM 5157 C CA . VAL A 1 674 ? 0.208 -19.117 -12.227 1.00 84.25 674 VAL A CA 1
ATOM 5158 C C . VAL A 1 674 ? 1.048 -20.389 -12.339 1.00 84.25 674 VAL A C 1
ATOM 5160 O O . VAL A 1 674 ? 1.908 -20.618 -11.495 1.00 84.25 674 VAL A O 1
ATOM 5163 N N . SER A 1 675 ? 0.886 -21.164 -13.417 1.00 87.00 675 SER A N 1
ATOM 5164 C CA . SER A 1 675 ? 1.640 -22.406 -13.647 1.00 87.00 675 SER A CA 1
ATOM 5165 C C . SER A 1 675 ? 3.156 -22.176 -13.677 1.00 87.00 675 SER A C 1
ATOM 5167 O O . SER A 1 675 ? 3.900 -22.885 -13.001 1.00 87.00 675 SER A O 1
ATOM 5169 N N . ARG A 1 676 ? 3.626 -21.141 -14.395 1.00 82.00 676 ARG A N 1
ATOM 5170 C CA . ARG A 1 676 ? 5.060 -20.797 -14.462 1.00 82.00 676 ARG A CA 1
ATOM 5171 C C . ARG A 1 676 ? 5.621 -20.363 -13.108 1.00 82.00 676 ARG A C 1
ATOM 5173 O O . ARG A 1 676 ? 6.697 -20.818 -12.724 1.00 82.00 676 ARG A O 1
ATOM 5180 N N . ALA A 1 677 ? 4.903 -19.498 -12.391 1.00 76.62 677 ALA A N 1
ATOM 5181 C CA . ALA A 1 677 ? 5.333 -19.014 -11.081 1.00 76.62 677 ALA A CA 1
ATOM 5182 C C . ALA A 1 677 ? 5.367 -20.153 -10.046 1.00 76.62 677 ALA A C 1
ATOM 5184 O O . ALA A 1 677 ? 6.353 -20.309 -9.325 1.00 76.62 677 ALA A O 1
ATOM 5185 N N . TRP A 1 678 ? 4.331 -20.997 -10.024 1.00 84.62 678 TRP A N 1
ATOM 5186 C CA . TRP A 1 678 ? 4.231 -22.129 -9.107 1.00 84.62 678 TRP A CA 1
ATOM 5187 C C . TRP A 1 678 ? 5.305 -23.187 -9.378 1.00 84.62 678 TRP A C 1
ATOM 5189 O O . TRP A 1 678 ? 6.012 -23.572 -8.450 1.00 84.62 678 TRP A O 1
ATOM 5199 N N . GLN A 1 679 ? 5.522 -23.586 -10.638 1.00 84.00 679 GLN A N 1
ATOM 5200 C CA . GLN A 1 679 ? 6.568 -24.556 -10.995 1.00 84.00 679 GLN A CA 1
ATOM 5201 C C . GLN A 1 679 ? 7.975 -24.075 -10.591 1.00 84.00 679 GLN A C 1
ATOM 5203 O O . GLN A 1 679 ? 8.836 -24.871 -10.213 1.00 84.00 679 GLN A O 1
ATOM 5208 N N . LYS A 1 680 ? 8.221 -22.763 -10.664 1.00 77.44 680 LYS A N 1
ATOM 5209 C CA . LYS A 1 680 ? 9.488 -22.144 -10.264 1.00 77.44 680 LYS A CA 1
ATOM 5210 C C . LYS A 1 680 ? 9.660 -22.102 -8.743 1.00 77.44 680 LYS A C 1
ATOM 5212 O O . LYS A 1 680 ? 10.767 -22.349 -8.274 1.00 77.44 680 LYS A O 1
ATOM 5217 N N . ALA A 1 681 ? 8.592 -21.840 -7.990 1.00 77.94 681 ALA A N 1
ATOM 5218 C CA . ALA A 1 681 ? 8.607 -21.882 -6.528 1.00 77.94 681 ALA A CA 1
ATOM 5219 C C . ALA A 1 681 ? 8.753 -23.319 -5.990 1.00 77.94 681 ALA A C 1
ATOM 5221 O O . ALA A 1 681 ? 9.615 -23.573 -5.159 1.00 77.94 681 ALA A O 1
ATOM 5222 N N . ASP A 1 682 ? 8.026 -24.286 -6.552 1.00 76.94 682 ASP A N 1
ATOM 5223 C CA . ASP A 1 682 ? 8.124 -25.707 -6.182 1.00 76.94 682 ASP A CA 1
ATOM 5224 C C . ASP A 1 682 ? 9.543 -26.282 -6.409 1.00 76.94 682 ASP A C 1
ATOM 5226 O O . ASP A 1 682 ? 10.046 -27.072 -5.610 1.00 76.94 682 ASP A O 1
ATOM 5230 N N . ARG A 1 683 ? 10.261 -25.808 -7.442 1.00 76.06 683 ARG A N 1
ATOM 5231 C CA . ARG A 1 683 ? 11.697 -26.101 -7.638 1.00 76.06 683 ARG A CA 1
ATOM 5232 C C . ARG A 1 683 ? 12.585 -25.556 -6.510 1.00 76.06 683 ARG A C 1
ATOM 5234 O O . ARG A 1 683 ? 13.582 -26.195 -6.176 1.00 76.06 683 ARG A O 1
ATOM 5241 N N . VAL A 1 684 ? 12.255 -24.394 -5.940 1.00 71.75 684 VAL A N 1
ATOM 5242 C CA . VAL A 1 684 ? 12.982 -23.805 -4.799 1.00 71.75 684 VAL A CA 1
ATOM 5243 C C . VAL A 1 684 ? 12.693 -24.592 -3.520 1.00 71.75 684 VAL A C 1
ATOM 5245 O O . VAL A 1 684 ? 13.625 -24.875 -2.768 1.00 71.75 684 VAL A O 1
ATOM 5248 N N . ASP A 1 685 ? 11.448 -25.011 -3.306 1.00 70.31 685 ASP A N 1
ATOM 5249 C CA . ASP A 1 685 ? 11.028 -25.752 -2.111 1.00 70.31 685 ASP A CA 1
ATOM 5250 C C . ASP A 1 685 ? 11.713 -27.124 -2.031 1.00 70.31 685 ASP A C 1
ATOM 5252 O O . ASP A 1 685 ? 12.383 -27.428 -1.041 1.00 70.31 685 ASP A O 1
ATOM 5256 N N . ARG A 1 686 ? 11.676 -27.905 -3.123 1.00 69.12 686 ARG A N 1
ATOM 5257 C CA . ARG A 1 686 ? 12.397 -29.192 -3.222 1.00 69.12 686 ARG A CA 1
ATOM 5258 C C . ARG A 1 686 ? 13.917 -29.033 -3.075 1.00 69.12 686 ARG A C 1
ATOM 5260 O O . ARG A 1 686 ? 14.596 -29.942 -2.599 1.00 69.12 686 ARG A O 1
ATOM 5267 N N . GLY A 1 687 ? 14.460 -27.880 -3.476 1.00 60.66 687 GLY A N 1
ATOM 5268 C CA . GLY A 1 687 ? 15.873 -27.538 -3.300 1.00 60.66 687 GLY A CA 1
ATOM 5269 C C . GLY A 1 687 ? 16.278 -27.322 -1.836 1.00 60.66 687 GLY A C 1
ATOM 5270 O O . GLY A 1 687 ? 17.414 -27.629 -1.476 1.00 60.66 687 GLY A O 1
ATOM 5271 N N . HIS A 1 688 ? 15.356 -26.845 -0.992 1.00 52.34 688 HIS A N 1
ATOM 5272 C CA . HIS A 1 688 ? 15.578 -26.687 0.448 1.00 52.34 688 HIS A CA 1
ATOM 5273 C C . HIS A 1 688 ? 15.436 -28.017 1.202 1.00 52.34 688 HIS A C 1
ATOM 5275 O O . HIS A 1 688 ? 16.290 -28.334 2.031 1.00 52.34 688 HIS A O 1
ATOM 5281 N N . GLU A 1 689 ? 14.424 -28.830 0.879 1.00 48.97 689 GLU A N 1
ATOM 5282 C CA . GLU A 1 689 ? 14.219 -30.150 1.503 1.00 48.97 689 GLU A CA 1
ATOM 5283 C C . GLU A 1 689 ? 15.435 -31.072 1.293 1.00 48.97 689 GLU A C 1
ATOM 5285 O O . GLU A 1 689 ? 15.943 -31.666 2.244 1.00 48.97 689 GLU A O 1
ATOM 5290 N N . GLY A 1 690 ? 16.009 -31.084 0.082 1.00 43.56 690 GLY A N 1
ATOM 5291 C CA . GLY A 1 690 ? 17.225 -31.847 -0.226 1.00 43.56 690 GLY A CA 1
ATOM 5292 C C . GLY A 1 690 ? 18.509 -31.380 0.483 1.00 43.56 690 GLY A C 1
ATOM 5293 O O . GLY A 1 690 ? 19.527 -32.066 0.388 1.00 43.56 690 GLY A O 1
ATOM 5294 N N . HIS A 1 691 ? 18.506 -30.233 1.176 1.00 39.00 691 HIS A N 1
ATOM 5295 C CA . HIS A 1 691 ? 19.610 -29.811 2.052 1.00 39.00 691 HIS A CA 1
ATOM 5296 C C . HIS A 1 691 ? 19.400 -30.212 3.519 1.00 39.00 691 HIS A C 1
ATOM 5298 O O . HIS A 1 691 ? 20.390 -30.430 4.216 1.00 39.00 691 HIS A O 1
ATOM 5304 N N . ALA A 1 692 ? 18.155 -30.361 3.985 1.00 36.38 692 ALA A N 1
ATOM 5305 C CA . ALA A 1 692 ? 17.870 -30.791 5.356 1.00 36.38 692 ALA A CA 1
ATOM 5306 C C . ALA A 1 692 ? 18.316 -32.248 5.599 1.00 36.38 692 ALA A C 1
ATOM 5308 O O . ALA A 1 692 ? 19.037 -32.525 6.558 1.00 36.38 692 ALA A O 1
ATOM 5309 N N . ASP A 1 693 ? 17.998 -33.155 4.668 1.00 36.62 693 ASP A N 1
ATOM 5310 C CA . ASP A 1 693 ? 18.333 -34.588 4.765 1.00 36.62 693 ASP A CA 1
ATOM 5311 C C . ASP A 1 693 ? 19.845 -34.892 4.735 1.00 36.62 693 ASP A C 1
ATOM 5313 O O . ASP A 1 693 ? 20.284 -35.942 5.207 1.00 36.62 693 ASP A O 1
ATOM 5317 N N . VAL A 1 694 ? 20.667 -33.979 4.202 1.00 39.91 694 VAL A N 1
ATOM 5318 C CA . VAL A 1 694 ? 22.137 -34.131 4.140 1.00 39.91 694 VAL A CA 1
ATOM 5319 C C . VAL A 1 694 ? 22.824 -33.637 5.422 1.00 39.91 694 VAL A C 1
ATOM 5321 O O . VAL A 1 694 ? 23.972 -33.987 5.677 1.00 39.91 694 VAL A O 1
ATOM 5324 N N . VAL A 1 695 ? 22.131 -32.860 6.262 1.00 39.41 695 VAL A N 1
ATOM 5325 C CA . VAL A 1 695 ? 22.641 -32.378 7.564 1.00 39.41 695 VAL A CA 1
ATOM 5326 C C . VAL A 1 695 ? 22.286 -33.344 8.714 1.00 39.41 695 VAL A C 1
ATOM 5328 O O . VAL A 1 695 ? 22.801 -33.211 9.825 1.00 39.41 695 VAL A O 1
ATOM 5331 N N . HIS A 1 696 ? 21.454 -34.359 8.452 1.00 40.31 696 HIS A N 1
ATOM 5332 C CA . HIS A 1 696 ? 21.017 -35.370 9.426 1.00 40.31 696 HIS A CA 1
ATOM 5333 C C . HIS A 1 696 ? 21.405 -36.823 9.070 1.00 40.31 696 HIS A C 1
ATOM 5335 O O . HIS A 1 696 ? 20.795 -37.765 9.581 1.00 40.31 696 HIS A O 1
ATOM 5341 N N . ARG A 1 697 ? 22.450 -37.025 8.253 1.00 33.25 697 ARG A N 1
ATOM 5342 C CA . ARG A 1 697 ? 23.073 -38.339 7.995 1.00 33.25 697 ARG A CA 1
ATOM 5343 C C . ARG A 1 697 ? 24.587 -38.329 8.182 1.00 33.25 697 ARG A C 1
ATOM 5345 O O . ARG A 1 697 ? 25.216 -37.330 7.780 1.00 33.25 697 ARG A O 1
#

InterPro domains:
  IPR003018 GAF domain [PF01590] (118-270)
  IPR003018 GAF domain [PF01590] (543-677)
  IPR003018 GAF domain [SM00065] (118-280)
  IPR003018 GAF domain [SM00065] (541-688)
  IPR003594 Histidine kinase/HSP90-like ATPase domain [PF02518] (415-524)
  IPR003594 Histidine kinase/HSP90-like ATPase domain [SM00387] (414-526)
  IPR003661 Signal transduction histidine kinase, dimerisation/phosphoacceptor domain [PF00512] (300-368)
  IPR003661 Signal transduction histidine kinase, dimerisation/phosphoacceptor domain [SM00388] (299-368)
  IPR003661 Signal transduction histidine kinase, dimerisation/phosphoacceptor domain [cd00082] (299-364)
  IPR004358 Signal transduction histidine kinase-related protein, C-terminal [PR00344] (451-465)
  IPR004358 Signal transduction histidine kinase-related protein, C-terminal [PR00344] (469-479)
  IPR004358 Signal transduction histidine kinase-related protein, C-terminal [PR00344] (486-504)
  IPR004358 Signal transduction histidine kinase-related protein, C-terminal [PR00344] (510-523)
  IPR005467 Histidine kinase domain [PS50109] (306-526)
  IPR029016 GAF-like domain superfamily [G3DSA:3.30.450.40] (105-279)
  IPR029016 GAF-like domain superfamily [G3DSA:3.30.450.40] (537-685)
  IPR036097 Signal transduction histidine kinase, dimerisation/phosphoacceptor domain superfamily [SSF47384] (284-368)
  IPR036890 Histidine kinase/HSP90-like ATPase superfamily [G3DSA:3.30.565.10] (373-527)
  IPR036890 Histidine kinase/HSP90-like ATPase superfamily [SSF55874] (358-525)
  IPR050736 Sensor Histidine Kinase Regulatory [PTHR43711] (275-526)

Secondary structure (DSSP, 8-state):
-HHHHHHHHHHHHHHHHHHHHHHHHHHHHHHHHHHHHHHHHHHHHHHHTT----------------------------------------HHHHHHHHHHHHHHHHHHHHHHHTTS--HHHHHHHHHHHHHHHH-EEEEEEEEEETTTTEEEEEEEES--HHHHHHHHH-PEEHHHHHTT--GGGEETTEEEE-TTSTTGGGS---------S--TTBPPTT-EEEEEEE-TT--EEEEEEEEEETT-BPPPHHHHHHHHHHHHHHHHHHHHHHHHHHHHHHHHHHHHHHHHHHHHHHHHHHHHHHHHHHHHHHHHHHHHHHHHHHHS-GGG--HHHHHHHHHHHHHHHHHHHHHHHHHHHHHHHHTT------EEEEHHHHHHHHHHHHHHHHHHHT-EEEEEEESS--EEEE-HHHHHHHHHHHHHHHHHTSPTT-EEEEEEEE-SSEEEEEEEE-SS---GGGTTTTTSTT-----HHHHTT---S-HHHHHHHHHHHTT-EEEEEEETTTEEEEEEEEESSPSPP-EE---SS---HHHHHHHHHHHHHHHHTTEEEEEEEEE-TTS-EEEEEEESS-HHHHHH-EE-TTSHHHHHHHHHTS-EEES-GGG-TTS---TTGGG-S-S-EEEEEEEETTEEEEEEEEEEESSSS---HHHHHHHHHHHHHHHHHHHHHHHHHHHHHHHHHHH--